Protein AF-0000000086532349 (afdb_homodimer)

Radius of gyration: 25.88 Å; Cα contacts (8 Å, |Δi|>4): 1307; chains: 2; bounding box: 50×69×60 Å

Nearest PDB structures (foldseek):
  8k76-assembly1_B  TM=7.123E-01  e=3.961E-13  Fusobacterium nucleatum subsp. nucleatum ATCC 25586
  5dpm-assembly1_A  TM=7.173E-01  e=4.789E-12  Escherichia coli HS
  4kdc-assembly1_A  TM=6.744E-01  e=2.413E-12  Escherichia coli K-12
  4kdr-assembly1_A  TM=7.208E-01  e=2.918E-11  Escherichia coli K-12
  1ws6-assembly1_A  TM=8.644E-01  e=4.555E-08  Thermus thermophilus HB8

Sequence (570 aa):
MKKALHELNRLSWNTATVAHNSHKGDQAAFFRAGGSTLFPEERELLGDVSGLRLLHLQCNAGQDTLSLVRAGADATGVDISDEAIAFARQLSADAGLPARFERADVLDWMPEAAARGERFARVFTSYGAICWLSDLNAWARGIAALLAPGGRFAMVEFHPFALYFDEHWKPHYDYFKGDATEEPAGVGDYVAASGTGLGAQHDHPGVVDFANPHPSYEFMWGIGEVVNALVSAGLVIDRLTEYPYANGWKGFDGMRELDGRRMVPPDGMPRLPLMFAIAAHREAAMKKALHELNRLSWNTATVAHNSHKGDQAAFFRAGGSTLFPEERELLGDVSGLRLLHLQCNAGQDTLSLVRAGADATGVDISDEAIAFARQLSADAGLPARFERADVLDWMPEAAARGERFARVFTSYGAICWLSDLNAWARGIAALLAPGGRFAMVEFHPFALYFDEHWKPHYDYFKGDATEEPAGVGDYVAASGTGLGAQHDHPGVVDFANPHPSYEFMWGIGEVVNALVSAGLVIDRLTEYPYANGWKGFDGMRELDGRRMVPPDGMPRLPLMFAIAAHREAA

InterPro domains:
  IPR029063 S-adenosyl-L-methionine-dependent methyltransferase superfamily [G3DSA:3.40.50.150] (37-249)
  IPR029063 S-adenosyl-L-methionine-dependent methyltransferase superfamily [SSF53335] (31-247)
  IPR041698 Methyltransferase domain 25 [PF13649] (55-151)

Secondary structure (DSSP, 8-state):
--HHHHHHHHHHHHHHHHHHHHT---HHHHHHTT-----HHHHHHH---TT-EEEEET-TTSHHHHHHHHTT-EEEEEES-HHHHHHHHHHHHHHT---EEEES-HHHHHHHHHHTT--EEEEEEESS-GGG-S-HHHHHHHHHHHEEEEEEEEEEEE-HHHHTB-TTS-B-S-TT--SPEEETT-S--HHHHHGGGG-GGG----SSS---SS-EEE----HHHHHHHHHHTT-EEEEEEEESSEES---STT-EEETTTEEEPPTTSPP---EEEEEEEPPP-/--HHHHHHHHHHHHHHHHHHHHT---HHHHHHTT-----HHHHHHH---TT-EEEEET-TTSHHHHHHHHTT-EEEEEES-HHHHHHHHHHHHHHT---EEEES-HHHHHHHHHHTT--EEEEEEESS-GGG-S-HHHHHHHHHHHEEEEEEEEEEEE-HHHHTB-TTS-B-S-TT--SPEEETT-S--HHHHHGGGG-TT-----SSS---SS-EEE----HHHHHHHHHHTT-EEEEEEEESSEES---STT-EEETTTEEEPPTTSPP---EEEEEEEPPP-

Organism: NCBI:txid488447

pLDDT: mean 95.19, std 7.51, range [56.53, 98.94]

Foldseek 3Di:
DCVVQLVLQLQLLLQQLQQQCQLFADLLVCVLVPHAQDFPVQCVQFDQQAPWEEEEEQCFLCRNVLNSLSSHHAYEYEHQHPNSQVNNCVSCVSNVRDHHYYHDDLLVVLVVCLVVVAATLEYEYEEPHCQSPLDLLSVLLSNLSRYDAFHKYKYKYWALVQVCAAQARHRDDDLPDNFWDKDQQGDDNQLCVLACLSHPRSRHPGDDPRTRRGMHTTHHDHPVRNVCSNVVSPKAWDDKAFDQWDRSGNRHPQWDADPNSTTHHHPPDDTDGGMMMTMITHHHD/DCVVQLVLQLQLLLQQLQQQCQLFADLLVCVLVPHAQDFPVQCVQFDQQAPWEEEEEQCFLCRNVLNSLSSHHAYEYEHQHPNSQVNNCVSCVSNVRDHHYYHDDLLVVLVVCLVVVAATLEYEYEEPHCQSPLDLLSVLLSNLSRYDAFHKYKYKYFALVQVCAAQARHRDDDLPDNFWDKDQQGDDNQLCVLACLSHPRSRHPGDDPRTRRGMHTTHHDHPVRNVCSNVVSPKAWDDKAFDLWDRSGNRHPQWDADPNSTTHHHPPDDTDGGMMMTMITHHHD

Solvent-accessible surface area (backbone atoms only — not comparable to full-atom values): 28661 Å² total; per-residue (Å²): 121,52,62,71,56,44,53,41,32,26,54,10,43,31,55,26,42,56,43,43,54,40,16,39,54,68,60,35,58,41,44,62,73,65,50,66,72,66,51,70,68,58,48,63,68,62,51,86,40,59,74,31,39,28,38,29,48,59,32,52,53,28,60,55,46,49,29,42,28,74,58,36,21,51,32,36,28,31,19,56,22,64,51,20,36,53,47,22,53,51,45,25,63,68,31,72,44,82,62,47,72,44,71,35,53,64,76,60,43,35,57,52,41,33,73,73,64,47,63,18,48,31,38,35,38,56,53,81,49,70,35,62,46,72,41,60,52,59,46,27,37,29,50,49,59,26,37,30,71,55,10,36,41,35,37,40,33,62,23,52,73,46,59,22,30,42,49,80,73,40,84,59,39,45,47,76,39,85,60,67,47,75,36,74,58,22,48,64,61,58,50,73,72,31,36,61,33,75,32,83,51,28,70,42,77,46,64,72,87,80,76,40,92,32,39,25,54,37,34,57,65,41,70,29,56,54,53,33,22,35,34,74,40,62,33,45,71,69,41,39,47,66,30,62,35,22,79,29,48,72,76,42,67,65,50,39,76,46,86,88,38,26,22,29,68,32,86,88,55,55,48,49,47,34,17,32,35,40,32,29,30,36,66,61,122,119,53,62,70,54,44,53,42,30,26,54,11,42,32,54,27,42,57,43,42,53,41,16,40,55,67,58,32,59,42,44,62,72,66,51,66,72,67,53,71,67,58,48,62,67,62,50,87,41,60,75,30,40,30,37,29,49,60,33,52,53,28,58,55,47,49,29,42,30,72,58,37,22,51,30,35,28,31,18,54,21,64,51,19,37,54,48,21,54,51,43,26,63,68,32,71,43,82,64,48,70,44,70,34,52,63,77,60,43,36,56,52,42,31,73,73,64,47,61,18,49,30,39,36,38,54,53,81,49,71,35,61,44,72,41,62,51,59,46,27,37,29,51,50,57,26,39,30,72,54,9,35,40,32,36,40,33,62,23,50,73,46,60,23,31,44,50,80,74,40,85,59,40,45,47,76,39,86,61,65,46,77,35,72,59,22,48,64,60,59,48,72,71,33,36,60,34,74,32,84,48,29,71,42,78,47,63,73,88,82,78,40,94,30,39,25,54,36,35,57,65,41,70,28,55,54,53,34,22,36,34,74,40,61,33,45,72,67,40,40,47,67,30,65,33,22,78,30,49,70,76,44,66,66,48,40,76,46,86,86,37,27,23,29,69,33,88,89,56,55,48,50,47,34,17,32,34,42,33,31,29,36,66,61,121

Structure (mmCIF, N/CA/C/O backbone):
data_AF-0000000086532349-model_v1
#
loop_
_entity.id
_entity.type
_entity.pdbx_description
1 polymer 'Class I SAM-dependent methyltransferase'
#
loop_
_atom_site.group_PDB
_atom_site.id
_atom_site.type_symbol
_atom_site.label_atom_id
_atom_site.label_alt_id
_atom_site.label_comp_id
_atom_site.label_asym_id
_atom_site.label_entity_id
_atom_site.label_seq_id
_atom_site.pdbx_PDB_ins_code
_atom_site.Cartn_x
_atom_site.Cartn_y
_atom_site.Cartn_z
_atom_site.occupancy
_atom_site.B_iso_or_equiv
_atom_site.auth_seq_id
_atom_site.auth_comp_id
_atom_site.auth_asym_id
_atom_site.auth_atom_id
_atom_site.pdbx_PDB_model_num
ATOM 1 N N . MET A 1 1 ? 7.898 -19.828 11.609 1 74.88 1 MET A N 1
ATOM 2 C CA . MET A 1 1 ? 7.395 -20.641 10.508 1 74.88 1 MET A CA 1
ATOM 3 C C . MET A 1 1 ? 6.516 -21.781 11.016 1 74.88 1 MET A C 1
ATOM 5 O O . MET A 1 1 ? 6.844 -22.422 12.016 1 74.88 1 MET A O 1
ATOM 9 N N . LYS A 1 2 ? 5.328 -21.891 10.297 1 87.94 2 LYS A N 1
ATOM 10 C CA . LYS A 1 2 ? 4.359 -22.906 10.68 1 87.94 2 LYS A CA 1
ATOM 11 C C . LYS A 1 2 ? 4.285 -24.016 9.617 1 87.94 2 LYS A C 1
ATOM 13 O O . LYS A 1 2 ? 3.277 -24.141 8.922 1 87.94 2 LYS A O 1
ATOM 18 N N . LYS A 1 3 ? 5.293 -24.953 9.625 1 91.31 3 LYS A N 1
ATOM 19 C CA . LYS A 1 3 ? 5.438 -25.969 8.586 1 91.31 3 LYS A CA 1
ATOM 20 C C . LYS A 1 3 ? 4.305 -26.984 8.648 1 91.31 3 LYS A C 1
ATOM 22 O O . LYS A 1 3 ? 3.877 -27.5 7.621 1 91.31 3 LYS A O 1
ATOM 27 N N . ALA A 1 4 ? 3.879 -27.219 9.852 1 94.69 4 ALA A N 1
ATOM 28 C CA . ALA A 1 4 ? 2.775 -28.172 10.008 1 94.69 4 ALA A CA 1
ATOM 29 C C . ALA A 1 4 ? 1.534 -27.688 9.258 1 94.69 4 ALA A C 1
ATOM 31 O O . ALA A 1 4 ? 0.833 -28.484 8.641 1 94.69 4 ALA A O 1
ATOM 32 N N . LEU A 1 5 ? 1.273 -26.406 9.305 1 96.44 5 LEU A N 1
ATOM 33 C CA . LEU A 1 5 ? 0.138 -25.844 8.586 1 96.44 5 LEU A CA 1
ATOM 34 C C . LEU A 1 5 ? 0.355 -25.938 7.078 1 96.44 5 LEU A C 1
ATOM 36 O O . LEU A 1 5 ? -0.594 -26.156 6.32 1 96.44 5 LEU A O 1
ATOM 40 N N . HIS A 1 6 ? 1.616 -25.75 6.641 1 97.88 6 HIS A N 1
ATOM 41 C CA . HIS A 1 6 ? 1.913 -25.875 5.219 1 97.88 6 HIS A CA 1
ATOM 42 C C . HIS A 1 6 ? 1.61 -27.281 4.711 1 97.88 6 HIS A C 1
ATOM 44 O O . HIS A 1 6 ? 1.085 -27.438 3.609 1 97.88 6 HIS A O 1
ATOM 50 N N . GLU A 1 7 ? 1.938 -28.234 5.52 1 97.62 7 GLU A N 1
ATOM 51 C CA . GLU A 1 7 ? 1.688 -29.625 5.129 1 97.62 7 GLU A CA 1
ATOM 52 C C . GLU A 1 7 ? 0.191 -29.906 5.051 1 97.62 7 GLU A C 1
ATOM 54 O O . GLU A 1 7 ? -0.258 -30.656 4.176 1 97.62 7 GLU A O 1
ATOM 59 N N . LEU A 1 8 ? -0.57 -29.359 5.984 1 97.69 8 LEU A N 1
ATOM 60 C CA . LEU A 1 8 ? -2.021 -29.484 5.898 1 97.69 8 LEU A CA 1
ATOM 61 C C . LEU A 1 8 ? -2.549 -28.844 4.625 1 97.69 8 LEU A C 1
ATOM 63 O O . LEU A 1 8 ? -3.414 -29.391 3.947 1 97.69 8 LEU A O 1
ATOM 67 N N . ASN A 1 9 ? -2.059 -27.688 4.305 1 98.56 9 ASN A N 1
ATOM 68 C CA . ASN A 1 9 ? -2.439 -27.016 3.07 1 98.56 9 ASN A CA 1
ATOM 69 C C . ASN A 1 9 ? -2.049 -27.828 1.842 1 98.56 9 ASN A C 1
ATOM 71 O O . ASN A 1 9 ? -2.775 -27.844 0.847 1 98.56 9 ASN A O 1
ATOM 75 N N . ARG A 1 10 ? -0.84 -28.453 1.913 1 98.62 10 ARG A N 1
ATOM 76 C CA . ARG A 1 10 ? -0.422 -29.328 0.822 1 98.62 10 ARG A CA 1
ATOM 77 C C . ARG A 1 10 ? -1.48 -30.391 0.534 1 98.62 10 ARG A C 1
ATOM 79 O O . ARG A 1 10 ? -1.834 -30.625 -0.624 1 98.62 10 ARG A O 1
ATOM 86 N N . LEU A 1 11 ? -1.949 -30.984 1.545 1 98.5 11 LEU A N 1
ATOM 87 C CA . LEU A 1 11 ? -2.963 -32.031 1.395 1 98.5 11 LEU A CA 1
ATOM 88 C C . LEU A 1 11 ? -4.234 -31.469 0.776 1 98.5 11 LEU A C 1
ATOM 90 O O . LEU A 1 11 ? -4.828 -32.094 -0.11 1 98.5 11 LEU A O 1
ATOM 94 N N . SER A 1 12 ? -4.629 -30.359 1.252 1 98.62 12 SER A N 1
ATOM 95 C CA . SER A 1 12 ? -5.812 -29.688 0.71 1 98.62 12 SER A CA 1
ATOM 96 C C . SER A 1 12 ? -5.633 -29.375 -0.77 1 98.62 12 SER A C 1
ATOM 98 O O . SER A 1 12 ? -6.543 -29.594 -1.573 1 98.62 12 SER A O 1
ATOM 100 N N . TRP A 1 13 ? -4.512 -28.875 -1.135 1 98.56 13 TRP A N 1
ATOM 101 C CA . TRP A 1 13 ? -4.234 -28.516 -2.521 1 98.56 13 TRP A CA 1
ATOM 102 C C . TRP A 1 13 ? -4.109 -29.766 -3.395 1 98.56 13 TRP A C 1
ATOM 104 O O . TRP A 1 13 ? -4.5 -29.75 -4.562 1 98.56 13 TRP A O 1
ATOM 114 N N . ASN A 1 14 ? -3.512 -30.812 -2.857 1 98.5 14 ASN A N 1
ATOM 115 C CA . ASN A 1 14 ? -3.49 -32.062 -3.604 1 98.5 14 ASN A CA 1
ATOM 116 C C . ASN A 1 14 ? -4.891 -32.469 -4.051 1 98.5 14 ASN A C 1
ATOM 118 O O . ASN A 1 14 ? -5.094 -32.844 -5.207 1 98.5 14 ASN A O 1
ATOM 122 N N . THR A 1 15 ? -5.801 -32.344 -3.139 1 97.62 15 THR A N 1
ATOM 123 C CA . THR A 1 15 ? -7.184 -32.719 -3.422 1 97.62 15 THR A CA 1
ATOM 124 C C . THR A 1 15 ? -7.809 -31.734 -4.422 1 97.62 15 THR A C 1
ATOM 126 O O . THR A 1 15 ? -8.398 -32.156 -5.418 1 97.62 15 THR A O 1
ATOM 129 N N . ALA A 1 16 ? -7.684 -30.469 -4.238 1 96.94 16 ALA A N 1
ATOM 130 C CA . ALA A 1 16 ? -8.312 -29.438 -5.055 1 96.94 16 ALA A CA 1
ATOM 131 C C . ALA A 1 16 ? -7.754 -29.453 -6.477 1 96.94 16 ALA A C 1
ATOM 133 O O . ALA A 1 16 ? -8.492 -29.203 -7.438 1 96.94 16 ALA A O 1
ATOM 134 N N . THR A 1 17 ? -6.469 -29.672 -6.609 1 96.06 17 THR A N 1
ATOM 135 C CA . THR A 1 17 ? -5.805 -29.625 -7.906 1 96.06 17 THR A CA 1
ATOM 136 C C . THR A 1 17 ? -6.418 -30.641 -8.867 1 96.06 17 THR A C 1
ATOM 138 O O . THR A 1 17 ? -6.59 -30.344 -10.055 1 96.06 17 THR A O 1
ATOM 141 N N . VAL A 1 18 ? -6.73 -31.766 -8.359 1 94.31 18 VAL A N 1
ATOM 142 C CA . VAL A 1 18 ? -7.355 -32.812 -9.18 1 94.31 18 VAL A CA 1
ATOM 143 C C . VAL A 1 18 ? -8.688 -32.281 -9.727 1 94.31 18 VAL A C 1
ATOM 145 O O . VAL A 1 18 ? -8.953 -32.406 -10.93 1 94.31 18 VAL A O 1
ATOM 148 N N . ALA A 1 19 ? -9.453 -31.719 -8.875 1 92.62 19 ALA A N 1
ATOM 149 C CA . ALA A 1 19 ? -10.734 -31.156 -9.289 1 92.62 19 ALA A CA 1
ATOM 150 C C . ALA A 1 19 ? -10.531 -30 -10.281 1 92.62 19 ALA A C 1
ATOM 152 O O . ALA A 1 19 ? -11.195 -29.953 -11.32 1 92.62 19 ALA A O 1
ATOM 153 N N . HIS A 1 20 ? -9.648 -29.062 -9.984 1 92.25 20 HIS A N 1
ATOM 154 C CA . HIS A 1 20 ? -9.391 -27.891 -10.828 1 92.25 20 HIS A CA 1
ATOM 155 C C . HIS A 1 20 ? -9.023 -28.312 -12.25 1 92.25 20 HIS A C 1
ATOM 157 O O . HIS A 1 20 ? -9.57 -27.797 -13.219 1 92.25 20 HIS A O 1
ATOM 163 N N . ASN A 1 21 ? -8.133 -29.281 -12.367 1 90.25 21 ASN A N 1
ATOM 164 C CA . ASN A 1 21 ? -7.641 -29.688 -13.68 1 90.25 21 ASN A CA 1
ATOM 165 C C . ASN A 1 21 ? -8.688 -30.5 -14.445 1 90.25 21 ASN A C 1
ATOM 167 O O . ASN A 1 21 ? -8.656 -30.547 -15.68 1 90.25 21 ASN A O 1
ATOM 171 N N . SER A 1 22 ? -9.641 -31.047 -13.734 1 89.75 22 SER A N 1
ATOM 172 C CA . SER A 1 22 ? -10.688 -31.844 -14.375 1 89.75 22 SER A CA 1
ATOM 173 C C . SER A 1 22 ? -11.609 -30.969 -15.203 1 89.75 22 SER A C 1
ATOM 175 O O . SER A 1 22 ? -12.328 -31.453 -16.078 1 89.75 22 SER A O 1
ATOM 177 N N . HIS A 1 23 ? -11.578 -29.672 -14.883 1 87.81 23 HIS A N 1
ATOM 178 C CA . HIS A 1 23 ? -12.477 -28.75 -15.562 1 87.81 23 HIS A CA 1
ATOM 179 C C . HIS A 1 23 ? -11.82 -28.172 -16.812 1 87.81 23 HIS A C 1
ATOM 181 O O . HIS A 1 23 ? -12.461 -27.438 -17.562 1 87.81 23 HIS A O 1
ATOM 187 N N . LYS A 1 24 ? -10.539 -28.562 -16.906 1 85.25 24 LYS A N 1
ATOM 188 C CA . LYS A 1 24 ? -9.773 -27.953 -17.984 1 85.25 24 LYS A CA 1
ATOM 189 C C . LYS A 1 24 ? -9.656 -28.875 -19.188 1 85.25 24 LYS A C 1
ATOM 191 O O . LYS A 1 24 ? -9.422 -30.078 -19.016 1 85.25 24 LYS A O 1
ATOM 196 N N . GLY A 1 25 ? -9.922 -28.391 -20.391 1 84.62 25 GLY A N 1
ATOM 197 C CA . GLY A 1 25 ? -9.828 -29.188 -21.609 1 84.62 25 GLY A CA 1
ATOM 198 C C . GLY A 1 25 ? -8.414 -29.625 -21.922 1 84.62 25 GLY A C 1
ATOM 199 O O . GLY A 1 25 ? -7.621 -29.875 -21.016 1 84.62 25 GLY A O 1
ATOM 200 N N . ASP A 1 26 ? -8.18 -29.922 -23.156 1 90.44 26 ASP A N 1
ATOM 201 C CA . ASP A 1 26 ? -6.852 -30.344 -23.594 1 90.44 26 ASP A CA 1
ATOM 202 C C . ASP A 1 26 ? -5.848 -29.203 -23.5 1 90.44 26 ASP A C 1
ATOM 204 O O . ASP A 1 26 ? -5.609 -28.5 -24.484 1 90.44 26 ASP A O 1
ATOM 208 N N . GLN A 1 27 ? -5.238 -29.141 -22.344 1 92.19 27 GLN A N 1
ATOM 209 C CA . GLN A 1 27 ? -4.324 -28.047 -22.062 1 92.19 27 GLN A CA 1
ATOM 210 C C . GLN A 1 27 ? -3.057 -28.156 -22.906 1 92.19 27 GLN A C 1
ATOM 212 O O . GLN A 1 27 ? -2.473 -27.141 -23.297 1 92.19 27 GLN A O 1
ATOM 217 N N . ALA A 1 28 ? -2.674 -29.359 -23.156 1 95.38 28 ALA A N 1
ATOM 218 C CA . ALA A 1 28 ? -1.505 -29.547 -24.016 1 95.38 28 ALA A CA 1
ATOM 219 C C . ALA A 1 28 ? -1.752 -28.984 -25.406 1 95.38 28 ALA A C 1
ATOM 221 O O . ALA A 1 28 ? -0.898 -28.297 -25.969 1 95.38 28 ALA A O 1
ATOM 222 N N . ALA A 1 29 ? -2.885 -29.312 -25.938 1 95.25 29 ALA A N 1
ATOM 223 C CA . ALA A 1 29 ? -3.254 -28.797 -27.25 1 95.25 29 ALA A CA 1
ATOM 224 C C . ALA A 1 29 ? -3.318 -27.266 -27.25 1 95.25 29 ALA A C 1
ATOM 226 O O . ALA A 1 29 ? -2.91 -26.609 -28.203 1 95.25 29 ALA A O 1
ATOM 227 N N . PHE A 1 30 ? -3.881 -26.719 -26.172 1 93.69 30 PHE A N 1
ATOM 228 C CA . PHE A 1 30 ? -3.941 -25.266 -26 1 93.69 30 PHE A CA 1
ATOM 229 C C . PHE A 1 30 ? -2.555 -24.641 -26.141 1 93.69 30 PHE A C 1
ATOM 231 O O . PHE A 1 30 ? -2.369 -23.672 -26.875 1 93.69 30 PHE A O 1
ATOM 238 N N . PHE A 1 31 ? -1.574 -25.219 -25.484 1 96.25 31 PHE A N 1
ATOM 239 C CA . PHE A 1 31 ? -0.22 -24.672 -25.5 1 96.25 31 PHE A CA 1
ATOM 240 C C . PHE A 1 31 ? 0.451 -24.922 -26.844 1 96.25 31 PHE A C 1
ATOM 242 O O . PHE A 1 31 ? 1.158 -24.062 -27.359 1 96.25 31 PHE A O 1
ATOM 249 N N . ARG A 1 32 ? 0.237 -26.078 -27.438 1 96.5 32 ARG A N 1
ATOM 250 C CA . ARG A 1 32 ? 0.809 -26.391 -28.75 1 96.5 32 ARG A CA 1
ATOM 251 C C . ARG A 1 32 ? 0.29 -25.422 -29.797 1 96.5 32 ARG A C 1
ATOM 253 O O . ARG A 1 32 ? 0.998 -25.109 -30.766 1 96.5 32 ARG A O 1
ATOM 260 N N . ALA A 1 33 ? -0.903 -24.922 -29.547 1 96 33 ALA A N 1
ATOM 261 C CA . ALA A 1 33 ? -1.53 -24 -30.5 1 96 33 ALA A CA 1
ATOM 262 C C . ALA A 1 33 ? -1.079 -22.562 -30.234 1 96 33 ALA A C 1
ATOM 264 O O . ALA A 1 33 ? -1.552 -21.625 -30.891 1 96 33 ALA A O 1
ATOM 265 N N . GLY A 1 34 ? -0.29 -22.359 -29.297 1 95.81 34 GLY A N 1
ATOM 266 C CA . GLY A 1 34 ? 0.281 -21.047 -29.047 1 95.81 34 GLY A CA 1
ATOM 267 C C . GLY A 1 34 ? -0.407 -20.312 -27.906 1 95.81 34 GLY A C 1
ATOM 268 O O . GLY A 1 34 ? -0.175 -19.109 -27.719 1 95.81 34 GLY A O 1
ATOM 269 N N . GLY A 1 35 ? -1.225 -20.953 -27.156 1 95.25 35 GLY A N 1
ATOM 270 C CA . GLY A 1 35 ? -1.965 -20.328 -26.078 1 95.25 35 GLY A CA 1
ATOM 271 C C . GLY A 1 35 ? -1.081 -19.875 -24.922 1 95.25 35 GLY A C 1
ATOM 272 O O . GLY A 1 35 ? 0 -20.438 -24.719 1 95.25 35 GLY A O 1
ATOM 273 N N . SER A 1 36 ? -1.552 -18.844 -24.188 1 96.12 36 SER A N 1
ATOM 274 C CA . SER A 1 36 ? -0.916 -18.359 -22.969 1 96.12 36 SER A CA 1
ATOM 275 C C . SER A 1 36 ? -1.951 -18.016 -21.906 1 96.12 36 SER A C 1
ATOM 277 O O . SER A 1 36 ? -3.016 -17.484 -22.219 1 96.12 36 SER A O 1
ATOM 279 N N . THR A 1 37 ? -1.574 -18.328 -20.672 1 95.06 37 THR A N 1
ATOM 280 C CA . THR A 1 37 ? -2.504 -18.062 -19.578 1 95.06 37 THR A CA 1
ATOM 281 C C . THR A 1 37 ? -2.172 -16.734 -18.906 1 95.06 37 THR A C 1
ATOM 283 O O . THR A 1 37 ? -2.883 -16.312 -18 1 95.06 37 THR A O 1
ATOM 286 N N . LEU A 1 38 ? -1.134 -16.094 -19.297 1 97 38 LEU A N 1
ATOM 287 C CA . LEU A 1 38 ? -0.715 -14.844 -18.672 1 97 38 LEU A CA 1
ATOM 288 C C . LEU A 1 38 ? -1.619 -13.688 -19.078 1 97 38 LEU A C 1
ATOM 290 O O . LEU A 1 38 ? -1.991 -13.57 -20.25 1 97 38 LEU A O 1
ATOM 294 N N . PHE A 1 39 ? -2.014 -12.914 -18.156 1 96.88 39 PHE A N 1
ATOM 295 C CA . PHE A 1 39 ? -2.701 -11.664 -18.438 1 96.88 39 PHE A CA 1
ATOM 296 C C . PHE A 1 39 ? -1.704 -10.57 -18.812 1 96.88 39 PHE A C 1
ATOM 298 O O . PHE A 1 39 ? -0.498 -10.727 -18.609 1 96.88 39 PHE A O 1
ATOM 305 N N . PRO A 1 40 ? -2.178 -9.492 -19.391 1 97.31 40 PRO A N 1
ATOM 306 C CA . PRO A 1 40 ? -1.293 -8.398 -19.781 1 97.31 40 PRO A CA 1
ATOM 307 C C . PRO A 1 40 ? -0.508 -7.824 -18.609 1 97.31 40 PRO A C 1
ATOM 309 O O . PRO A 1 40 ? 0.64 -7.402 -18.766 1 97.31 40 PRO A O 1
ATOM 312 N N . GLU A 1 41 ? -1.037 -7.816 -17.438 1 97.75 41 GLU A N 1
ATOM 313 C CA . GLU A 1 41 ? -0.394 -7.223 -16.266 1 97.75 41 GLU A CA 1
ATOM 314 C C . GLU A 1 41 ? 0.895 -7.957 -15.914 1 97.75 41 GLU A C 1
ATOM 316 O O . GLU A 1 41 ? 1.924 -7.332 -15.656 1 97.75 41 GLU A O 1
ATOM 321 N N . GLU A 1 42 ? 0.838 -9.305 -15.953 1 97.81 42 GLU A N 1
ATOM 322 C CA . GLU A 1 42 ? 2.043 -10.086 -15.664 1 97.81 42 GLU A CA 1
ATOM 323 C C . GLU A 1 42 ? 3.104 -9.867 -16.734 1 97.81 42 GLU A C 1
ATOM 325 O O . GLU A 1 42 ? 4.289 -9.719 -16.422 1 97.81 42 GLU A O 1
ATOM 330 N N . ARG A 1 43 ? 2.631 -9.883 -17.953 1 97.25 43 ARG A N 1
ATOM 331 C CA . ARG A 1 43 ? 3.566 -9.711 -19.062 1 97.25 43 ARG A CA 1
ATOM 332 C C . ARG A 1 43 ? 4.281 -8.367 -18.969 1 97.25 43 ARG A C 1
ATOM 334 O O . ARG A 1 43 ? 5.492 -8.289 -19.188 1 97.25 43 ARG A O 1
ATOM 341 N N . GLU A 1 44 ? 3.469 -7.402 -18.703 1 96.62 44 GLU A N 1
ATOM 342 C CA . GLU A 1 44 ? 4.035 -6.062 -18.578 1 96.62 44 GLU A CA 1
ATOM 343 C C . GLU A 1 44 ? 5.031 -5.988 -17.422 1 96.62 44 GLU A C 1
ATOM 345 O O . GLU A 1 44 ? 6.105 -5.398 -17.562 1 96.62 44 GLU A O 1
ATOM 350 N N . LEU A 1 45 ? 4.703 -6.551 -16.328 1 96.56 45 LEU A N 1
ATOM 351 C CA . LEU A 1 45 ? 5.527 -6.508 -15.125 1 96.56 45 LEU A CA 1
ATOM 352 C C . LEU A 1 45 ? 6.852 -7.234 -15.344 1 96.56 45 LEU A C 1
ATOM 354 O O . LEU A 1 45 ? 7.898 -6.781 -14.875 1 96.56 45 LEU A O 1
ATOM 358 N N . LEU A 1 46 ? 6.832 -8.312 -16.047 1 97.75 46 LEU A N 1
ATOM 359 C CA . LEU A 1 46 ? 7.996 -9.172 -16.25 1 97.75 46 LEU A CA 1
ATOM 360 C C . LEU A 1 46 ? 8.875 -8.633 -17.375 1 97.75 46 LEU A C 1
ATOM 362 O O . LEU A 1 46 ? 10.094 -8.82 -17.359 1 97.75 46 LEU A O 1
ATOM 366 N N . GLY A 1 47 ? 8.273 -7.953 -18.328 1 97.19 47 GLY A N 1
ATOM 367 C CA . GLY A 1 47 ? 9 -7.543 -19.516 1 97.19 47 GLY A CA 1
ATOM 368 C C . GLY A 1 47 ? 9.438 -8.711 -20.391 1 97.19 47 GLY A C 1
ATOM 369 O O . GLY A 1 47 ? 8.805 -9.766 -20.375 1 97.19 47 GLY A O 1
ATOM 370 N N . ASP A 1 48 ? 10.406 -8.484 -21.188 1 98.06 48 ASP A N 1
ATOM 371 C CA . ASP A 1 48 ? 10.945 -9.539 -22.047 1 98.06 48 ASP A CA 1
ATOM 372 C C . ASP A 1 48 ? 11.703 -10.578 -21.234 1 98.06 48 ASP A C 1
ATOM 374 O O . ASP A 1 48 ? 12.695 -10.25 -20.578 1 98.06 48 ASP A O 1
ATOM 378 N N . VAL A 1 49 ? 11.289 -11.797 -21.328 1 98.44 49 VAL A N 1
ATOM 379 C CA . VAL A 1 49 ? 11.883 -12.844 -20.5 1 98.44 49 VAL A CA 1
ATOM 380 C C . VAL A 1 49 ? 12.672 -13.812 -21.375 1 98.44 49 VAL A C 1
ATOM 382 O O . VAL A 1 49 ? 13.133 -14.859 -20.891 1 98.44 49 VAL A O 1
ATOM 385 N N . SER A 1 50 ? 12.766 -13.469 -22.656 1 98.38 50 SER A N 1
ATOM 386 C CA . SER A 1 50 ? 13.445 -14.359 -23.594 1 98.38 50 SER A CA 1
ATOM 387 C C . SER A 1 50 ? 14.875 -14.641 -23.156 1 98.38 50 SER A C 1
ATOM 389 O O . SER A 1 50 ? 15.664 -13.703 -22.969 1 98.38 50 SER A O 1
ATOM 391 N N . GLY A 1 51 ? 15.141 -15.906 -22.984 1 98.5 51 GLY A N 1
ATOM 392 C CA . GLY A 1 51 ? 16.5 -16.328 -22.656 1 98.5 51 GLY A CA 1
ATOM 393 C C . GLY A 1 51 ? 16.844 -16.172 -21.203 1 98.5 51 GLY A C 1
ATOM 394 O O . GLY A 1 51 ? 17.953 -16.5 -20.781 1 98.5 51 GLY A O 1
ATOM 395 N N . LEU A 1 52 ? 15.961 -15.734 -20.422 1 98.69 52 LEU A N 1
ATOM 396 C CA . LEU A 1 52 ? 16.266 -15.469 -19.016 1 98.69 52 LEU A CA 1
ATOM 397 C C . LEU A 1 52 ? 15.93 -16.672 -18.156 1 98.69 52 LEU A C 1
ATOM 399 O O . LEU A 1 52 ? 14.93 -17.359 -18.391 1 98.69 52 LEU A O 1
ATOM 403 N N . ARG A 1 53 ? 16.781 -16.969 -17.188 1 98.88 53 ARG A N 1
ATOM 404 C CA . ARG A 1 53 ? 16.422 -17.906 -16.125 1 98.88 53 ARG A CA 1
ATOM 405 C C . ARG A 1 53 ? 15.367 -17.312 -15.195 1 98.88 53 ARG A C 1
ATOM 407 O O . ARG A 1 53 ? 15.586 -16.25 -14.609 1 98.88 53 ARG A O 1
ATOM 414 N N . LEU A 1 54 ? 14.258 -17.969 -15.102 1 98.88 54 LEU A N 1
ATOM 415 C CA . LEU A 1 54 ? 13.117 -17.422 -14.375 1 98.88 54 LEU A CA 1
ATOM 416 C C . LEU A 1 54 ? 12.578 -18.438 -13.367 1 98.88 54 LEU A C 1
ATOM 418 O O . LEU A 1 54 ? 12.43 -19.609 -13.688 1 98.88 54 LEU A O 1
ATOM 422 N N . LEU A 1 55 ? 12.383 -18 -12.117 1 98.94 55 LEU A N 1
ATOM 423 C CA . LEU A 1 55 ? 11.805 -18.812 -11.047 1 98.94 55 LEU A CA 1
ATOM 424 C C . LEU A 1 55 ? 10.352 -18.406 -10.797 1 98.94 55 LEU A C 1
ATOM 426 O O . LEU A 1 55 ? 10.062 -17.25 -10.523 1 98.94 55 LEU A O 1
ATOM 430 N N . HIS A 1 56 ? 9.461 -19.344 -10.984 1 98.94 56 HIS A N 1
ATOM 431 C CA . HIS A 1 56 ? 8.055 -19.156 -10.672 1 98.94 56 HIS A CA 1
ATOM 432 C C . HIS A 1 56 ? 7.688 -19.828 -9.344 1 98.94 56 HIS A C 1
ATOM 434 O O . HIS A 1 56 ? 7.488 -21.047 -9.297 1 98.94 56 HIS A O 1
ATOM 440 N N . LEU A 1 57 ? 7.566 -19.031 -8.281 1 98.94 57 LEU A N 1
ATOM 441 C CA . LEU A 1 57 ? 7.25 -19.531 -6.945 1 98.94 57 LEU A CA 1
ATOM 442 C C . LEU A 1 57 ? 5.75 -19.766 -6.797 1 98.94 57 LEU A C 1
ATOM 444 O O . LEU A 1 57 ? 4.941 -18.953 -7.242 1 98.94 57 LEU A O 1
ATOM 448 N N . GLN A 1 58 ? 5.434 -20.938 -6.051 1 98.75 58 GLN A N 1
ATOM 449 C CA . GLN A 1 58 ? 4.039 -21.328 -5.895 1 98.75 58 GLN A CA 1
ATOM 450 C C . GLN A 1 58 ? 3.33 -21.406 -7.246 1 98.75 58 GLN A C 1
ATOM 452 O O . GLN A 1 58 ? 2.289 -20.766 -7.438 1 98.75 58 GLN A O 1
ATOM 457 N N . CYS A 1 59 ? 3.848 -22.297 -8.109 1 98.62 59 CYS A N 1
ATOM 458 C CA . CYS A 1 59 ? 3.52 -22.297 -9.531 1 98.62 59 CYS A CA 1
ATOM 459 C C . CYS A 1 59 ? 2.24 -23.078 -9.797 1 98.62 59 CYS A C 1
ATOM 461 O O . CYS A 1 59 ? 1.751 -23.125 -10.93 1 98.62 59 CYS A O 1
ATOM 463 N N . ASN A 1 60 ? 1.666 -23.688 -8.758 1 97.69 60 ASN A N 1
ATOM 464 C CA . ASN A 1 60 ? 0.505 -24.562 -8.922 1 97.69 60 ASN A CA 1
ATOM 465 C C . ASN A 1 60 ? 0.741 -25.609 -10 1 97.69 60 ASN A C 1
ATOM 467 O O . ASN A 1 60 ? 1.756 -26.312 -9.984 1 97.69 60 ASN A O 1
ATOM 471 N N . ALA A 1 61 ? -0.237 -25.812 -10.938 1 96.75 61 ALA A N 1
ATOM 472 C CA . ALA A 1 61 ? -0.136 -26.891 -11.914 1 96.75 61 ALA A CA 1
ATOM 473 C C . ALA A 1 61 ? 0.65 -26.438 -13.148 1 96.75 61 ALA A C 1
ATOM 475 O O . ALA A 1 61 ? 0.608 -27.109 -14.188 1 96.75 61 ALA A O 1
ATOM 476 N N . GLY A 1 62 ? 1.321 -25.297 -13.094 1 97.75 62 GLY A N 1
ATOM 477 C CA . GLY A 1 62 ? 2.42 -24.984 -13.992 1 97.75 62 GLY A CA 1
ATOM 478 C C . GLY A 1 62 ? 1.973 -24.25 -15.25 1 97.75 62 GLY A C 1
ATOM 479 O O . GLY A 1 62 ? 2.791 -23.953 -16.109 1 97.75 62 GLY A O 1
ATOM 480 N N . GLN A 1 63 ? 0.682 -23.938 -15.438 1 96.56 63 GLN A N 1
ATOM 481 C CA . GLN A 1 63 ? 0.201 -23.312 -16.672 1 96.56 63 GLN A CA 1
ATOM 482 C C . GLN A 1 63 ? 0.888 -21.984 -16.938 1 96.56 63 GLN A C 1
ATOM 484 O O . GLN A 1 63 ? 1.342 -21.719 -18.047 1 96.56 63 GLN A O 1
ATOM 489 N N . ASP A 1 64 ? 0.959 -21.172 -15.906 1 97.81 64 ASP A N 1
ATOM 490 C CA . ASP A 1 64 ? 1.65 -19.891 -16.078 1 97.81 64 ASP A CA 1
ATOM 491 C C . ASP A 1 64 ? 3.143 -20.109 -16.328 1 97.81 64 ASP A C 1
ATOM 493 O O . ASP A 1 64 ? 3.762 -19.375 -17.094 1 97.81 64 ASP A O 1
ATOM 497 N N . THR A 1 65 ? 3.73 -21.078 -15.648 1 98.75 65 THR A N 1
ATOM 498 C CA . THR A 1 65 ? 5.133 -21.391 -15.898 1 98.75 65 THR A CA 1
ATOM 499 C C . THR A 1 65 ? 5.355 -21.734 -17.359 1 98.75 65 THR A C 1
ATOM 501 O O . THR A 1 65 ? 6.285 -21.234 -18 1 98.75 65 THR A O 1
ATOM 504 N N . LEU A 1 66 ? 4.508 -22.578 -17.922 1 98.69 66 LEU A N 1
ATOM 505 C CA . LEU A 1 66 ? 4.648 -23 -19.312 1 98.69 66 LEU A CA 1
ATOM 506 C C . LEU A 1 66 ? 4.418 -21.828 -20.266 1 98.69 66 LEU A C 1
ATOM 508 O O . LEU A 1 66 ? 5.039 -21.75 -21.328 1 98.69 66 LEU A O 1
ATOM 512 N N . SER A 1 67 ? 3.518 -20.906 -19.859 1 98.56 67 SER A N 1
ATOM 513 C CA . SER A 1 67 ? 3.332 -19.672 -20.625 1 98.56 67 SER A CA 1
ATOM 514 C C . SER A 1 67 ? 4.609 -18.844 -20.656 1 98.56 67 SER A C 1
ATOM 516 O O . SER A 1 67 ? 4.926 -18.219 -21.672 1 98.56 67 SER A O 1
ATOM 518 N N . LEU A 1 68 ? 5.332 -18.844 -19.562 1 98.69 68 LEU A N 1
ATOM 519 C CA . LEU A 1 68 ? 6.609 -18.141 -19.484 1 98.69 68 LEU A CA 1
ATOM 520 C C . LEU A 1 68 ? 7.648 -18.812 -20.375 1 98.69 68 LEU A C 1
ATOM 522 O O . LEU A 1 68 ? 8.43 -18.125 -21.047 1 98.69 68 LEU A O 1
ATOM 526 N N . VAL A 1 69 ? 7.688 -20.141 -20.406 1 98.69 69 VAL A N 1
ATOM 527 C CA . VAL A 1 69 ? 8.578 -20.875 -21.281 1 98.69 69 VAL A CA 1
ATOM 528 C C . VAL A 1 69 ? 8.25 -20.562 -22.734 1 98.69 69 VAL A C 1
ATOM 530 O O . VAL A 1 69 ? 9.148 -20.328 -23.547 1 98.69 69 VAL A O 1
ATOM 533 N N . ARG A 1 70 ? 7.008 -20.5 -23.031 1 97.38 70 ARG A N 1
ATOM 534 C CA . ARG A 1 70 ? 6.578 -20.156 -24.391 1 97.38 70 ARG A CA 1
ATOM 535 C C . ARG A 1 70 ? 7.086 -18.781 -24.781 1 97.38 70 ARG A C 1
ATOM 537 O O . ARG A 1 70 ? 7.422 -18.547 -25.953 1 97.38 70 ARG A O 1
ATOM 544 N N . ALA A 1 71 ? 7.129 -17.938 -23.844 1 97.44 71 ALA A N 1
ATOM 545 C CA . ALA A 1 71 ? 7.617 -16.578 -24.078 1 97.44 71 ALA A CA 1
ATOM 546 C C . ALA A 1 71 ? 9.141 -16.547 -24.172 1 97.44 71 ALA A C 1
ATOM 548 O O . ALA A 1 71 ? 9.734 -15.492 -24.406 1 97.44 71 ALA A O 1
ATOM 549 N N . GLY A 1 72 ? 9.789 -17.625 -23.906 1 98.12 72 GLY A N 1
ATOM 550 C CA . GLY A 1 72 ? 11.219 -17.734 -24.156 1 98.12 72 GLY A CA 1
ATOM 551 C C . GLY A 1 72 ? 12.039 -17.891 -22.891 1 98.12 72 GLY A C 1
ATOM 552 O O . GLY A 1 72 ? 13.266 -17.969 -22.953 1 98.12 72 GLY A O 1
ATOM 553 N N . ALA A 1 73 ? 11.438 -18.047 -21.766 1 98.75 73 ALA A N 1
ATOM 554 C CA . ALA A 1 73 ? 12.156 -18.156 -20.5 1 98.75 73 ALA A CA 1
ATOM 555 C C . ALA A 1 73 ? 12.656 -19.578 -20.281 1 98.75 73 ALA A C 1
ATOM 557 O O . ALA A 1 73 ? 12.055 -20.531 -20.75 1 98.75 73 ALA A O 1
ATOM 558 N N . ASP A 1 74 ? 13.766 -19.688 -19.641 1 98.88 74 ASP A N 1
ATOM 559 C CA . ASP A 1 74 ? 14.18 -20.922 -18.969 1 98.88 74 ASP A CA 1
ATOM 560 C C . ASP A 1 74 ? 13.625 -21 -17.547 1 98.88 74 ASP A C 1
ATOM 562 O O . ASP A 1 74 ? 14.258 -20.516 -16.609 1 98.88 74 ASP A O 1
ATOM 566 N N . ALA A 1 75 ? 12.422 -21.641 -17.422 1 98.81 75 ALA A N 1
ATOM 567 C CA . ALA A 1 75 ? 11.633 -21.438 -16.219 1 98.81 75 ALA A CA 1
ATOM 568 C C . ALA A 1 75 ? 11.695 -22.656 -15.297 1 98.81 75 ALA A C 1
ATOM 570 O O . ALA A 1 75 ? 11.695 -23.797 -15.766 1 98.81 75 ALA A O 1
ATOM 571 N N . THR A 1 76 ? 11.789 -22.391 -14.008 1 98.94 76 THR A N 1
ATOM 572 C CA . THR A 1 76 ? 11.602 -23.344 -12.922 1 98.94 76 THR A CA 1
ATOM 573 C C . THR A 1 76 ? 10.383 -22.984 -12.086 1 98.94 76 THR A C 1
ATOM 575 O O . THR A 1 76 ? 10.266 -21.859 -11.609 1 98.94 76 THR A O 1
ATOM 578 N N . GLY A 1 77 ? 9.477 -23.922 -11.969 1 98.94 77 GLY A N 1
ATOM 579 C CA . GLY A 1 77 ? 8.344 -23.766 -11.07 1 98.94 77 GLY A CA 1
ATOM 580 C C . GLY A 1 77 ? 8.477 -24.562 -9.789 1 98.94 77 GLY A C 1
ATOM 581 O O . GLY A 1 77 ? 8.961 -25.688 -9.805 1 98.94 77 GLY A O 1
ATOM 582 N N . VAL A 1 78 ? 8.117 -23.969 -8.68 1 98.94 78 VAL A N 1
ATOM 583 C CA . VAL A 1 78 ? 8.148 -24.672 -7.395 1 98.94 78 VAL A CA 1
ATOM 584 C C . VAL A 1 78 ? 6.773 -24.578 -6.727 1 98.94 78 VAL A C 1
ATOM 586 O O . VAL A 1 78 ? 6.168 -23.516 -6.668 1 98.94 78 VAL A O 1
ATOM 589 N N . ASP A 1 79 ? 6.27 -25.672 -6.289 1 98.88 79 ASP A N 1
ATOM 590 C CA . ASP A 1 79 ? 5.012 -25.719 -5.551 1 98.88 79 ASP A CA 1
ATOM 591 C C . ASP A 1 79 ? 5.02 -26.859 -4.531 1 98.88 79 ASP A C 1
ATOM 593 O O . ASP A 1 79 ? 5.707 -27.859 -4.719 1 98.88 79 ASP A O 1
ATOM 597 N N . ILE A 1 80 ? 4.211 -26.734 -3.574 1 98.75 80 ILE A N 1
ATOM 598 C CA . ILE A 1 80 ? 4.234 -27.688 -2.461 1 98.75 80 ILE A CA 1
ATOM 599 C C . ILE A 1 80 ? 3.402 -28.922 -2.809 1 98.75 80 ILE A C 1
ATOM 601 O O . ILE A 1 80 ? 3.592 -29.984 -2.225 1 98.75 80 ILE A O 1
ATOM 605 N N . SER A 1 81 ? 2.475 -28.812 -3.672 1 98.81 81 SER A N 1
ATOM 606 C CA . SER A 1 81 ? 1.491 -29.859 -3.973 1 98.81 81 SER A CA 1
ATOM 607 C C . SER A 1 81 ? 2.096 -30.953 -4.84 1 98.81 81 SER A C 1
ATOM 609 O O . SER A 1 81 ? 2.627 -30.688 -5.918 1 98.81 81 SER A O 1
ATOM 611 N N . ASP A 1 82 ? 1.951 -32.25 -4.441 1 98.75 82 ASP A N 1
ATOM 612 C CA . ASP A 1 82 ? 2.387 -33.406 -5.219 1 98.75 82 ASP A CA 1
ATOM 613 C C . ASP A 1 82 ? 1.62 -33.5 -6.535 1 98.75 82 ASP A C 1
ATOM 615 O O . ASP A 1 82 ? 2.219 -33.688 -7.594 1 98.75 82 ASP A O 1
ATOM 619 N N . GLU A 1 83 ? 0.371 -33.312 -6.426 1 98.5 83 GLU A N 1
ATOM 620 C CA . GLU A 1 83 ? -0.513 -33.469 -7.578 1 98.5 83 GLU A CA 1
ATOM 621 C C . GLU A 1 83 ? -0.279 -32.375 -8.602 1 98.5 83 GLU A C 1
ATOM 623 O O . GLU A 1 83 ? -0.292 -32.594 -9.805 1 98.5 83 GLU A O 1
ATOM 628 N N . ALA A 1 84 ? -0.085 -31.156 -8.102 1 98.56 84 ALA A N 1
ATOM 629 C CA . ALA A 1 84 ? 0.152 -30.016 -8.992 1 98.56 84 ALA A CA 1
ATOM 630 C C . ALA A 1 84 ? 1.444 -30.203 -9.781 1 98.56 84 ALA A C 1
ATOM 632 O O . ALA A 1 84 ? 1.461 -30.047 -11.008 1 98.56 84 ALA A O 1
ATOM 633 N N . ILE A 1 85 ? 2.465 -30.625 -9.117 1 98.81 85 ILE A N 1
ATOM 634 C CA . ILE A 1 85 ? 3.77 -30.734 -9.75 1 98.81 85 ILE A CA 1
ATOM 635 C C . ILE A 1 85 ? 3.775 -31.938 -10.695 1 98.81 85 ILE A C 1
ATOM 637 O O . ILE A 1 85 ? 4.344 -31.875 -11.789 1 98.81 85 ILE A O 1
ATOM 641 N N . ALA A 1 86 ? 3.174 -33.031 -10.273 1 98.69 86 ALA A N 1
ATOM 642 C CA . ALA A 1 86 ? 3.047 -34.188 -11.18 1 98.69 86 ALA A CA 1
ATOM 643 C C . ALA A 1 86 ? 2.33 -33.781 -12.469 1 98.69 86 ALA A C 1
ATOM 645 O O . ALA A 1 86 ? 2.781 -34.094 -13.57 1 98.69 86 ALA A O 1
ATOM 646 N N . PHE A 1 87 ? 1.242 -33.062 -12.312 1 98 87 PHE A N 1
ATOM 647 C CA . PHE A 1 87 ? 0.486 -32.594 -13.461 1 98 87 PHE A CA 1
ATOM 648 C C . PHE A 1 87 ? 1.332 -31.641 -14.312 1 98 87 PHE A C 1
ATOM 650 O O . PHE A 1 87 ? 1.344 -31.75 -15.539 1 98 87 PHE A O 1
ATOM 657 N N . ALA A 1 88 ? 1.99 -30.734 -13.703 1 98.69 88 ALA A N 1
ATOM 658 C CA . ALA A 1 88 ? 2.812 -29.75 -14.406 1 98.69 88 ALA A CA 1
ATOM 659 C C . ALA A 1 88 ? 3.873 -30.438 -15.266 1 98.69 88 ALA A C 1
ATOM 661 O O . ALA A 1 88 ? 4.09 -30.047 -16.422 1 98.69 88 ALA A O 1
ATOM 662 N N . ARG A 1 89 ? 4.547 -31.422 -14.703 1 98.75 89 ARG A N 1
ATOM 663 C CA . ARG A 1 89 ? 5.578 -32.156 -15.43 1 98.75 89 ARG A CA 1
ATOM 664 C C . ARG A 1 89 ? 4.988 -32.875 -16.641 1 98.75 89 ARG A C 1
ATOM 666 O O . ARG A 1 89 ? 5.562 -32.812 -17.734 1 98.75 89 ARG A O 1
ATOM 673 N N . GLN A 1 90 ? 3.857 -33.5 -16.438 1 98.25 90 GLN A N 1
ATOM 674 C CA . GLN A 1 90 ? 3.191 -34.188 -17.547 1 98.25 90 GLN A CA 1
ATOM 675 C C . GLN A 1 90 ? 2.773 -33.188 -18.625 1 98.25 90 GLN A C 1
ATOM 677 O O . GLN A 1 90 ? 2.965 -33.438 -19.812 1 98.25 90 GLN A O 1
ATOM 682 N N . LEU A 1 91 ? 2.182 -32.094 -18.203 1 97.94 91 LEU A N 1
ATOM 683 C CA . LEU A 1 91 ? 1.739 -31.062 -19.141 1 97.94 91 LEU A CA 1
ATOM 684 C C . LEU A 1 91 ? 2.918 -30.5 -19.938 1 97.94 91 LEU A C 1
ATOM 686 O O . LEU A 1 91 ? 2.809 -30.266 -21.141 1 97.94 91 LEU A O 1
ATOM 690 N N . SER A 1 92 ? 3.963 -30.234 -19.234 1 98.62 92 SER A N 1
ATOM 691 C CA . SER A 1 92 ? 5.188 -29.766 -19.875 1 98.62 92 SER A CA 1
ATOM 692 C C . SER A 1 92 ? 5.617 -30.719 -20.984 1 98.62 92 SER A C 1
ATOM 694 O O . SER A 1 92 ? 5.891 -30.297 -22.109 1 98.62 92 SER A O 1
ATOM 696 N N . ALA A 1 93 ? 5.691 -32 -20.719 1 98.44 93 ALA A N 1
ATOM 697 C CA . ALA A 1 93 ? 6.074 -33.031 -21.672 1 98.44 93 ALA A CA 1
ATOM 698 C C . ALA A 1 93 ? 5.094 -33.062 -22.844 1 98.44 93 ALA A C 1
ATOM 700 O O . ALA A 1 93 ? 5.504 -33.031 -24.016 1 98.44 93 ALA A O 1
ATOM 701 N N . ASP A 1 94 ? 3.828 -33.062 -22.531 1 98.12 94 ASP A N 1
ATOM 702 C CA . ASP A 1 94 ? 2.779 -33.188 -23.547 1 98.12 94 ASP A CA 1
ATOM 703 C C . ASP A 1 94 ? 2.717 -31.984 -24.453 1 98.12 94 ASP A C 1
ATOM 705 O O . ASP A 1 94 ? 2.377 -32.094 -25.625 1 98.12 94 ASP A O 1
ATOM 709 N N . ALA A 1 95 ? 3.012 -30.844 -23.938 1 97.75 95 ALA A N 1
ATOM 710 C CA . ALA A 1 95 ? 2.924 -29.594 -24.688 1 97.75 95 ALA A CA 1
ATOM 711 C C . ALA A 1 95 ? 4.203 -29.328 -25.469 1 97.75 95 ALA A C 1
ATOM 713 O O . ALA A 1 95 ? 4.23 -28.469 -26.359 1 97.75 95 ALA A O 1
ATOM 714 N N . GLY A 1 96 ? 5.285 -30.047 -25.156 1 98.06 96 GLY A N 1
ATOM 715 C CA . GLY A 1 96 ? 6.578 -29.812 -25.781 1 98.06 96 GLY A CA 1
ATOM 716 C C . GLY A 1 96 ? 7.238 -28.531 -25.312 1 98.06 96 GLY A C 1
ATOM 717 O O . GLY A 1 96 ? 7.887 -27.828 -26.109 1 98.06 96 GLY A O 1
ATOM 718 N N . LEU A 1 97 ? 6.953 -28.109 -24.156 1 98.44 97 LEU A N 1
ATOM 719 C CA . LEU A 1 97 ? 7.547 -26.938 -23.531 1 98.44 97 LEU A CA 1
ATOM 720 C C . LEU A 1 97 ? 8.391 -27.328 -22.328 1 98.44 97 LEU A C 1
ATOM 722 O O . LEU A 1 97 ? 7.855 -27.547 -21.234 1 98.44 97 LEU A O 1
ATOM 726 N N . PRO A 1 98 ? 9.641 -27.438 -22.5 1 97.81 98 PRO A N 1
ATOM 727 C CA . PRO A 1 98 ? 10.484 -27.938 -21.422 1 97.81 98 PRO A CA 1
ATOM 728 C C . PRO A 1 98 ? 10.594 -26.953 -20.25 1 97.81 98 PRO A C 1
ATOM 730 O O . PRO A 1 98 ? 11.031 -25.828 -20.438 1 97.81 98 PRO A O 1
ATOM 733 N N . ALA A 1 99 ? 10.219 -27.328 -19.125 1 98.56 99 ALA A N 1
ATOM 734 C CA . ALA A 1 99 ? 10.336 -26.578 -17.875 1 98.56 99 ALA A CA 1
ATOM 735 C C . ALA A 1 99 ? 10.75 -27.5 -16.719 1 98.56 99 ALA A C 1
ATOM 737 O O . ALA A 1 99 ? 10.547 -28.719 -16.797 1 98.56 99 ALA A O 1
ATOM 738 N N . ARG A 1 100 ? 11.414 -26.922 -15.766 1 98.75 100 ARG A N 1
ATOM 739 C CA . ARG A 1 100 ? 11.727 -27.641 -14.531 1 98.75 100 ARG A CA 1
ATOM 740 C C . ARG A 1 100 ? 10.664 -27.406 -13.469 1 98.75 100 ARG A C 1
ATOM 742 O O . ARG A 1 100 ? 10.211 -26.266 -13.281 1 98.75 100 ARG A O 1
ATOM 749 N N . PHE A 1 101 ? 10.211 -28.453 -12.859 1 98.88 101 PHE A N 1
ATOM 750 C CA . PHE A 1 101 ? 9.242 -28.328 -11.773 1 98.88 101 PHE A CA 1
ATOM 751 C C . PHE A 1 101 ? 9.734 -29.047 -10.523 1 98.88 101 PHE A C 1
ATOM 753 O O . PHE A 1 101 ? 10.125 -30.203 -10.578 1 98.88 101 PHE A O 1
ATOM 760 N N . GLU A 1 102 ? 9.734 -28.328 -9.422 1 98.81 102 GLU A N 1
ATOM 761 C CA . GLU A 1 102 ? 10.188 -28.844 -8.141 1 98.81 102 GLU A CA 1
ATOM 762 C C . GLU A 1 102 ? 9.047 -28.891 -7.121 1 98.81 102 GLU A C 1
ATOM 764 O O . GLU A 1 102 ? 8.391 -27.875 -6.879 1 98.81 102 GLU A O 1
ATOM 769 N N . ARG A 1 103 ? 8.797 -30.094 -6.531 1 98.88 103 ARG A N 1
ATOM 770 C CA . ARG A 1 103 ? 7.84 -30.234 -5.438 1 98.88 103 ARG A CA 1
ATOM 771 C C . ARG A 1 103 ? 8.492 -29.938 -4.094 1 98.88 103 ARG A C 1
ATOM 773 O O . ARG A 1 103 ? 9.305 -30.719 -3.605 1 98.88 103 ARG A O 1
ATOM 780 N N . ALA A 1 104 ? 8.18 -28.812 -3.48 1 98.75 104 ALA A N 1
ATOM 781 C CA . ALA A 1 104 ? 8.773 -28.422 -2.201 1 98.75 104 ALA A CA 1
ATOM 782 C C . ALA A 1 104 ? 7.996 -27.281 -1.562 1 98.75 104 ALA A C 1
ATOM 784 O O . ALA A 1 104 ? 7.254 -26.562 -2.242 1 98.75 104 ALA A O 1
ATOM 785 N N . ASP A 1 105 ? 8.117 -27.172 -0.244 1 98.62 105 ASP A N 1
ATOM 786 C CA . ASP A 1 105 ? 7.809 -25.906 0.399 1 98.62 105 ASP A CA 1
ATOM 787 C C . ASP A 1 105 ? 8.812 -24.828 -0.006 1 98.62 105 ASP A C 1
ATOM 789 O O . ASP A 1 105 ? 10.016 -24.984 0.196 1 98.62 105 ASP A O 1
ATOM 793 N N . VAL A 1 106 ? 8.32 -23.75 -0.565 1 98.5 106 VAL A N 1
ATOM 794 C CA . VAL A 1 106 ? 9.219 -22.75 -1.126 1 98.5 106 VAL A CA 1
ATOM 795 C C . VAL A 1 106 ? 10.117 -22.188 -0.027 1 98.5 106 VAL A C 1
ATOM 797 O O . VAL A 1 106 ? 11.25 -21.781 -0.29 1 98.5 106 VAL A O 1
ATOM 800 N N . LEU A 1 107 ? 9.664 -22.141 1.235 1 98.38 107 LEU A N 1
ATOM 801 C CA . LEU A 1 107 ? 10.461 -21.594 2.33 1 98.38 107 LEU A CA 1
ATOM 802 C C . LEU A 1 107 ? 11.641 -22.5 2.654 1 98.38 107 LEU A C 1
ATOM 804 O O . LEU A 1 107 ? 12.648 -22.047 3.199 1 98.38 107 LEU A O 1
ATOM 808 N N . ASP A 1 108 ? 11.516 -23.797 2.305 1 98.12 108 ASP A N 1
ATOM 809 C CA . ASP A 1 108 ? 12.633 -24.719 2.457 1 98.12 108 ASP A CA 1
ATOM 810 C C . ASP A 1 108 ? 13.492 -24.766 1.196 1 98.12 108 ASP A C 1
ATOM 812 O O . ASP A 1 108 ? 14.727 -24.797 1.278 1 98.12 108 ASP A O 1
ATOM 816 N N . TRP A 1 109 ? 12.836 -24.688 0.12 1 98.75 109 TRP A N 1
ATOM 817 C CA . TRP A 1 109 ? 13.516 -24.891 -1.159 1 98.75 109 TRP A CA 1
ATOM 818 C C . TRP A 1 109 ? 14.453 -23.719 -1.46 1 98.75 109 TRP A C 1
ATOM 820 O O . TRP A 1 109 ? 15.57 -23.922 -1.947 1 98.75 109 TRP A O 1
ATOM 830 N N . MET A 1 110 ? 14.031 -22.547 -1.206 1 98.81 110 MET A N 1
ATOM 831 C CA . MET A 1 110 ? 14.75 -21.359 -1.656 1 98.81 110 MET A CA 1
ATOM 832 C C . MET A 1 110 ? 16.109 -21.266 -0.988 1 98.81 110 MET A C 1
ATOM 834 O O . MET A 1 110 ? 17.125 -21.094 -1.665 1 98.81 110 MET A O 1
ATOM 838 N N . PRO A 1 111 ? 16.203 -21.422 0.36 1 98.31 111 PRO A N 1
ATOM 839 C CA . PRO A 1 111 ? 17.547 -21.375 0.948 1 98.31 111 PRO A CA 1
ATOM 840 C C . PRO A 1 111 ? 18.453 -22.5 0.446 1 98.31 111 PRO A C 1
ATOM 842 O O . PRO A 1 111 ? 19.656 -22.297 0.274 1 98.31 111 PRO A O 1
ATOM 845 N N . GLU A 1 112 ? 17.891 -23.656 0.197 1 98.62 112 GLU A N 1
ATOM 846 C CA . GLU A 1 112 ? 18.672 -24.781 -0.318 1 98.62 112 GLU A CA 1
ATOM 847 C C . GLU A 1 112 ? 19.188 -24.5 -1.729 1 98.62 112 GLU A C 1
ATOM 849 O O . GLU A 1 112 ? 20.344 -24.766 -2.047 1 98.62 112 GLU A O 1
ATOM 854 N N . ALA A 1 113 ? 18.281 -24.016 -2.549 1 98.81 113 ALA A N 1
ATOM 855 C CA . ALA A 1 113 ? 18.656 -23.672 -3.916 1 98.81 113 ALA A CA 1
ATOM 856 C C . ALA A 1 113 ? 19.75 -22.594 -3.928 1 98.81 113 ALA A C 1
ATOM 858 O O . ALA A 1 113 ? 20.688 -22.656 -4.719 1 98.81 113 ALA A O 1
ATOM 859 N N . ALA A 1 114 ? 19.594 -21.594 -3.117 1 98.62 114 ALA A N 1
ATOM 860 C CA . ALA A 1 114 ? 20.609 -20.531 -3.01 1 98.62 114 ALA A CA 1
ATOM 861 C C . ALA A 1 114 ? 21.953 -21.109 -2.586 1 98.62 114 ALA A C 1
ATOM 863 O O . ALA A 1 114 ? 23 -20.719 -3.111 1 98.62 114 ALA A O 1
ATOM 864 N N . ALA A 1 115 ? 21.906 -22.031 -1.624 1 98.25 115 ALA A N 1
ATOM 865 C CA . ALA A 1 115 ? 23.125 -22.672 -1.129 1 98.25 115 ALA A CA 1
ATOM 866 C C . ALA A 1 115 ? 23.812 -23.469 -2.234 1 98.25 115 ALA A C 1
ATOM 868 O O . ALA A 1 115 ? 25.031 -23.578 -2.248 1 98.25 115 ALA A O 1
ATOM 869 N N . ARG A 1 116 ? 23.016 -23.938 -3.166 1 98.19 116 ARG A N 1
ATOM 870 C CA . ARG A 1 116 ? 23.562 -24.672 -4.293 1 98.19 116 ARG A CA 1
ATOM 871 C C . ARG A 1 116 ? 24.109 -23.734 -5.359 1 98.19 116 ARG A C 1
ATOM 873 O O . ARG A 1 116 ? 24.625 -24.188 -6.383 1 98.19 116 ARG A O 1
ATOM 880 N N . GLY A 1 117 ? 23.875 -22.438 -5.203 1 98.12 117 GLY A N 1
ATOM 881 C CA . GLY A 1 117 ? 24.422 -21.453 -6.109 1 98.12 117 GLY A CA 1
ATOM 882 C C . GLY A 1 117 ? 23.469 -21.047 -7.211 1 98.12 117 GLY A C 1
ATOM 883 O O . GLY A 1 117 ? 23.844 -20.359 -8.164 1 98.12 117 GLY A O 1
ATOM 884 N N . GLU A 1 118 ? 22.25 -21.422 -7.129 1 98.56 118 GLU A N 1
ATOM 885 C CA . GLU A 1 118 ? 21.266 -21.062 -8.156 1 98.56 118 GLU A CA 1
ATOM 886 C C . GLU A 1 118 ? 20.938 -19.578 -8.094 1 98.56 118 GLU A C 1
ATOM 888 O O . GLU A 1 118 ? 20.875 -18.984 -7.012 1 98.56 118 GLU A O 1
ATOM 893 N N . ARG A 1 119 ? 20.812 -18.984 -9.297 1 98.62 119 ARG A N 1
ATOM 894 C CA . ARG A 1 119 ? 20.422 -17.594 -9.461 1 98.62 119 ARG A CA 1
ATOM 895 C C . ARG A 1 119 ? 19.469 -17.422 -10.633 1 98.62 119 ARG A C 1
ATOM 897 O O . ARG A 1 119 ? 19.547 -18.172 -11.617 1 98.62 119 ARG A O 1
ATOM 904 N N . PHE A 1 120 ? 18.656 -16.484 -10.453 1 98.88 120 PHE A N 1
ATOM 905 C CA . PHE A 1 120 ? 17.641 -16.234 -11.469 1 98.88 120 PHE A CA 1
ATOM 906 C C . PHE A 1 120 ? 17.594 -14.758 -11.836 1 98.88 120 PHE A C 1
ATOM 908 O O . PHE A 1 120 ? 17.75 -13.891 -10.969 1 98.88 120 PHE A O 1
ATOM 915 N N . ALA A 1 121 ? 17.328 -14.469 -13.102 1 98.88 121 ALA A N 1
ATOM 916 C CA . ALA A 1 121 ? 17.156 -13.102 -13.57 1 98.88 121 ALA A CA 1
ATOM 917 C C . ALA A 1 121 ? 15.789 -12.555 -13.172 1 98.88 121 ALA A C 1
ATOM 919 O O . ALA A 1 121 ? 15.633 -11.344 -12.977 1 98.88 121 ALA A O 1
ATOM 920 N N . ARG A 1 122 ? 14.852 -13.422 -13.07 1 98.88 122 ARG A N 1
ATOM 921 C CA . ARG A 1 122 ? 13.492 -13.07 -12.672 1 98.88 122 ARG A CA 1
ATOM 922 C C . ARG A 1 122 ? 12.953 -14.047 -11.633 1 98.88 122 ARG A C 1
ATOM 924 O O . ARG A 1 122 ? 13.18 -15.258 -11.734 1 98.88 122 ARG A O 1
ATOM 931 N N . VAL A 1 123 ? 12.328 -13.555 -10.656 1 98.94 123 VAL A N 1
ATOM 932 C CA . VAL A 1 123 ? 11.484 -14.328 -9.75 1 98.94 123 VAL A CA 1
ATOM 933 C C . VAL A 1 123 ? 10.047 -13.812 -9.812 1 98.94 123 VAL A C 1
ATOM 935 O O . VAL A 1 123 ? 9.82 -12.602 -9.773 1 98.94 123 VAL A O 1
ATOM 938 N N . PHE A 1 124 ? 9.117 -14.719 -9.938 1 98.88 124 PHE A N 1
ATOM 939 C CA . PHE A 1 124 ? 7.734 -14.359 -10.227 1 98.88 124 PHE A CA 1
ATOM 940 C C . PHE A 1 124 ? 6.773 -15.156 -9.352 1 98.88 124 PHE A C 1
ATOM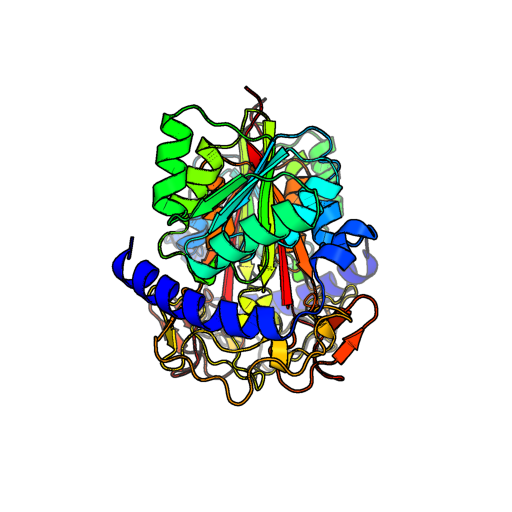 942 O O . PHE A 1 124 ? 7.027 -16.328 -9.039 1 98.88 124 PHE A O 1
ATOM 949 N N . THR A 1 125 ? 5.727 -14.539 -8.867 1 98.31 125 THR A N 1
ATOM 950 C CA . THR A 1 125 ? 4.578 -15.172 -8.234 1 98.31 125 THR A CA 1
ATOM 951 C C . THR A 1 125 ? 3.283 -14.477 -8.641 1 98.31 125 THR A C 1
ATOM 953 O O . THR A 1 125 ? 3.279 -13.281 -8.938 1 98.31 125 THR A O 1
ATOM 956 N N . SER A 1 126 ? 2.156 -15.312 -8.727 1 96.06 126 SER A N 1
ATOM 957 C CA . SER A 1 126 ? 0.934 -14.625 -9.125 1 96.06 126 SER A CA 1
ATOM 958 C C . SER A 1 126 ? -0.29 -15.219 -8.445 1 96.06 126 SER A C 1
ATOM 960 O O . SER A 1 126 ? -0.355 -16.438 -8.227 1 96.06 126 SER A O 1
ATOM 962 N N . TYR A 1 127 ? -1.185 -14.516 -8.023 1 95.31 127 TYR A N 1
ATOM 963 C CA . TYR A 1 127 ? -2.572 -14.648 -7.594 1 95.31 127 TYR A CA 1
ATOM 964 C C . TYR A 1 127 ? -2.699 -15.68 -6.477 1 95.31 127 TYR A C 1
ATOM 966 O O . TYR A 1 127 ? -2.404 -16.859 -6.676 1 95.31 127 TYR A O 1
ATOM 974 N N . GLY A 1 128 ? -3.217 -15.281 -5.453 1 96.31 128 GLY A N 1
ATOM 975 C CA . GLY A 1 128 ? -3.518 -16.188 -4.355 1 96.31 128 GLY A CA 1
ATOM 976 C C . GLY A 1 128 ? -2.316 -17 -3.902 1 96.31 128 GLY A C 1
ATOM 977 O O . GLY A 1 128 ? -2.426 -18.203 -3.666 1 96.31 128 GLY A O 1
ATOM 978 N N . ALA A 1 129 ? -1.196 -16.422 -3.82 1 97.5 129 ALA A N 1
ATOM 979 C CA . ALA A 1 129 ? 0.031 -17.172 -3.551 1 97.5 129 ALA A CA 1
ATOM 980 C C . ALA A 1 129 ? 0.531 -16.906 -2.133 1 97.5 129 ALA A C 1
ATOM 982 O O . ALA A 1 129 ? 0.795 -17.844 -1.379 1 97.5 129 ALA A O 1
ATOM 983 N N . ILE A 1 130 ? 0.497 -15.641 -1.66 1 98 130 ILE A N 1
ATOM 984 C CA . ILE A 1 130 ? 1.227 -15.328 -0.436 1 98 130 ILE A CA 1
ATOM 985 C C . ILE A 1 130 ? 0.359 -15.648 0.778 1 98 130 ILE A C 1
ATOM 987 O O . ILE A 1 130 ? 0.856 -15.719 1.904 1 98 130 ILE A O 1
ATOM 991 N N . CYS A 1 131 ? -0.953 -15.898 0.579 1 97.31 131 CYS A N 1
ATOM 992 C CA . CYS A 1 131 ? -1.836 -16.25 1.685 1 97.31 131 CYS A CA 1
ATOM 993 C C . CYS A 1 131 ? -1.47 -17.609 2.262 1 97.31 131 CYS A C 1
ATOM 995 O O . CYS A 1 131 ? -1.911 -17.969 3.355 1 97.31 131 CYS A O 1
ATOM 997 N N . TRP A 1 132 ? -0.601 -18.375 1.618 1 97.75 132 TRP A N 1
ATOM 998 C CA . TRP A 1 132 ? -0.235 -19.719 2.057 1 97.75 132 TRP A CA 1
ATOM 999 C C . TRP A 1 132 ? 1.079 -19.688 2.83 1 97.75 132 TRP A C 1
ATOM 1001 O O . TRP A 1 132 ? 1.54 -20.734 3.311 1 97.75 132 TRP A O 1
ATOM 1011 N N . LEU A 1 133 ? 1.67 -18.562 2.932 1 97.69 133 LEU A N 1
ATOM 1012 C CA . LEU A 1 133 ? 2.975 -18.422 3.57 1 97.69 133 LEU A CA 1
ATOM 1013 C C . LEU A 1 133 ? 2.822 -18.016 5.035 1 97.69 133 LEU A C 1
ATOM 1015 O O . LEU A 1 133 ? 2.193 -17.016 5.34 1 97.69 133 LEU A O 1
ATOM 1019 N N . SER A 1 134 ? 3.484 -18.75 5.906 1 97.5 134 SER A N 1
ATOM 1020 C CA . SER A 1 134 ? 3.426 -18.453 7.332 1 97.5 134 SER A CA 1
ATOM 1021 C C . SER A 1 134 ? 4.512 -17.453 7.73 1 97.5 134 SER A C 1
ATOM 1023 O O . SER A 1 134 ? 4.539 -16.984 8.867 1 97.5 134 SER A O 1
ATOM 1025 N N . ASP A 1 135 ? 5.402 -17.188 6.805 1 97.81 135 ASP A N 1
ATOM 1026 C CA . ASP A 1 135 ? 6.512 -16.281 7.074 1 97.81 135 ASP A CA 1
ATOM 1027 C C . ASP A 1 135 ? 6.91 -15.508 5.816 1 97.81 135 ASP A C 1
ATOM 1029 O O . ASP A 1 135 ? 7.711 -15.984 5.012 1 97.81 135 ASP A O 1
ATOM 1033 N N . LEU A 1 136 ? 6.418 -14.32 5.75 1 97.69 136 LEU A N 1
ATOM 1034 C CA . LEU A 1 136 ? 6.633 -13.492 4.57 1 97.69 136 LEU A CA 1
ATOM 1035 C C . LEU A 1 136 ? 8.07 -12.977 4.52 1 97.69 136 LEU A C 1
ATOM 1037 O O . LEU A 1 136 ? 8.633 -12.82 3.436 1 97.69 136 LEU A O 1
ATOM 1041 N N . ASN A 1 137 ? 8.648 -12.688 5.656 1 98.44 137 ASN A N 1
ATOM 1042 C CA . ASN A 1 137 ? 10.031 -12.211 5.699 1 98.44 137 ASN A CA 1
ATOM 1043 C C . ASN A 1 137 ? 11 -13.266 5.188 1 98.44 137 ASN A C 1
ATOM 1045 O O . ASN A 1 137 ? 11.922 -12.953 4.43 1 98.44 137 ASN A O 1
ATOM 1049 N N . ALA A 1 138 ? 10.805 -14.516 5.586 1 98.56 138 ALA A N 1
ATOM 1050 C CA . ALA A 1 138 ? 11.641 -15.609 5.078 1 98.56 138 ALA A CA 1
ATOM 1051 C C . ALA A 1 138 ? 11.477 -15.766 3.568 1 98.56 138 ALA A C 1
ATOM 1053 O O . ALA A 1 138 ? 12.453 -16.016 2.859 1 98.56 138 ALA A O 1
ATOM 1054 N N . TRP A 1 139 ? 10.258 -15.664 3.133 1 98.69 139 TRP A N 1
ATOM 1055 C CA . TRP A 1 139 ? 9.953 -15.727 1.707 1 98.69 139 TRP A CA 1
ATOM 1056 C C . TRP A 1 139 ? 10.719 -14.648 0.942 1 98.69 139 TRP A C 1
ATOM 1058 O O . TRP A 1 139 ? 11.383 -14.938 -0.055 1 98.69 139 TRP A O 1
ATOM 1068 N N . ALA A 1 140 ? 10.703 -13.406 1.41 1 98.88 140 ALA A N 1
ATOM 1069 C CA . ALA A 1 140 ? 11.383 -12.281 0.769 1 98.88 140 ALA A CA 1
ATOM 1070 C C . ALA A 1 140 ? 12.891 -12.469 0.789 1 98.88 140 ALA A C 1
ATOM 1072 O O . ALA A 1 140 ? 13.578 -12.18 -0.198 1 98.88 140 ALA A O 1
ATOM 1073 N N . ARG A 1 141 ? 13.43 -12.961 1.895 1 98.75 141 ARG A N 1
ATOM 1074 C CA . ARG A 1 141 ? 14.867 -13.234 1.978 1 98.75 141 ARG A CA 1
ATOM 1075 C C . ARG A 1 141 ? 15.281 -14.289 0.959 1 98.75 141 ARG A C 1
ATOM 1077 O O . ARG A 1 141 ? 16.344 -14.188 0.349 1 98.75 141 ARG A O 1
ATOM 1084 N N . GLY A 1 142 ? 14.43 -15.32 0.855 1 98.88 142 GLY A N 1
ATOM 1085 C CA . GLY A 1 142 ? 14.688 -16.328 -0.156 1 98.88 142 GLY A CA 1
ATOM 1086 C C . GLY A 1 142 ? 14.734 -15.773 -1.564 1 98.88 142 GLY A C 1
ATOM 1087 O O . GLY A 1 142 ? 15.625 -16.109 -2.348 1 98.88 142 GLY A O 1
ATOM 1088 N N . ILE A 1 143 ? 13.781 -14.914 -1.906 1 98.94 143 ILE A N 1
ATOM 1089 C CA . ILE A 1 143 ? 13.742 -14.266 -3.213 1 98.94 143 ILE A CA 1
ATOM 1090 C C . ILE A 1 143 ? 15.031 -13.484 -3.438 1 98.94 143 ILE A C 1
ATOM 1092 O O . ILE A 1 143 ? 15.672 -13.617 -4.48 1 98.94 143 ILE A O 1
ATOM 1096 N N . ALA A 1 144 ? 15.375 -12.688 -2.475 1 98.88 144 ALA A N 1
ATOM 1097 C CA . ALA A 1 144 ? 16.578 -11.867 -2.592 1 98.88 144 ALA A CA 1
ATOM 1098 C C . ALA A 1 144 ? 17.812 -12.727 -2.805 1 98.88 144 ALA A C 1
ATOM 1100 O O . ALA A 1 144 ? 18.688 -12.391 -3.615 1 98.88 144 ALA A O 1
ATOM 1101 N N . ALA A 1 145 ? 17.891 -13.844 -2.1 1 98.75 145 ALA A N 1
ATOM 1102 C CA . ALA A 1 145 ? 19.047 -14.727 -2.162 1 98.75 145 ALA A CA 1
ATOM 1103 C C . ALA A 1 145 ? 19.141 -15.414 -3.523 1 98.75 145 ALA A C 1
ATOM 1105 O O . ALA A 1 145 ? 20.234 -15.789 -3.959 1 98.75 145 ALA A O 1
ATOM 1106 N N . LEU A 1 146 ? 18.047 -15.547 -4.191 1 98.88 146 LEU A N 1
ATOM 1107 C CA . LEU A 1 146 ? 18.016 -16.312 -5.434 1 98.88 146 LEU A CA 1
ATOM 1108 C C . LEU A 1 146 ? 18.109 -15.391 -6.645 1 98.88 146 LEU A C 1
ATOM 1110 O O . LEU A 1 146 ? 18.344 -15.852 -7.766 1 98.88 146 LEU A O 1
ATOM 1114 N N . LEU A 1 147 ? 17.859 -14.109 -6.418 1 98.88 147 LEU A N 1
ATOM 1115 C CA . LEU A 1 147 ? 17.969 -13.172 -7.527 1 98.88 147 LEU A CA 1
ATOM 1116 C C . LEU A 1 147 ? 19.422 -12.914 -7.887 1 98.88 147 LEU A C 1
ATOM 1118 O O . LEU A 1 147 ? 20.266 -12.695 -7.004 1 98.88 147 LEU A O 1
ATOM 1122 N N . ALA A 1 148 ? 19.766 -12.961 -9.195 1 98.56 148 ALA A N 1
ATOM 1123 C CA . ALA A 1 148 ? 21.062 -12.484 -9.672 1 98.56 148 ALA A CA 1
ATOM 1124 C C . ALA A 1 148 ? 21.203 -10.977 -9.453 1 98.56 148 ALA A C 1
ATOM 1126 O O . ALA A 1 148 ? 20.203 -10.266 -9.32 1 98.56 148 ALA A O 1
ATOM 1127 N N . PRO A 1 149 ? 22.516 -10.531 -9.367 1 97.75 149 PRO A N 1
ATOM 1128 C CA . PRO A 1 149 ? 22.672 -9.07 -9.336 1 97.75 149 PRO A CA 1
ATOM 1129 C C . PRO A 1 149 ? 21.922 -8.383 -10.484 1 97.75 149 PRO A C 1
ATOM 1131 O O . PRO A 1 149 ? 22.078 -8.773 -11.648 1 97.75 149 PRO A O 1
ATOM 1134 N N . GLY A 1 150 ? 21.094 -7.426 -10.164 1 97.94 150 GLY A N 1
ATOM 1135 C CA . GLY A 1 150 ? 20.297 -6.746 -11.172 1 97.94 150 GLY A CA 1
ATOM 1136 C C . GLY A 1 150 ? 19 -7.469 -11.492 1 97.94 150 GLY A C 1
ATOM 1137 O O . GLY A 1 150 ? 18.203 -6.984 -12.289 1 97.94 150 GLY A O 1
ATOM 1138 N N . GLY A 1 151 ? 18.844 -8.664 -10.836 1 98.62 151 GLY A N 1
ATOM 1139 C CA . GLY A 1 151 ? 17.625 -9.43 -11.062 1 98.62 151 GLY A CA 1
ATOM 1140 C C . GLY A 1 151 ? 16.375 -8.75 -10.539 1 98.62 151 GLY A C 1
ATOM 1141 O O . GLY A 1 151 ? 16.469 -7.816 -9.742 1 98.62 151 GLY A O 1
ATOM 1142 N N . ARG A 1 152 ? 15.203 -9.172 -11.008 1 98.69 152 ARG A N 1
ATOM 1143 C CA . ARG A 1 152 ? 13.945 -8.5 -10.695 1 98.69 152 ARG A CA 1
ATOM 1144 C C . ARG A 1 152 ? 12.914 -9.492 -10.164 1 98.69 152 ARG A C 1
ATOM 1146 O O . ARG A 1 152 ? 12.844 -10.633 -10.625 1 98.69 152 ARG A O 1
ATOM 1153 N N . PHE A 1 153 ? 12.242 -9.008 -9.18 1 98.88 153 PHE A N 1
ATOM 1154 C CA . PHE A 1 153 ? 11.078 -9.711 -8.648 1 98.88 153 PHE A CA 1
ATOM 1155 C C . PHE A 1 153 ? 9.789 -9.07 -9.148 1 98.88 153 PHE A C 1
ATOM 1157 O O . PHE A 1 153 ? 9.703 -7.844 -9.273 1 98.88 153 PHE A O 1
ATOM 1164 N N . ALA A 1 154 ? 8.727 -9.914 -9.484 1 98.81 154 ALA A N 1
ATOM 1165 C CA . ALA A 1 154 ? 7.402 -9.445 -9.883 1 98.81 154 ALA A CA 1
ATOM 1166 C C . ALA A 1 154 ? 6.309 -10.297 -9.25 1 98.81 154 ALA A C 1
ATOM 1168 O O . ALA A 1 154 ? 6.422 -11.523 -9.188 1 98.81 154 ALA A O 1
ATOM 1169 N N . MET A 1 155 ? 5.293 -9.617 -8.805 1 98.81 155 MET A N 1
ATOM 1170 C CA . MET A 1 155 ? 4.148 -10.32 -8.219 1 98.81 155 MET A CA 1
ATOM 1171 C C . MET A 1 155 ? 2.844 -9.617 -8.586 1 98.81 155 MET A C 1
ATOM 1173 O O . MET A 1 155 ? 2.764 -8.391 -8.555 1 98.81 155 MET A O 1
ATOM 1177 N N . VAL A 1 156 ? 1.859 -10.32 -8.969 1 98.62 156 VAL A N 1
ATOM 1178 C CA . VAL A 1 156 ? 0.462 -9.898 -9.016 1 98.62 156 VAL A CA 1
ATOM 1179 C C . VAL A 1 156 ? -0.359 -10.719 -8.031 1 98.62 156 VAL A C 1
ATOM 1181 O O . VAL A 1 156 ? -0.249 -11.953 -7.988 1 98.62 156 VAL A O 1
ATOM 1184 N N . GLU A 1 157 ? -1.111 -10.109 -7.238 1 98.38 157 GLU A N 1
ATOM 1185 C CA . GLU A 1 157 ? -1.812 -10.75 -6.129 1 98.38 157 GLU A CA 1
ATOM 1186 C C . GLU A 1 157 ? -3.16 -10.086 -5.871 1 98.38 157 GLU A C 1
ATOM 1188 O O . GLU A 1 157 ? -3.381 -8.938 -6.273 1 98.38 157 GLU A O 1
ATOM 1193 N N . PHE A 1 158 ? -4.062 -10.867 -5.328 1 97.94 158 PHE A N 1
ATOM 1194 C CA . PHE A 1 158 ? -5.324 -10.266 -4.902 1 97.94 158 PHE A CA 1
ATOM 1195 C C . PHE A 1 158 ? -5.102 -9.297 -3.748 1 97.94 158 PHE A C 1
ATOM 1197 O O . PHE A 1 158 ? -4.277 -9.547 -2.865 1 97.94 158 PHE A O 1
ATOM 1204 N N . HIS A 1 159 ? -5.785 -8.242 -3.771 1 98.44 159 HIS A N 1
ATOM 1205 C CA . HIS A 1 159 ? -5.527 -7.148 -2.848 1 98.44 159 HIS A CA 1
ATOM 1206 C C . HIS A 1 159 ? -6.078 -7.453 -1.459 1 98.44 159 HIS A C 1
ATOM 1208 O O . HIS A 1 159 ? -7.242 -7.836 -1.318 1 98.44 159 HIS A O 1
ATOM 1214 N N . PRO A 1 160 ? -5.309 -7.23 -0.373 1 97.69 160 PRO A N 1
ATOM 1215 C CA . PRO A 1 160 ? -5.801 -7.523 0.975 1 97.69 160 PRO A CA 1
ATOM 1216 C C . PRO A 1 160 ? -7.012 -6.676 1.36 1 97.69 160 PRO A C 1
ATOM 1218 O O . PRO A 1 160 ? -7.816 -7.09 2.199 1 97.69 160 PRO A O 1
ATOM 1221 N N . PHE A 1 161 ? -7.164 -5.52 0.788 1 97.12 161 PHE A N 1
ATOM 1222 C CA . PHE A 1 161 ? -8.359 -4.723 1.034 1 97.12 161 PHE A CA 1
ATOM 1223 C C . PHE A 1 161 ? -9.609 -5.48 0.623 1 97.12 161 PHE A C 1
ATOM 1225 O O . PHE A 1 161 ? -10.602 -5.504 1.359 1 97.12 161 PHE A O 1
ATOM 1232 N N . ALA A 1 162 ? -9.578 -6.047 -0.555 1 96.94 162 ALA A N 1
ATOM 1233 C CA . ALA A 1 162 ? -10.719 -6.84 -1.006 1 96.94 162 ALA A CA 1
ATOM 1234 C C . ALA A 1 162 ? -10.938 -8.047 -0.102 1 96.94 162 ALA A C 1
ATOM 1236 O O . ALA A 1 162 ? -12.078 -8.406 0.202 1 96.94 162 ALA A O 1
ATOM 1237 N N . LEU A 1 163 ? -9.906 -8.602 0.352 1 96.69 163 LEU A N 1
ATOM 1238 C CA . LEU A 1 163 ? -9.969 -9.836 1.117 1 96.69 163 LEU A CA 1
ATOM 1239 C C . LEU A 1 163 ? -10.406 -9.57 2.555 1 96.69 163 LEU A C 1
ATOM 1241 O O . LEU A 1 163 ? -10.586 -10.508 3.336 1 96.69 163 LEU A O 1
ATOM 1245 N N . TYR A 1 164 ? -10.531 -8.328 2.924 1 97.38 164 TYR A N 1
ATOM 1246 C CA . TYR A 1 164 ? -11.117 -7.883 4.184 1 97.38 164 TYR A CA 1
ATOM 1247 C C . TYR A 1 164 ? -12.602 -8.25 4.254 1 97.38 164 TYR A C 1
ATOM 1249 O O . TYR A 1 164 ? -13.133 -8.484 5.34 1 97.38 164 TYR A O 1
ATOM 1257 N N . PHE A 1 165 ? -13.25 -8.406 3.119 1 97.31 165 PHE A N 1
ATOM 1258 C CA . PHE A 1 165 ? -14.68 -8.664 3.016 1 97.31 165 PHE A CA 1
ATOM 1259 C C . PHE A 1 165 ? -14.953 -10.156 2.859 1 97.31 165 PHE A C 1
ATOM 1261 O O . PHE A 1 165 ? -14.094 -10.906 2.391 1 97.31 165 PHE A O 1
ATOM 1268 N N . ASP A 1 166 ? -16.15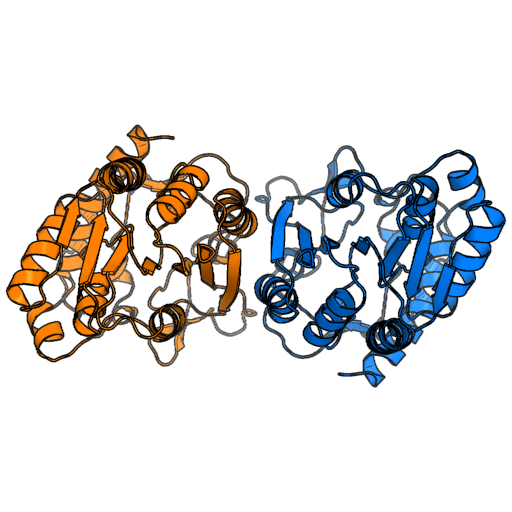6 -10.539 3.27 1 96.38 166 ASP A N 1
ATOM 1269 C CA . ASP A 1 166 ? -16.641 -11.875 2.902 1 96.38 166 ASP A CA 1
ATOM 1270 C C . ASP A 1 166 ? -17.25 -11.867 1.501 1 96.38 166 ASP A C 1
ATOM 1272 O O . ASP A 1 166 ? -17.188 -10.859 0.798 1 96.38 166 ASP A O 1
ATOM 1276 N N . GLU A 1 167 ? -17.766 -13.016 1.05 1 94.5 167 GLU A N 1
ATOM 1277 C CA . GLU A 1 167 ? -18.25 -13.148 -0.319 1 94.5 167 GLU A CA 1
ATOM 1278 C C . GLU A 1 167 ? -19.453 -12.234 -0.576 1 94.5 167 GLU A C 1
ATOM 1280 O O . GLU A 1 167 ? -19.844 -12.023 -1.726 1 94.5 167 GLU A O 1
ATOM 1285 N N . HIS A 1 168 ? -20.078 -11.664 0.459 1 96.75 168 HIS A N 1
ATOM 1286 C CA . HIS A 1 168 ? -21.234 -10.789 0.351 1 96.75 168 HIS A CA 1
ATOM 1287 C C . HIS A 1 168 ? -20.828 -9.32 0.493 1 96.75 168 HIS A C 1
ATOM 1289 O O . HIS A 1 168 ? -21.672 -8.461 0.737 1 96.75 168 HIS A O 1
ATOM 1295 N N . TRP A 1 169 ? -19.578 -9.031 0.419 1 96.75 169 TRP A N 1
ATOM 1296 C CA . TRP A 1 169 ? -19.031 -7.684 0.465 1 96.75 169 TRP A CA 1
ATOM 1297 C C . TRP A 1 169 ? -19.219 -7.055 1.841 1 96.75 169 TRP A C 1
ATOM 1299 O O . TRP A 1 169 ? -19.406 -5.844 1.957 1 96.75 169 TRP A O 1
ATOM 1309 N N . LYS A 1 170 ? -19.203 -7.844 2.924 1 96 170 LYS A N 1
ATOM 1310 C CA . LYS A 1 170 ? -19.297 -7.352 4.297 1 96 170 LYS A CA 1
ATOM 1311 C C . LYS A 1 170 ? -17.953 -7.496 5.012 1 96 170 LYS A C 1
ATOM 1313 O O . LYS A 1 170 ? -17.266 -8.516 4.871 1 96 170 LYS A O 1
ATOM 1318 N N . PRO A 1 171 ? -17.562 -6.445 5.75 1 95.94 171 PRO A N 1
ATOM 1319 C CA . PRO A 1 171 ? -16.359 -6.633 6.57 1 95.94 171 PRO A CA 1
ATOM 1320 C C . PRO A 1 171 ? -16.422 -7.898 7.422 1 95.94 171 PRO A C 1
ATOM 1322 O O . PRO A 1 171 ? -17.422 -8.141 8.102 1 95.94 171 PRO A O 1
ATOM 1325 N N . HIS A 1 172 ? -15.359 -8.656 7.312 1 96 172 HIS A N 1
ATOM 1326 C CA . HIS A 1 172 ? -15.438 -9.953 7.988 1 96 172 HIS A CA 1
ATOM 1327 C C . HIS A 1 172 ? -14.07 -10.375 8.516 1 96 172 HIS A C 1
ATOM 1329 O O . HIS A 1 172 ? -13.961 -10.852 9.648 1 96 172 HIS A O 1
ATOM 1335 N N . TYR A 1 173 ? -13.094 -10.281 7.754 1 96.38 173 TYR A N 1
ATOM 1336 C CA . TYR A 1 173 ? -11.773 -10.766 8.133 1 96.38 173 TYR A CA 1
ATOM 1337 C C . TYR A 1 173 ? -10.914 -9.633 8.688 1 96.38 173 TYR A C 1
ATOM 1339 O O . TYR A 1 173 ? -10.938 -8.516 8.164 1 96.38 173 TYR A O 1
ATOM 1347 N N . ASP A 1 174 ? -10.156 -9.922 9.75 1 97.12 174 ASP A N 1
ATOM 1348 C CA . ASP A 1 174 ? -9.273 -8.953 10.406 1 97.12 174 ASP A CA 1
ATOM 1349 C C . ASP A 1 174 ? -8 -8.727 9.602 1 97.12 174 ASP A C 1
ATOM 1351 O O . ASP A 1 174 ? -7.164 -9.625 9.492 1 97.12 174 ASP A O 1
ATOM 1355 N N . TYR A 1 175 ? -7.809 -7.539 9.055 1 97.75 175 TYR A N 1
ATOM 1356 C CA . TYR A 1 175 ? -6.703 -7.168 8.18 1 97.75 175 TYR A CA 1
ATOM 1357 C C . TYR A 1 175 ? -5.367 -7.332 8.898 1 97.75 175 TYR A C 1
ATOM 1359 O O . TYR A 1 175 ? -4.332 -7.531 8.25 1 97.75 175 TYR A O 1
ATOM 1367 N N . PHE A 1 176 ? -5.363 -7.289 10.18 1 97.31 176 PHE A N 1
ATOM 1368 C CA . PHE A 1 176 ? -4.137 -7.312 10.969 1 97.31 176 PHE A CA 1
ATOM 1369 C C . PHE A 1 176 ? -4.016 -8.617 11.742 1 97.31 176 PHE A C 1
ATOM 1371 O O . PHE A 1 176 ? -3.309 -8.688 12.75 1 97.31 176 PHE A O 1
ATOM 1378 N N . LYS A 1 177 ? -4.742 -9.609 11.258 1 93 177 LYS A N 1
ATOM 1379 C CA . LYS A 1 177 ? -4.664 -10.906 11.922 1 93 177 LYS A CA 1
ATOM 1380 C C . LYS A 1 177 ? -3.275 -11.516 11.773 1 93 177 LYS A C 1
ATOM 1382 O O . LYS A 1 177 ? -2.756 -11.625 10.656 1 93 177 LYS A O 1
ATOM 1387 N N . GLY A 1 178 ? -2.652 -11.844 12.789 1 85.44 178 GLY A N 1
ATOM 1388 C CA . GLY A 1 178 ? -1.328 -12.445 12.766 1 85.44 178 GLY A CA 1
ATOM 1389 C C . GLY A 1 178 ? -1.36 -13.945 12.57 1 85.44 178 GLY A C 1
ATOM 1390 O O . GLY A 1 178 ? -0.498 -14.508 11.891 1 85.44 178 GLY A O 1
ATOM 1391 N N . ASP A 1 179 ? -2.391 -14.578 13.008 1 92.19 179 ASP A N 1
ATOM 1392 C CA . ASP A 1 179 ? -2.486 -16.031 12.922 1 92.19 179 ASP A CA 1
ATOM 1393 C C . ASP A 1 179 ? -3.285 -16.453 11.688 1 92.19 179 ASP A C 1
ATOM 1395 O O . ASP A 1 179 ? -4.016 -15.656 11.109 1 92.19 179 ASP A O 1
ATOM 1399 N N . ALA A 1 180 ? -3.129 -17.766 11.312 1 96.25 180 ALA A N 1
ATOM 1400 C CA . ALA A 1 180 ? -3.812 -18.312 10.148 1 96.25 180 ALA A CA 1
ATOM 1401 C C . ALA A 1 180 ? -5.32 -18.406 10.383 1 96.25 180 ALA A C 1
ATOM 1403 O O . ALA A 1 180 ? -5.766 -18.594 11.516 1 96.25 180 ALA A O 1
ATOM 1404 N N . THR A 1 181 ? -6.07 -18.219 9.375 1 96.19 181 THR A N 1
ATOM 1405 C CA . THR A 1 181 ? -7.5 -18.5 9.367 1 96.19 181 THR A CA 1
ATOM 1406 C C . THR A 1 181 ? -7.777 -19.906 8.828 1 96.19 181 THR A C 1
ATOM 1408 O O . THR A 1 181 ? -7.305 -20.266 7.742 1 96.19 181 THR A O 1
ATOM 1411 N N . GLU A 1 182 ? -8.484 -20.625 9.555 1 96.56 182 GLU A N 1
ATOM 1412 C CA . GLU A 1 182 ? -8.828 -21.984 9.133 1 96.56 182 GLU A CA 1
ATOM 1413 C C . GLU A 1 182 ? -10.078 -21.984 8.25 1 96.56 182 GLU A C 1
ATOM 1415 O O . GLU A 1 182 ? -11.055 -21.281 8.547 1 96.56 182 GLU A O 1
ATOM 1420 N N . GLU A 1 183 ? -10.031 -22.625 7.195 1 96.19 183 GLU A N 1
ATOM 1421 C CA . GLU A 1 183 ? -11.18 -23 6.383 1 96.19 183 GLU A CA 1
ATOM 1422 C C . GLU A 1 183 ? -11.43 -24.516 6.457 1 96.19 183 GLU A C 1
ATOM 1424 O O . GLU A 1 183 ? -10.773 -25.281 5.758 1 96.19 183 GLU A O 1
ATOM 1429 N N . PRO A 1 184 ? -12.414 -24.891 7.215 1 96.94 184 PRO A N 1
ATOM 1430 C CA . PRO A 1 184 ? -12.633 -26.328 7.453 1 96.94 184 PRO A CA 1
ATOM 1431 C C . PRO A 1 184 ? -12.945 -27.094 6.176 1 96.94 184 PRO A C 1
ATOM 1433 O O . PRO A 1 184 ? -12.594 -28.281 6.059 1 96.94 184 PRO A O 1
ATOM 1436 N N . ALA A 1 185 ? -13.547 -26.438 5.203 1 96 185 ALA A N 1
ATOM 1437 C CA . ALA A 1 185 ? -13.922 -27.094 3.953 1 96 185 ALA A CA 1
ATOM 1438 C C . ALA A 1 185 ? -12.727 -27.203 3.006 1 96 185 ALA A C 1
ATOM 1440 O O . ALA A 1 185 ? -12.828 -27.797 1.932 1 96 185 ALA A O 1
ATOM 1441 N N . GLY A 1 186 ? -11.594 -26.578 3.395 1 97.38 186 GLY A N 1
ATOM 1442 C CA . GLY A 1 186 ? -10.383 -26.641 2.6 1 97.38 186 GLY A CA 1
ATOM 1443 C C . GLY A 1 186 ? -10.445 -25.797 1.343 1 97.38 186 GLY A C 1
ATOM 1444 O O . GLY A 1 186 ? -11.336 -24.953 1.2 1 97.38 186 GLY A O 1
ATOM 1445 N N . VAL A 1 187 ? -9.375 -25.938 0.519 1 96.5 187 VAL A N 1
ATOM 1446 C CA . VAL A 1 187 ? -9.375 -25.281 -0.788 1 96.5 187 VAL A CA 1
ATOM 1447 C C . VAL A 1 187 ? -10.555 -25.781 -1.617 1 96.5 187 VAL A C 1
ATOM 1449 O O . VAL A 1 187 ? -10.719 -27 -1.809 1 96.5 187 VAL A O 1
ATOM 1452 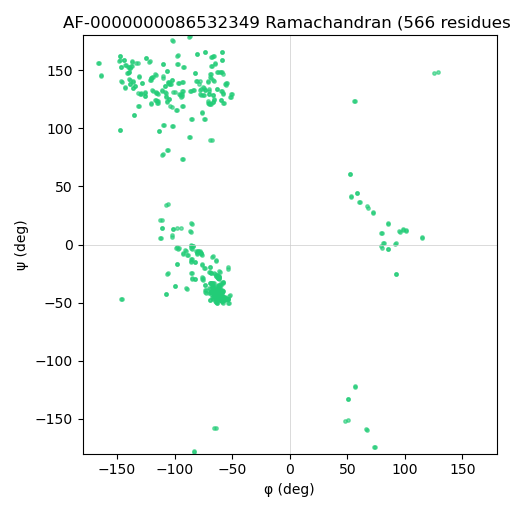N N . GLY A 1 188 ? -11.359 -24.875 -2.057 1 92.62 188 GLY A N 1
ATOM 1453 C CA . GLY A 1 188 ? -12.547 -25.234 -2.818 1 92.62 188 GLY A CA 1
ATOM 1454 C C . GLY A 1 188 ? -12.281 -25.375 -4.305 1 92.62 188 GLY A C 1
ATOM 1455 O O . GLY A 1 188 ? -11.156 -25.172 -4.762 1 92.62 188 GLY A O 1
ATOM 1456 N N . ASP A 1 189 ? -13.328 -25.719 -5.031 1 89.62 189 ASP A N 1
ATOM 1457 C CA . ASP A 1 189 ? -13.266 -25.828 -6.488 1 89.62 189 ASP A CA 1
ATOM 1458 C C . ASP A 1 189 ? -13.711 -24.516 -7.145 1 89.62 189 ASP A C 1
ATOM 1460 O O . ASP A 1 189 ? -14.734 -24.469 -7.82 1 89.62 189 ASP A O 1
ATOM 1464 N N . TYR A 1 190 ? -12.844 -23.547 -7.059 1 82.69 190 TYR A N 1
ATOM 1465 C CA . TYR A 1 190 ? -13.188 -22.219 -7.57 1 82.69 190 TYR A CA 1
ATOM 1466 C C . TYR A 1 190 ? -13.117 -22.203 -9.094 1 82.69 190 TYR A C 1
ATOM 1468 O O . TYR A 1 190 ? -13.625 -21.266 -9.727 1 82.69 190 TYR A O 1
ATOM 1476 N N . VAL A 1 191 ? -12.477 -23.141 -9.703 1 81.31 191 VAL A N 1
ATOM 1477 C CA . VAL A 1 191 ? -12.422 -23.219 -11.156 1 81.31 191 VAL A CA 1
ATOM 1478 C C . VAL A 1 191 ? -13.812 -23.531 -11.711 1 81.31 191 VAL A C 1
ATOM 1480 O O . VAL A 1 191 ? -14.258 -22.891 -12.664 1 81.31 191 VAL A O 1
ATOM 1483 N N . ALA A 1 192 ? -14.445 -24.453 -11.07 1 78.12 192 ALA A N 1
ATOM 1484 C CA . ALA A 1 192 ? -15.82 -24.75 -11.461 1 78.12 192 ALA A CA 1
ATOM 1485 C C . ALA A 1 192 ? -16.719 -23.531 -11.266 1 78.12 192 ALA A C 1
ATOM 1487 O O . ALA A 1 192 ? -17.578 -23.25 -12.109 1 78.12 192 ALA A O 1
ATOM 1488 N N . ALA A 1 193 ? -16.438 -22.828 -10.219 1 75.62 193 ALA A N 1
ATOM 1489 C CA . ALA A 1 193 ? -17.281 -21.703 -9.836 1 75.62 193 ALA A CA 1
ATOM 1490 C C . ALA A 1 193 ? -17.047 -20.5 -10.75 1 75.62 193 ALA A C 1
ATOM 1492 O O . ALA A 1 193 ? -17.938 -19.688 -10.953 1 75.62 193 ALA A O 1
ATOM 1493 N N . SER A 1 194 ? -15.859 -20.391 -11.289 1 73.44 194 SER A N 1
ATOM 1494 C CA . SER A 1 194 ? -15.477 -19.219 -12.078 1 73.44 194 SER A CA 1
ATOM 1495 C C . SER A 1 194 ? -15.977 -19.344 -13.516 1 73.44 194 SER A C 1
ATOM 1497 O O . SER A 1 194 ? -16.047 -18.344 -14.234 1 73.44 194 SER A O 1
ATOM 1499 N N . GLY A 1 195 ? -16.375 -20.5 -13.953 1 64.44 195 GLY A N 1
ATOM 1500 C CA . GLY A 1 195 ? -16.812 -20.703 -15.32 1 64.44 195 GLY A CA 1
ATOM 1501 C C . GLY A 1 195 ? -15.773 -20.312 -16.344 1 64.44 195 GLY A C 1
ATOM 1502 O O . GLY A 1 195 ? -14.625 -20.75 -16.266 1 64.44 195 GLY A O 1
ATOM 1503 N N . THR A 1 196 ? -16.094 -19.406 -17.234 1 57.62 196 THR A N 1
ATOM 1504 C CA . THR A 1 196 ? -15.219 -19.031 -18.344 1 57.62 196 THR A CA 1
ATOM 1505 C C . THR A 1 196 ? -14.203 -17.984 -17.906 1 57.62 196 THR A C 1
ATOM 1507 O O . THR A 1 196 ? -13.336 -17.578 -18.688 1 57.62 196 THR A O 1
ATOM 1510 N N . GLY A 1 197 ? -14.258 -17.562 -16.703 1 57.59 197 GLY A N 1
ATOM 1511 C CA . GLY A 1 197 ? -13.375 -16.516 -16.203 1 57.59 197 GLY A CA 1
ATOM 1512 C C . GLY A 1 197 ? -11.906 -16.891 -16.266 1 57.59 197 GLY A C 1
ATOM 1513 O O . GLY A 1 197 ? -11.047 -16.031 -16.422 1 57.59 197 GLY A O 1
ATOM 1514 N N . LEU A 1 198 ? -11.711 -18.156 -16.203 1 67.25 198 LEU A N 1
ATOM 1515 C CA . LEU A 1 198 ? -10.32 -18.609 -16.219 1 67.25 198 LEU A CA 1
ATOM 1516 C C . LEU A 1 198 ? -9.938 -19.141 -17.594 1 67.25 198 LEU A C 1
ATOM 1518 O O . LEU A 1 198 ? -8.828 -19.641 -17.781 1 67.25 198 LEU A O 1
ATOM 1522 N N . GLY A 1 199 ? -10.82 -18.953 -18.516 1 60.91 199 GLY A N 1
ATOM 1523 C CA . GLY A 1 199 ? -10.5 -19.312 -19.891 1 60.91 199 GLY A CA 1
ATOM 1524 C C . GLY A 1 199 ? -11.516 -20.25 -20.5 1 60.91 199 GLY A C 1
ATOM 1525 O O . GLY A 1 199 ? -12.258 -20.938 -19.797 1 60.91 199 GLY A O 1
ATOM 1526 N N . ALA A 1 200 ? -11.719 -20.109 -21.797 1 57 200 ALA A N 1
ATOM 1527 C CA . ALA A 1 200 ? -12.695 -20.844 -22.578 1 57 200 ALA A CA 1
ATOM 1528 C C . ALA A 1 200 ? -12.523 -22.344 -22.391 1 57 200 ALA A C 1
ATOM 1530 O O . ALA A 1 200 ? -13.484 -23.109 -22.531 1 57 200 ALA A O 1
ATOM 1531 N N . GLN A 1 201 ? -11.383 -22.734 -21.969 1 59.56 201 GLN A N 1
ATOM 1532 C CA . GLN A 1 201 ? -11.141 -24.172 -21.906 1 59.56 201 GLN A CA 1
ATOM 1533 C C . GLN A 1 201 ? -11.438 -24.719 -20.516 1 59.56 201 GLN A C 1
ATOM 1535 O O . GLN A 1 201 ? -11.164 -25.875 -20.219 1 59.56 201 GLN A O 1
ATOM 1540 N N . HIS A 1 202 ? -12.109 -23.922 -19.719 1 66.12 202 HIS A N 1
ATOM 1541 C CA . HIS A 1 202 ? -12.398 -24.391 -18.375 1 66.12 202 HIS A CA 1
ATOM 1542 C C . HIS A 1 202 ? -13.875 -24.734 -18.219 1 66.12 202 HIS A C 1
ATOM 1544 O O . HIS A 1 202 ? -14.445 -24.547 -17.125 1 66.12 202 HIS A O 1
ATOM 1550 N N . ASP A 1 203 ? -14.461 -25.234 -19.297 1 67.44 203 ASP A N 1
ATOM 1551 C CA . ASP A 1 203 ? -15.906 -25.422 -19.297 1 67.44 203 ASP A CA 1
ATOM 1552 C C . ASP A 1 203 ? -16.266 -26.906 -19.297 1 67.44 203 ASP A C 1
ATOM 1554 O O . ASP A 1 203 ? -17.438 -27.266 -19.453 1 67.44 203 ASP A O 1
ATOM 1558 N N . HIS A 1 204 ? -15.336 -27.719 -19.016 1 78.44 204 HIS A N 1
ATOM 1559 C CA . HIS A 1 204 ? -15.664 -29.141 -18.859 1 78.44 204 HIS A CA 1
ATOM 1560 C C . HIS A 1 204 ? -16.297 -29.406 -17.5 1 78.44 204 HIS A C 1
ATOM 1562 O O . HIS A 1 204 ? -15.883 -28.812 -16.5 1 78.44 204 HIS A O 1
ATOM 1568 N N . PRO A 1 205 ? -17.281 -30.266 -17.516 1 77.94 205 PRO A N 1
ATOM 1569 C CA . PRO A 1 205 ? -17.969 -30.469 -16.234 1 77.94 205 PRO A CA 1
ATOM 1570 C C . PRO A 1 205 ? -17.031 -30.969 -15.133 1 77.94 205 PRO A C 1
ATOM 1572 O O . PRO A 1 205 ? -17.156 -30.562 -13.977 1 77.94 205 PRO A O 1
ATOM 1575 N N . GLY A 1 206 ? -16.047 -31.75 -15.453 1 86.12 206 GLY A N 1
ATOM 157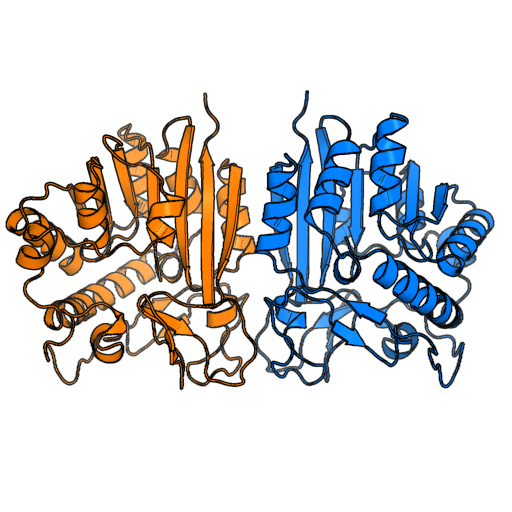6 C CA . GLY A 1 206 ? -15.078 -32.281 -14.516 1 86.12 206 GLY A CA 1
ATOM 1577 C C . GLY A 1 206 ? -15.711 -32.875 -13.281 1 86.12 206 GLY A C 1
ATOM 1578 O O . GLY A 1 206 ? -16.75 -33.531 -13.367 1 86.12 206 GLY A O 1
ATOM 1579 N N . VAL A 1 207 ? -15.055 -32.875 -12.164 1 88.75 207 VAL A N 1
ATOM 1580 C CA . VAL A 1 207 ? -15.547 -33.375 -10.883 1 88.75 207 VAL A CA 1
ATOM 1581 C C . VAL A 1 207 ? -16.812 -32.625 -10.484 1 88.75 207 VAL A C 1
ATOM 1583 O O . VAL A 1 207 ? -16.875 -31.391 -10.562 1 88.75 207 VAL A O 1
ATOM 1586 N N . VAL A 1 208 ? -17.766 -33.344 -10.102 1 89.12 208 VAL A N 1
ATOM 1587 C CA . VAL A 1 208 ? -19.031 -32.812 -9.641 1 89.12 208 VAL A CA 1
ATOM 1588 C C . VAL A 1 208 ? -19.172 -33.031 -8.141 1 89.12 208 VAL A C 1
ATOM 1590 O O . VAL A 1 208 ? -18.766 -34.062 -7.613 1 89.12 208 VAL A O 1
ATOM 1593 N N . ASP A 1 209 ? -19.781 -32.062 -7.379 1 89.69 209 ASP A N 1
ATOM 1594 C CA . ASP A 1 209 ? -20 -32.125 -5.938 1 89.69 209 ASP A CA 1
ATOM 1595 C C . ASP A 1 209 ? -18.688 -32.281 -5.18 1 89.69 209 ASP A C 1
ATOM 1597 O O . ASP A 1 209 ? -18.547 -33.188 -4.344 1 89.69 209 ASP A O 1
ATOM 1601 N N . PHE A 1 210 ? -17.75 -31.516 -5.594 1 93.44 210 PHE A N 1
ATOM 1602 C CA . PHE A 1 210 ? -16.406 -31.562 -5.012 1 93.44 210 PHE A CA 1
ATOM 1603 C C . PHE A 1 210 ? -16.453 -31.297 -3.512 1 93.44 210 PHE A C 1
ATOM 1605 O O . PHE A 1 210 ? -17.141 -30.375 -3.064 1 93.44 210 PHE A O 1
ATOM 1612 N N . ALA A 1 211 ? -15.797 -32.188 -2.758 1 94.81 211 ALA A N 1
ATOM 1613 C CA . ALA A 1 211 ? -15.586 -32.031 -1.322 1 94.81 211 ALA A CA 1
ATOM 1614 C C . ALA A 1 211 ? -14.125 -32.25 -0.953 1 94.81 211 ALA A C 1
ATOM 1616 O O . ALA A 1 211 ? -13.516 -33.219 -1.403 1 94.81 211 ALA A O 1
ATOM 1617 N N . ASN A 1 212 ? -13.555 -31.344 -0.215 1 97.31 212 ASN A N 1
ATOM 1618 C CA . ASN A 1 212 ? -12.18 -31.469 0.256 1 97.31 212 ASN A CA 1
ATOM 1619 C C . ASN A 1 212 ? -12.125 -31.984 1.691 1 97.31 212 ASN A C 1
ATOM 1621 O O . ASN A 1 212 ? -12.625 -31.344 2.609 1 97.31 212 ASN A O 1
ATOM 1625 N N . PRO A 1 213 ? -11.586 -33.125 1.888 1 97.25 213 PRO A N 1
ATOM 1626 C CA . PRO A 1 213 ? -11.555 -33.656 3.246 1 97.25 213 PRO A CA 1
ATOM 1627 C C . PRO A 1 213 ? -10.5 -33 4.125 1 97.25 213 PRO A C 1
ATOM 1629 O O . PRO A 1 213 ? -10.422 -33.281 5.324 1 97.25 213 PRO A O 1
ATOM 1632 N N . HIS A 1 214 ? -9.617 -32.188 3.623 1 97.94 214 HIS A N 1
ATOM 1633 C CA . HIS A 1 214 ? -8.547 -31.531 4.363 1 97.94 214 HIS A CA 1
ATOM 1634 C C . HIS A 1 214 ? -8.828 -30.047 4.527 1 97.94 214 HIS A C 1
ATOM 1636 O O . HIS A 1 214 ? -9.117 -29.359 3.549 1 97.94 214 HIS A O 1
ATOM 1642 N N . PRO A 1 215 ? -8.711 -29.531 5.785 1 97.81 215 PRO A N 1
ATOM 1643 C CA . PRO A 1 215 ? -8.836 -28.094 5.973 1 97.81 215 PRO A CA 1
ATOM 1644 C C . PRO A 1 215 ? -7.684 -27.312 5.352 1 97.81 215 PRO A C 1
ATOM 1646 O O . PRO A 1 215 ? -6.684 -27.906 4.938 1 97.81 215 PRO A O 1
ATOM 1649 N N . SER A 1 216 ? -7.898 -26.094 5.152 1 98 216 SER A N 1
ATOM 1650 C CA . SER A 1 216 ? -6.824 -25.203 4.723 1 98 216 SER A CA 1
ATOM 1651 C C . SER A 1 216 ? -6.629 -24.062 5.711 1 98 216 SER A C 1
ATOM 1653 O O . SER A 1 216 ? -7.508 -23.781 6.527 1 98 216 SER A O 1
ATOM 1655 N N . TYR A 1 217 ? -5.48 -23.484 5.703 1 97.81 217 TYR A N 1
ATOM 1656 C CA . TYR A 1 217 ? -5.066 -22.391 6.582 1 97.81 217 TYR A CA 1
ATOM 1657 C C . TYR A 1 217 ? -4.426 -21.266 5.785 1 97.81 217 TYR A C 1
ATOM 1659 O O . TYR A 1 217 ? -3.426 -21.469 5.094 1 97.81 217 TYR A O 1
ATOM 1667 N N . GLU A 1 218 ? -5.051 -20.094 5.871 1 97.19 218 GLU A N 1
ATOM 1668 C CA . GLU A 1 218 ? -4.566 -18.953 5.105 1 97.19 218 GLU A CA 1
ATOM 1669 C C . GLU A 1 218 ? -4.113 -17.828 6.031 1 97.19 218 GLU A C 1
ATOM 1671 O O . GLU A 1 218 ? -4.652 -17.656 7.125 1 97.19 218 GLU A O 1
ATOM 1676 N N . PHE A 1 219 ? -3.133 -17.125 5.621 1 96.75 219 PHE A N 1
ATOM 1677 C CA . PHE A 1 219 ? -2.627 -15.945 6.305 1 96.75 219 PHE A CA 1
ATOM 1678 C C . PHE A 1 219 ? -3.018 -14.672 5.555 1 96.75 219 PHE A C 1
ATOM 1680 O O . PHE A 1 219 ? -3.197 -14.703 4.336 1 96.75 219 PHE A O 1
ATOM 1687 N N . MET A 1 220 ? -3.189 -13.648 6.32 1 95.69 220 MET A N 1
ATOM 1688 C CA . MET A 1 220 ? -3.484 -12.336 5.762 1 95.69 220 MET A CA 1
ATOM 1689 C C . MET A 1 220 ? -2.268 -11.422 5.855 1 95.69 220 MET A C 1
ATOM 1691 O O . MET A 1 220 ? -1.712 -11.227 6.941 1 95.69 220 MET A O 1
ATOM 1695 N N . TRP A 1 221 ? -1.847 -10.922 4.734 1 97.69 221 TRP A N 1
ATOM 1696 C CA . TRP A 1 221 ? -0.714 -10.008 4.695 1 97.69 221 TRP A CA 1
ATOM 1697 C C . TRP A 1 221 ? -1.126 -8.664 4.105 1 97.69 221 TRP A C 1
ATOM 1699 O O . TRP A 1 221 ? -1.612 -8.594 2.975 1 97.69 221 TRP A O 1
ATOM 1709 N N . GLY A 1 222 ? -0.937 -7.578 4.891 1 97.94 222 GLY A N 1
ATOM 1710 C CA . GLY A 1 222 ? -1.207 -6.238 4.391 1 97.94 222 GLY A CA 1
ATOM 1711 C C . GLY A 1 222 ? -0.165 -5.75 3.4 1 97.94 222 GLY A C 1
ATOM 1712 O O . GLY A 1 222 ? 0.916 -6.332 3.291 1 97.94 222 GLY A O 1
ATOM 1713 N N . ILE A 1 223 ? -0.508 -4.684 2.701 1 98.44 223 ILE A N 1
ATOM 1714 C CA . ILE A 1 223 ? 0.393 -4.098 1.713 1 98.44 223 ILE A CA 1
ATOM 1715 C C . ILE A 1 223 ? 1.706 -3.701 2.383 1 98.44 223 ILE A C 1
ATOM 1717 O O . ILE A 1 223 ? 2.785 -3.93 1.832 1 98.44 223 ILE A O 1
ATOM 1721 N N . GLY A 1 224 ? 1.587 -3.059 3.535 1 98.69 224 GLY A N 1
ATOM 1722 C CA . GLY A 1 224 ? 2.781 -2.66 4.266 1 98.69 224 GLY A CA 1
ATOM 1723 C C . GLY A 1 224 ? 3.689 -3.826 4.602 1 98.69 224 GLY A C 1
ATOM 1724 O O . GLY A 1 224 ? 4.914 -3.707 4.531 1 98.69 224 GLY A O 1
ATOM 1725 N N . GLU A 1 225 ? 3.133 -4.961 4.984 1 98.5 225 GLU A N 1
ATOM 1726 C CA . GLU A 1 225 ? 3.92 -6.148 5.301 1 98.5 225 GLU A CA 1
ATOM 1727 C C . GLU A 1 225 ? 4.676 -6.652 4.074 1 98.5 225 GLU A C 1
ATOM 1729 O O . GLU A 1 225 ? 5.84 -7.043 4.172 1 98.5 225 GLU A O 1
ATOM 1734 N N . VAL A 1 226 ? 3.998 -6.652 2.961 1 98.75 226 VAL A N 1
ATOM 1735 C CA . VAL A 1 226 ? 4.625 -7.109 1.726 1 98.75 226 VAL A CA 1
ATOM 1736 C C . VAL A 1 226 ? 5.789 -6.188 1.365 1 98.75 226 VAL A C 1
ATOM 1738 O O . VAL A 1 226 ? 6.902 -6.652 1.119 1 98.75 226 VAL A O 1
ATOM 1741 N N . VAL A 1 227 ? 5.543 -4.902 1.352 1 98.88 227 VAL A N 1
ATOM 1742 C CA . VAL A 1 227 ? 6.566 -3.92 1.008 1 98.88 227 VAL A CA 1
ATOM 1743 C C . VAL A 1 227 ? 7.75 -4.043 1.967 1 98.88 227 VAL A C 1
ATOM 1745 O O . VAL A 1 227 ? 8.898 -4.125 1.536 1 98.88 227 VAL A O 1
ATOM 1748 N N . ASN A 1 228 ? 7.473 -4.078 3.244 1 98.88 228 ASN A N 1
ATOM 1749 C CA . ASN A 1 228 ? 8.531 -4.098 4.25 1 98.88 228 ASN A CA 1
ATOM 1750 C C . ASN A 1 228 ? 9.336 -5.395 4.195 1 98.88 228 ASN A C 1
ATOM 1752 O O . ASN A 1 228 ? 10.539 -5.398 4.457 1 98.88 228 ASN A O 1
ATOM 1756 N N . ALA A 1 229 ? 8.664 -6.504 3.9 1 98.88 229 ALA A N 1
ATOM 1757 C CA . ALA A 1 229 ? 9.391 -7.762 3.75 1 98.88 229 ALA A CA 1
ATOM 1758 C C . ALA A 1 229 ? 10.422 -7.668 2.629 1 98.88 229 ALA A C 1
ATOM 1760 O O . ALA A 1 229 ? 11.57 -8.086 2.795 1 98.88 229 ALA A O 1
ATOM 1761 N N . LEU A 1 230 ? 10.023 -7.148 1.482 1 98.94 230 LEU A N 1
ATOM 1762 C CA . LEU A 1 230 ? 10.914 -7.02 0.338 1 98.94 230 LEU A CA 1
ATOM 1763 C C . LEU A 1 230 ? 12.055 -6.055 0.644 1 98.94 230 LEU A C 1
ATOM 1765 O O . LEU A 1 230 ? 13.219 -6.355 0.375 1 98.94 230 LEU A O 1
ATOM 1769 N N . VAL A 1 231 ? 11.734 -4.906 1.232 1 98.88 231 VAL A N 1
ATOM 1770 C CA . VAL A 1 231 ? 12.727 -3.885 1.55 1 98.88 231 VAL A CA 1
ATOM 1771 C C . VAL A 1 231 ? 13.719 -4.43 2.572 1 98.88 231 VAL A C 1
ATOM 1773 O O . VAL A 1 231 ? 14.93 -4.262 2.42 1 98.88 231 VAL A O 1
ATOM 1776 N N . SER A 1 232 ? 13.195 -5.094 3.596 1 98.69 232 SER A N 1
ATOM 1777 C CA . SER A 1 232 ? 14.047 -5.633 4.648 1 98.69 232 SER A CA 1
ATOM 1778 C C . SER A 1 232 ? 14.984 -6.703 4.105 1 98.69 232 SER A C 1
ATOM 1780 O O . SER A 1 232 ? 16.062 -6.93 4.652 1 98.69 232 SER A O 1
ATOM 1782 N N . ALA A 1 233 ? 14.578 -7.344 3.055 1 98.81 233 ALA A N 1
ATOM 1783 C CA . ALA A 1 233 ? 15.398 -8.367 2.418 1 98.81 233 ALA A CA 1
ATOM 1784 C C . ALA A 1 233 ? 16.469 -7.738 1.522 1 98.81 233 ALA A C 1
ATOM 1786 O O . ALA A 1 233 ? 17.297 -8.445 0.938 1 98.81 233 ALA A O 1
ATOM 1787 N N . GLY A 1 234 ? 16.422 -6.445 1.363 1 98.44 234 GLY A N 1
ATOM 1788 C CA . GLY A 1 234 ? 17.438 -5.738 0.599 1 98.44 234 GLY A CA 1
ATOM 1789 C C . GLY A 1 234 ? 17.016 -5.438 -0.825 1 98.44 234 GLY A C 1
ATOM 1790 O O . GLY A 1 234 ? 17.844 -5.047 -1.657 1 98.44 234 GLY A O 1
ATOM 1791 N N . LEU A 1 235 ? 15.781 -5.582 -1.146 1 98.88 235 LEU A N 1
ATOM 1792 C CA . LEU A 1 235 ? 15.289 -5.285 -2.484 1 98.88 235 LEU A CA 1
ATOM 1793 C C . LEU A 1 235 ? 14.789 -3.846 -2.572 1 98.88 235 LEU A C 1
ATOM 1795 O O . LEU A 1 235 ? 14.344 -3.279 -1.572 1 98.88 235 LEU A O 1
ATOM 1799 N N . VAL A 1 236 ? 14.836 -3.264 -3.742 1 98.75 236 VAL A N 1
ATOM 1800 C CA . VAL A 1 236 ? 14.375 -1.903 -4 1 98.75 236 VAL A CA 1
ATOM 1801 C C . VAL A 1 236 ? 13.047 -1.94 -4.746 1 98.75 236 VAL A C 1
ATOM 1803 O O . VAL A 1 236 ? 12.945 -2.549 -5.816 1 98.75 236 VAL A O 1
ATOM 1806 N N . ILE A 1 237 ? 12.086 -1.301 -4.207 1 98.88 237 ILE A N 1
ATOM 1807 C CA . ILE A 1 237 ? 10.766 -1.287 -4.832 1 98.88 237 ILE A CA 1
ATOM 1808 C C . ILE A 1 237 ? 10.812 -0.449 -6.109 1 98.88 237 ILE A C 1
ATOM 1810 O O . ILE A 1 237 ? 11.273 0.695 -6.094 1 98.88 237 ILE A O 1
ATOM 1814 N N . ASP A 1 238 ? 10.305 -1.033 -7.191 1 98.69 238 ASP A N 1
ATOM 1815 C CA . ASP A 1 238 ? 10.258 -0.336 -8.477 1 98.69 238 ASP A CA 1
ATOM 1816 C C . ASP A 1 238 ? 8.867 0.235 -8.742 1 98.69 238 ASP A C 1
ATOM 1818 O O . ASP A 1 238 ? 8.734 1.285 -9.367 1 98.69 238 ASP A O 1
ATOM 1822 N N . ARG A 1 239 ? 7.887 -0.558 -8.273 1 98.38 239 ARG A N 1
ATOM 1823 C CA . ARG A 1 239 ? 6.516 -0.196 -8.602 1 98.38 239 ARG A CA 1
ATOM 1824 C C . ARG A 1 239 ? 5.523 -0.92 -7.699 1 98.38 239 ARG A C 1
ATOM 1826 O O . ARG A 1 239 ? 5.762 -2.061 -7.297 1 98.38 239 ARG A O 1
ATOM 1833 N N . LEU A 1 240 ? 4.445 -0.28 -7.367 1 98.81 240 LEU A N 1
ATOM 1834 C CA . LEU A 1 240 ? 3.264 -0.847 -6.727 1 98.81 240 LEU A CA 1
ATOM 1835 C C . LEU A 1 240 ? 1.988 -0.345 -7.395 1 98.81 240 LEU A C 1
ATOM 1837 O O . LEU A 1 240 ? 1.644 0.833 -7.277 1 98.81 240 LEU A O 1
ATOM 1841 N N . THR A 1 241 ? 1.297 -1.232 -8.07 1 98.69 241 THR A N 1
ATOM 1842 C CA . THR A 1 241 ? 0.107 -0.839 -8.82 1 98.69 241 THR A CA 1
ATOM 1843 C C . THR A 1 241 ? -1.137 -1.516 -8.25 1 98.69 241 THR A C 1
ATOM 1845 O O . THR A 1 241 ? -1.14 -2.727 -8.008 1 98.69 241 THR A O 1
ATOM 1848 N N . GLU A 1 242 ? -2.168 -0.784 -8 1 98.75 242 GLU A N 1
ATOM 1849 C CA . GLU A 1 242 ? -3.459 -1.3 -7.562 1 98.75 242 GLU A CA 1
ATOM 1850 C C . GLU A 1 242 ? -4.484 -1.266 -8.695 1 98.75 242 GLU A C 1
ATOM 1852 O O . GLU A 1 242 ? -4.516 -0.318 -9.484 1 98.75 242 GLU A O 1
ATOM 1857 N N . TYR A 1 243 ? -5.277 -2.32 -8.812 1 98.62 243 TYR A N 1
ATOM 1858 C CA . TYR A 1 243 ? -6.223 -2.443 -9.914 1 98.62 243 TYR A CA 1
ATOM 1859 C C . TYR A 1 243 ? -7.652 -2.559 -9.398 1 98.62 243 TYR A C 1
ATOM 1861 O O . TYR A 1 243 ? -7.906 -3.242 -8.406 1 98.62 243 TYR A O 1
ATOM 1869 N N . PRO A 1 244 ? -8.602 -1.928 -10.102 1 98.25 244 PRO A N 1
ATOM 1870 C CA . PRO A 1 244 ? -10.008 -2.004 -9.695 1 98.25 244 PRO A CA 1
ATOM 1871 C C . PRO A 1 244 ? -10.711 -3.248 -10.234 1 98.25 244 PRO A C 1
ATOM 1873 O O . PRO A 1 244 ? -11.938 -3.26 -10.359 1 98.25 244 PRO A O 1
ATOM 1876 N N . TYR A 1 245 ? -9.938 -4.223 -10.648 1 98.06 245 TYR A N 1
ATOM 1877 C CA . TYR A 1 245 ? -10.469 -5.477 -11.164 1 98.06 245 TYR A CA 1
ATOM 1878 C C . TYR A 1 245 ? -9.586 -6.652 -10.75 1 98.06 245 TYR A C 1
ATOM 1880 O O . TYR A 1 245 ? -8.445 -6.465 -10.344 1 98.06 245 TYR A O 1
ATOM 1888 N N . ALA A 1 246 ? -10.164 -7.801 -10.781 1 96.44 246 ALA A N 1
ATOM 1889 C CA . ALA A 1 246 ? -9.438 -9.055 -10.594 1 96.44 246 ALA A CA 1
ATOM 1890 C C . ALA A 1 246 ? -9.383 -9.859 -11.883 1 96.44 246 ALA A C 1
ATOM 1892 O O . ALA A 1 246 ? -10.398 -10.016 -12.57 1 96.44 246 ALA A O 1
ATOM 1893 N N . ASN A 1 247 ? -8.242 -10.312 -12.195 1 95.81 247 ASN A N 1
ATOM 1894 C CA . ASN A 1 247 ? -8.086 -11.148 -13.383 1 95.81 247 ASN A CA 1
ATOM 1895 C C . ASN A 1 247 ? -8.648 -12.547 -13.164 1 95.81 247 ASN A C 1
ATOM 1897 O O . ASN A 1 247 ? -8.109 -13.312 -12.359 1 95.81 247 ASN A O 1
ATOM 1901 N N . GLY A 1 248 ? -9.75 -12.883 -13.758 1 90.19 248 GLY A N 1
ATOM 1902 C CA . GLY A 1 248 ? -10.25 -14.242 -13.867 1 90.19 248 GLY A CA 1
ATOM 1903 C C . GLY A 1 248 ? -10.945 -14.727 -12.609 1 90.19 248 GLY A C 1
ATOM 1904 O O . GLY A 1 248 ? -11.445 -15.852 -12.57 1 90.19 248 GLY A O 1
ATOM 1905 N N . TRP A 1 249 ? -10.984 -13.961 -11.594 1 90 249 TRP A N 1
ATOM 1906 C CA . TRP A 1 249 ? -11.484 -14.445 -10.312 1 90 249 TRP A CA 1
ATOM 1907 C C . TRP A 1 249 ? -12.773 -13.727 -9.922 1 90 249 TRP A C 1
ATOM 1909 O O . TRP A 1 249 ? -12.789 -12.5 -9.781 1 90 249 TRP A O 1
ATOM 1919 N N . LYS A 1 250 ? -13.828 -14.523 -9.727 1 90.38 250 LYS A N 1
ATOM 1920 C CA . LYS A 1 250 ? -15.102 -14.039 -9.211 1 90.38 250 LYS A CA 1
ATOM 1921 C C . LYS A 1 250 ? -15.305 -14.469 -7.762 1 90.38 250 LYS A C 1
ATOM 1923 O O . LYS A 1 250 ? -16.109 -15.367 -7.48 1 90.38 250 LYS A O 1
ATOM 1928 N N . GLY A 1 251 ? -14.734 -13.758 -6.91 1 90.06 251 GLY A N 1
ATOM 1929 C CA . GLY A 1 251 ? -14.727 -14.18 -5.52 1 90.06 251 GLY A CA 1
ATOM 1930 C C . GLY A 1 251 ? -15.875 -13.609 -4.711 1 90.06 251 GLY A C 1
ATOM 1931 O O . GLY A 1 251 ? -16.109 -14.023 -3.57 1 90.06 251 GLY A O 1
ATOM 1932 N N . PHE A 1 252 ? -16.688 -12.664 -5.289 1 94.75 252 PHE A N 1
ATOM 1933 C CA . PHE A 1 252 ? -17.703 -11.961 -4.523 1 94.75 252 PHE A CA 1
ATOM 1934 C C . PHE A 1 252 ? -19.031 -11.938 -5.281 1 94.75 252 PHE A C 1
ATOM 1936 O O . PHE A 1 252 ? -19.047 -12.062 -6.508 1 94.75 252 PHE A O 1
ATOM 1943 N N . ASP A 1 253 ? -20.031 -11.781 -4.52 1 95.38 253 ASP A N 1
ATOM 1944 C CA . ASP A 1 253 ? -21.391 -11.789 -5.078 1 95.38 253 ASP A CA 1
ATOM 1945 C C . ASP A 1 253 ? -21.578 -10.625 -6.051 1 95.38 253 ASP A C 1
ATOM 1947 O O . ASP A 1 253 ? -21.234 -9.484 -5.738 1 95.38 253 ASP A O 1
ATOM 1951 N N . GLY A 1 254 ? -22.172 -11.023 -7.211 1 94.81 254 GLY A N 1
ATOM 1952 C CA . GLY A 1 254 ? -22.656 -10 -8.125 1 94.81 254 GLY A CA 1
ATOM 1953 C C . GLY A 1 254 ? -21.562 -9.383 -8.969 1 94.81 254 GLY A C 1
ATOM 1954 O O . GLY A 1 254 ? -21.781 -8.375 -9.648 1 94.81 254 GLY A O 1
ATOM 1955 N N . MET A 1 255 ? -20.406 -9.914 -8.961 1 95.5 255 MET A N 1
ATOM 1956 C CA . MET A 1 255 ? -19.328 -9.375 -9.781 1 95.5 255 MET A CA 1
ATOM 1957 C C . MET A 1 255 ? -19.688 -9.477 -11.266 1 95.5 255 MET A C 1
ATOM 1959 O O . MET A 1 255 ? -20.375 -10.406 -11.688 1 95.5 255 MET A O 1
ATOM 1963 N N . ARG A 1 256 ? -19.188 -8.531 -12 1 95.31 256 ARG A N 1
ATOM 1964 C CA . ARG A 1 256 ? -19.359 -8.477 -13.445 1 95.31 256 ARG A CA 1
ATOM 1965 C C . ARG A 1 256 ? -18.031 -8.75 -14.164 1 95.31 256 ARG A C 1
ATOM 1967 O O . ARG A 1 256 ? -16.969 -8.555 -13.594 1 95.31 256 ARG A O 1
ATOM 1974 N N . GLU A 1 257 ? -18.203 -9.203 -15.352 1 94.12 257 GLU A N 1
ATOM 1975 C CA . GLU A 1 257 ? -17.047 -9.469 -16.188 1 94.12 257 GLU A CA 1
ATOM 1976 C C . GLU A 1 257 ? -16.906 -8.43 -17.297 1 94.12 257 GLU A C 1
ATOM 1978 O O . GLU A 1 257 ? -17.875 -8.164 -18.016 1 94.12 257 GLU A O 1
ATOM 1983 N N . LEU A 1 258 ? -15.734 -7.84 -17.375 1 94.5 258 LEU A N 1
ATOM 1984 C CA . LEU A 1 258 ? -15.383 -6.953 -18.469 1 94.5 258 LEU A CA 1
ATOM 1985 C C . LEU A 1 258 ? -14.492 -7.664 -19.484 1 94.5 258 LEU A C 1
ATOM 1987 O O . LEU A 1 258 ? -14.148 -8.836 -19.297 1 94.5 258 LEU A O 1
ATOM 1991 N N . ASP A 1 259 ? -14.203 -6.945 -20.578 1 94 259 ASP A N 1
ATOM 1992 C CA . ASP A 1 259 ? -13.281 -7.48 -21.578 1 94 259 ASP A CA 1
ATOM 1993 C C . ASP A 1 259 ? -11.945 -7.867 -20.938 1 94 259 ASP A C 1
ATOM 1995 O O . ASP A 1 259 ? -11.438 -7.156 -20.078 1 94 259 ASP A O 1
ATOM 1999 N N . GLY A 1 260 ? -11.461 -9.031 -21.422 1 93.5 260 GLY A N 1
ATOM 2000 C CA . GLY A 1 260 ? -10.172 -9.5 -20.922 1 93.5 260 GLY A CA 1
ATOM 2001 C C . GLY A 1 260 ? -10.273 -10.297 -19.641 1 93.5 260 GLY A C 1
ATOM 2002 O O . GLY A 1 260 ? -9.312 -10.391 -18.891 1 93.5 260 GLY A O 1
ATOM 2003 N N . ARG A 1 261 ? -11.492 -10.766 -19.375 1 93 261 ARG A N 1
ATOM 2004 C CA . ARG A 1 261 ? -11.727 -11.594 -18.203 1 93 261 ARG A CA 1
ATOM 2005 C C . ARG A 1 261 ? -11.391 -10.836 -16.922 1 93 261 ARG A C 1
ATOM 2007 O O . ARG A 1 261 ? -10.781 -11.391 -16.016 1 93 261 ARG A O 1
ATOM 2014 N N . ARG A 1 262 ? -11.695 -9.57 -16.969 1 96 262 ARG A N 1
ATOM 2015 C CA . ARG A 1 262 ? -11.523 -8.727 -15.789 1 96 262 ARG A CA 1
ATOM 2016 C C . ARG A 1 262 ? -12.812 -8.648 -14.977 1 96 262 ARG A C 1
ATOM 2018 O O . ARG A 1 262 ? -13.844 -8.227 -15.484 1 96 262 ARG A O 1
ATOM 2025 N N . MET A 1 263 ? -12.703 -9.109 -13.742 1 96.12 263 MET A N 1
ATOM 2026 C CA . MET A 1 263 ? -13.875 -9.117 -12.875 1 96.12 263 MET A CA 1
ATOM 2027 C C . MET A 1 263 ? -13.93 -7.855 -12.023 1 96.12 263 MET A C 1
ATOM 2029 O O . MET A 1 263 ? -12.945 -7.496 -11.375 1 96.12 263 MET A O 1
ATOM 2033 N N . VAL A 1 264 ? -15.07 -7.199 -12.039 1 97.5 264 VAL A N 1
ATOM 2034 C CA . VAL A 1 264 ? -15.25 -5.938 -11.32 1 97.5 264 VAL A CA 1
ATOM 2035 C C . VAL A 1 264 ? -16.438 -6.043 -10.375 1 97.5 264 VAL A C 1
ATOM 2037 O O . VAL A 1 264 ? -17.266 -6.961 -10.5 1 97.5 264 VAL A O 1
ATOM 2040 N N . PRO A 1 265 ? -16.5 -5.148 -9.367 1 97.19 265 PRO A N 1
ATOM 2041 C CA . PRO A 1 265 ? -17.641 -5.172 -8.445 1 97.19 265 PRO A CA 1
ATOM 2042 C C . PRO A 1 265 ? -18.984 -4.977 -9.156 1 97.19 265 PRO A C 1
ATOM 2044 O O . PRO A 1 265 ? -19.016 -4.648 -10.344 1 97.19 265 PRO A O 1
ATOM 2047 N N . PRO A 1 266 ? -20.094 -5.293 -8.406 1 97 266 PRO A N 1
ATOM 2048 C CA . PRO A 1 266 ? -21.406 -5.059 -8.992 1 97 266 PRO A CA 1
ATOM 2049 C C . PRO A 1 266 ? -21.625 -3.598 -9.375 1 97 266 PRO A C 1
ATOM 2051 O O . PRO A 1 266 ? -20.953 -2.709 -8.867 1 97 266 PRO A O 1
ATOM 2054 N N . ASP A 1 267 ? -22.531 -3.432 -10.25 1 95.25 267 ASP A N 1
ATOM 2055 C CA . ASP A 1 267 ? -22.891 -2.076 -10.648 1 95.25 267 ASP A CA 1
ATOM 2056 C C . ASP A 1 267 ? -23.297 -1.234 -9.445 1 95.25 267 ASP A C 1
ATOM 2058 O O . ASP A 1 267 ? -24 -1.716 -8.547 1 95.25 267 ASP A O 1
ATOM 2062 N N . GLY A 1 268 ? -22.828 -0.031 -9.445 1 94.56 268 GLY A N 1
ATOM 2063 C CA . GLY A 1 268 ? -23.219 0.891 -8.391 1 94.56 268 GLY A CA 1
ATOM 2064 C C . GLY A 1 268 ? -22.266 0.883 -7.211 1 94.56 268 GLY A C 1
ATOM 2065 O O . GLY A 1 268 ? -22.266 1.814 -6.402 1 94.56 268 GLY A O 1
ATOM 2066 N N . MET A 1 269 ? -21.594 -0.182 -7.035 1 96.25 269 MET A N 1
ATOM 2067 C CA . MET A 1 269 ? -20.609 -0.212 -5.961 1 96.25 269 MET A CA 1
ATOM 2068 C C . MET A 1 269 ? -19.359 0.589 -6.344 1 96.25 269 MET A C 1
ATOM 2070 O O . MET A 1 269 ? -18.812 0.412 -7.434 1 96.25 269 MET A O 1
ATOM 2074 N N . PRO A 1 270 ? -18.938 1.532 -5.418 1 97.38 270 PRO A N 1
ATOM 2075 C CA . PRO A 1 270 ? -17.703 2.252 -5.75 1 97.38 270 PRO A CA 1
ATOM 2076 C C . PRO A 1 270 ? -16.5 1.324 -5.91 1 97.38 270 PRO A C 1
ATOM 2078 O O . PRO A 1 270 ? -16.438 0.272 -5.266 1 97.38 270 PRO A O 1
ATOM 2081 N N . ARG A 1 271 ? -15.633 1.775 -6.801 1 97.94 271 ARG A N 1
ATOM 2082 C CA . ARG A 1 271 ? -14.477 0.922 -7.078 1 97.94 271 ARG A CA 1
ATOM 2083 C C . ARG A 1 271 ? -13.547 0.853 -5.875 1 97.94 271 ARG A C 1
ATOM 2085 O O . ARG A 1 271 ? -13.336 1.854 -5.188 1 97.94 271 ARG A O 1
ATOM 2092 N N . LEU A 1 272 ? -12.945 -0.288 -5.621 1 98.31 272 LEU A N 1
ATOM 2093 C CA . LEU A 1 272 ? -11.883 -0.566 -4.664 1 98.31 272 LEU A CA 1
ATOM 2094 C C . LEU A 1 272 ? -10.812 -1.466 -5.281 1 98.31 272 LEU A C 1
ATOM 2096 O O . LEU A 1 272 ? -11.07 -2.135 -6.285 1 98.31 272 LEU A O 1
ATOM 2100 N N . PRO A 1 273 ? -9.602 -1.438 -4.742 1 98.62 273 PRO A N 1
ATOM 2101 C CA . PRO A 1 273 ? -8.602 -2.336 -5.324 1 98.62 273 PRO A CA 1
ATOM 2102 C C . PRO A 1 273 ? -8.93 -3.811 -5.098 1 98.62 273 PRO A C 1
ATOM 2104 O O . PRO A 1 273 ? -9.172 -4.227 -3.963 1 98.62 273 PRO A O 1
ATOM 2107 N N . LEU A 1 274 ? -8.906 -4.543 -6.184 1 98.5 274 LEU A N 1
ATOM 2108 C CA . LEU A 1 274 ? -9.18 -5.977 -6.125 1 98.5 274 LEU A CA 1
ATOM 2109 C C . LEU A 1 274 ? -7.895 -6.781 -6.305 1 98.5 274 LEU A C 1
ATOM 2111 O O . LEU A 1 274 ? -7.809 -7.926 -5.859 1 98.5 274 LEU A O 1
ATOM 2115 N N . MET A 1 275 ? -6.945 -6.227 -6.945 1 98.25 275 MET A N 1
ATOM 2116 C CA . MET A 1 275 ? -5.633 -6.82 -7.176 1 98.25 275 MET A CA 1
ATOM 2117 C C . MET A 1 275 ? -4.531 -5.766 -7.086 1 98.25 275 MET A C 1
ATOM 2119 O O . MET A 1 275 ? -4.809 -4.57 -7.164 1 98.25 275 MET A O 1
ATOM 2123 N N . PHE A 1 276 ? -3.383 -6.191 -6.777 1 98.75 276 PHE A N 1
ATOM 2124 C CA . PHE A 1 276 ? -2.232 -5.301 -6.848 1 98.75 276 PHE A CA 1
ATOM 2125 C C . PHE A 1 276 ? -1.014 -6.027 -7.406 1 98.75 276 PHE A C 1
ATOM 2127 O O . PHE A 1 276 ? -0.953 -7.258 -7.379 1 98.75 276 PHE A O 1
ATOM 2134 N N . ALA A 1 277 ? -0.131 -5.305 -8.016 1 98.81 277 ALA A N 1
ATOM 2135 C CA . ALA A 1 277 ? 1.158 -5.793 -8.5 1 98.81 277 ALA A CA 1
ATOM 2136 C C . ALA A 1 277 ? 2.312 -5.051 -7.828 1 98.81 277 ALA A C 1
ATOM 2138 O O . ALA A 1 277 ? 2.205 -3.857 -7.539 1 98.81 277 ALA A O 1
ATOM 2139 N N . ILE A 1 278 ? 3.342 -5.711 -7.574 1 98.75 278 ILE A N 1
ATOM 2140 C CA . ILE A 1 278 ? 4.547 -5.094 -7.031 1 98.75 278 ILE A CA 1
ATOM 2141 C C . ILE A 1 278 ? 5.777 -5.633 -7.762 1 98.75 278 ILE A C 1
ATOM 2143 O O . ILE A 1 278 ? 5.84 -6.82 -8.094 1 98.75 278 ILE A O 1
ATOM 2147 N N . ALA A 1 279 ? 6.684 -4.809 -8.156 1 98.75 279 ALA A N 1
ATOM 2148 C CA . ALA A 1 279 ? 7.98 -5.145 -8.734 1 98.75 279 ALA A CA 1
ATOM 2149 C C . ALA A 1 279 ? 9.125 -4.582 -7.891 1 98.75 279 ALA A C 1
ATOM 2151 O O . ALA A 1 279 ? 9.008 -3.488 -7.332 1 98.75 279 ALA A O 1
ATOM 2152 N N . ALA A 1 280 ? 10.133 -5.262 -7.785 1 98.81 280 ALA A N 1
ATOM 2153 C CA . ALA A 1 280 ? 11.336 -4.871 -7.059 1 98.81 280 ALA A CA 1
ATOM 2154 C C . ALA A 1 280 ? 12.586 -5.457 -7.715 1 98.81 280 ALA A C 1
ATOM 2156 O O . ALA A 1 280 ? 12.492 -6.375 -8.531 1 98.81 280 ALA A O 1
ATOM 2157 N N . HIS A 1 281 ? 13.719 -4.914 -7.398 1 98.75 281 HIS A N 1
ATOM 2158 C CA . HIS A 1 281 ? 14.945 -5.453 -7.977 1 98.75 281 HIS A CA 1
ATOM 2159 C C . HIS A 1 281 ? 16.047 -5.551 -6.93 1 98.75 281 HIS A C 1
ATOM 2161 O O . HIS A 1 281 ? 15.992 -4.891 -5.891 1 98.75 281 HIS A O 1
ATOM 2167 N N . ARG A 1 282 ? 16.922 -6.422 -7.125 1 98.38 282 ARG A N 1
ATOM 2168 C CA . ARG A 1 282 ? 18.203 -6.465 -6.43 1 98.38 282 ARG A CA 1
ATOM 2169 C C . ARG A 1 282 ? 19.219 -5.539 -7.094 1 98.38 282 ARG A C 1
ATOM 2171 O O . ARG A 1 282 ? 19.344 -5.527 -8.32 1 98.38 282 ARG A O 1
ATOM 2178 N N . GLU A 1 283 ? 19.906 -4.746 -6.254 1 94.56 283 GLU A N 1
ATOM 2179 C CA . GLU A 1 283 ? 20.875 -3.824 -6.82 1 94.56 283 GLU A CA 1
ATOM 2180 C C . GLU A 1 283 ? 21.938 -4.57 -7.621 1 94.56 283 GLU A C 1
ATOM 2182 O O . GLU A 1 283 ? 22.312 -5.691 -7.273 1 94.56 283 GLU A O 1
ATOM 2187 N N . ALA A 1 284 ? 22.375 -3.883 -8.609 1 89.19 284 ALA A N 1
ATOM 2188 C CA . ALA A 1 284 ? 23.438 -4.445 -9.445 1 89.19 284 ALA A CA 1
ATOM 2189 C C . ALA A 1 284 ? 24.766 -4.492 -8.695 1 89.19 284 ALA A C 1
ATOM 2191 O O . ALA A 1 284 ? 25.016 -3.65 -7.828 1 89.19 284 ALA A O 1
ATOM 2192 N N . ALA A 1 285 ? 25.5 -5.508 -8.656 1 70 285 ALA A N 1
ATOM 2193 C CA . ALA A 1 285 ? 26.812 -5.586 -8.023 1 70 285 ALA A CA 1
ATOM 2194 C C . ALA A 1 285 ? 27.688 -4.395 -8.414 1 70 285 ALA A C 1
ATOM 2196 O O . ALA A 1 285 ? 27.547 -3.844 -9.508 1 70 285 ALA A O 1
ATOM 2197 N N . MET B 1 1 ? -2.072 20.016 -13.047 1 78 1 MET B N 1
ATOM 2198 C CA . MET B 1 1 ? -2.26 20.719 -11.781 1 78 1 MET B CA 1
ATOM 2199 C C . MET B 1 1 ? -3.494 21.609 -11.836 1 78 1 MET B C 1
ATOM 2201 O O . MET B 1 1 ? -3.748 22.266 -12.844 1 78 1 MET B O 1
ATOM 2205 N N . LYS B 1 2 ? -4.285 21.5 -10.688 1 89 2 LYS B N 1
ATOM 2206 C CA . LYS B 1 2 ? -5.523 22.266 -10.602 1 89 2 LYS B CA 1
ATOM 2207 C C . LYS B 1 2 ? -5.41 23.375 -9.555 1 89 2 LYS B C 1
ATOM 2209 O O . LYS B 1 2 ? -6.074 23.328 -8.516 1 89 2 LYS B O 1
ATOM 2214 N N . LYS B 1 3 ? -4.715 24.5 -9.898 1 92 3 LYS B N 1
ATOM 2215 C CA . LYS B 1 3 ? -4.391 25.562 -8.961 1 92 3 LYS B CA 1
ATOM 2216 C C . LYS B 1 3 ? -5.652 26.297 -8.516 1 92 3 LYS B C 1
ATOM 2218 O O . LYS B 1 3 ? -5.73 26.766 -7.379 1 92 3 LYS B O 1
ATOM 2223 N N . ALA B 1 4 ? -6.562 26.391 -9.422 1 95.06 4 ALA B N 1
ATOM 2224 C CA . ALA B 1 4 ? -7.816 27.062 -9.078 1 95.06 4 ALA B CA 1
ATOM 2225 C C . ALA B 1 4 ? -8.508 26.359 -7.914 1 95.06 4 ALA B C 1
ATOM 2227 O O . ALA B 1 4 ? -9.055 27.016 -7.023 1 95.06 4 ALA B O 1
ATOM 2228 N N . LEU B 1 5 ? -8.484 25.047 -7.91 1 96.62 5 LEU B N 1
ATOM 2229 C CA . LEU B 1 5 ? -9.078 24.297 -6.812 1 96.62 5 LEU B CA 1
ATOM 2230 C C . LEU B 1 5 ? -8.289 24.5 -5.523 1 96.62 5 LEU B C 1
ATOM 2232 O O . LEU B 1 5 ? -8.867 24.531 -4.438 1 96.62 5 LEU B O 1
ATOM 2236 N N . HIS B 1 6 ? -6.953 24.609 -5.652 1 97.94 6 HIS B N 1
ATOM 2237 C CA . HIS B 1 6 ? -6.137 24.859 -4.473 1 97.94 6 HIS B CA 1
ATOM 2238 C C . HIS B 1 6 ? -6.512 26.188 -3.82 1 97.94 6 HIS B C 1
ATOM 2240 O O . HIS B 1 6 ? -6.566 26.297 -2.592 1 97.94 6 HIS B O 1
ATOM 2246 N N . GLU B 1 7 ? -6.766 27.172 -4.641 1 97.69 7 GLU B N 1
ATOM 2247 C CA . GLU B 1 7 ? -7.129 28.484 -4.117 1 97.69 7 GLU B CA 1
ATOM 2248 C C . GLU B 1 7 ? -8.492 28.438 -3.428 1 97.69 7 GLU B C 1
ATOM 2250 O O . GLU B 1 7 ? -8.695 29.109 -2.412 1 97.69 7 GLU B O 1
ATOM 2255 N N . LEU B 1 8 ? -9.422 27.688 -3.996 1 97.81 8 LEU B N 1
ATOM 2256 C CA . LEU B 1 8 ? -10.703 27.5 -3.318 1 97.81 8 LEU B CA 1
ATOM 2257 C C . LEU B 1 8 ? -10.508 26.812 -1.972 1 97.81 8 LEU B C 1
ATOM 2259 O O . LEU B 1 8 ? -11.117 27.203 -0.975 1 97.81 8 LEU B O 1
ATOM 2263 N N . ASN B 1 9 ? -9.68 25.812 -1.937 1 98.56 9 ASN B N 1
ATOM 2264 C CA . ASN B 1 9 ? -9.367 25.141 -0.685 1 98.56 9 ASN B CA 1
ATOM 2265 C C . ASN B 1 9 ? -8.695 26.078 0.313 1 98.56 9 ASN B C 1
ATOM 2267 O O . ASN B 1 9 ? -8.938 25.984 1.519 1 98.56 9 ASN B O 1
ATOM 2271 N N . ARG B 1 10 ? -7.797 26.953 -0.213 1 98.69 10 ARG B N 1
ATOM 2272 C CA . ARG B 1 10 ? -7.172 27.953 0.652 1 98.69 10 ARG B CA 1
ATOM 2273 C C . ARG B 1 10 ? -8.227 28.766 1.399 1 98.69 10 ARG B C 1
ATOM 2275 O O . ARG B 1 10 ? -8.117 28.969 2.609 1 98.69 10 ARG B O 1
ATOM 2282 N N . LEU B 1 11 ? -9.188 29.203 0.699 1 98.5 11 LEU B N 1
ATOM 2283 C CA . LEU B 1 11 ? -10.25 30 1.301 1 98.5 11 LEU B CA 1
ATOM 2284 C C . LEU B 1 11 ? -11 29.203 2.359 1 98.5 11 LEU B C 1
ATOM 2286 O O . LEU B 1 11 ? -11.305 29.719 3.439 1 98.5 11 LEU B O 1
ATOM 2290 N N . SER B 1 12 ? -11.305 28 2.035 1 98.62 12 SER B N 1
ATOM 2291 C CA . SER B 1 12 ? -11.984 27.125 2.984 1 98.62 12 SER B CA 1
ATOM 2292 C C . SER B 1 12 ? -11.148 26.922 4.242 1 98.62 12 SER B C 1
ATOM 2294 O O . SER B 1 12 ? -11.672 26.984 5.359 1 98.62 12 SER B O 1
ATOM 2296 N N . TRP B 1 13 ? -9.891 26.703 4.086 1 98.56 13 TRP B N 1
ATOM 2297 C CA . TRP B 1 13 ? -9 26.484 5.215 1 98.56 13 TRP B CA 1
ATOM 2298 C C . TRP B 1 13 ? -8.805 27.766 6.02 1 98.56 13 TRP B C 1
ATOM 2300 O O . TRP B 1 13 ? -8.664 27.719 7.246 1 98.56 13 TRP B O 1
ATOM 2310 N N . ASN B 1 14 ? -8.727 28.906 5.344 1 98.56 14 ASN B N 1
ATOM 2311 C CA . ASN B 1 14 ? -8.68 30.172 6.074 1 98.56 14 ASN B CA 1
ATOM 2312 C C . ASN B 1 14 ? -9.828 30.281 7.078 1 98.56 14 ASN B C 1
ATOM 2314 O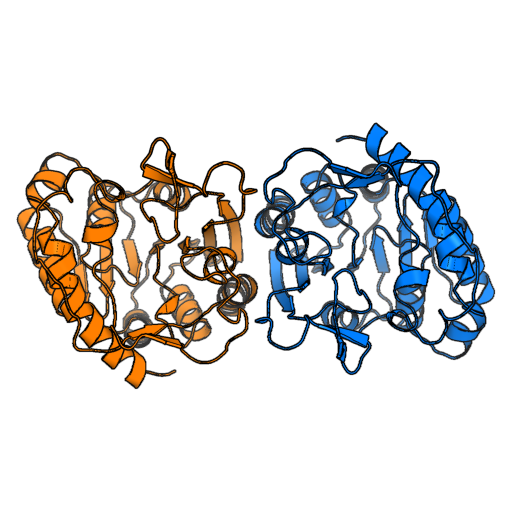 O . ASN B 1 14 ? -9.609 30.641 8.234 1 98.56 14 ASN B O 1
ATOM 2318 N N . THR B 1 15 ? -10.977 29.891 6.609 1 97.62 15 THR B N 1
ATOM 2319 C CA . THR B 1 15 ? -12.164 29.953 7.453 1 97.62 15 THR B CA 1
ATOM 2320 C C . THR B 1 15 ? -12.094 28.922 8.57 1 97.62 15 THR B C 1
ATOM 2322 O O . THR B 1 15 ? -12.312 29.25 9.742 1 97.62 15 THR B O 1
ATOM 2325 N N . ALA B 1 16 ? -11.781 27.719 8.289 1 97 16 ALA B N 1
ATOM 2326 C CA . ALA B 1 16 ? -11.766 26.609 9.242 1 97 16 ALA B CA 1
ATOM 2327 C C . ALA B 1 16 ? -10.703 26.812 10.312 1 97 16 ALA B C 1
ATOM 2329 O O . ALA B 1 16 ? -10.906 26.453 11.477 1 97 16 ALA B O 1
ATOM 2330 N N . THR B 1 17 ? -9.562 27.312 9.922 1 96.12 17 THR B N 1
ATOM 2331 C CA . THR B 1 17 ? -8.43 27.469 10.828 1 96.12 17 THR B CA 1
ATOM 2332 C C . THR B 1 17 ? -8.805 28.375 12 1 96.12 17 THR B C 1
ATOM 2334 O O . THR B 1 17 ? -8.406 28.109 13.141 1 96.12 17 THR B O 1
ATOM 2337 N N . VAL B 1 18 ? -9.523 29.391 11.727 1 94.44 18 VAL B N 1
ATOM 2338 C CA . VAL B 1 18 ? -9.969 30.297 12.773 1 94.44 18 VAL B CA 1
ATOM 2339 C C . VAL B 1 18 ? -10.812 29.547 13.797 1 94.44 18 VAL B C 1
ATOM 2341 O O . VAL B 1 18 ? -10.586 29.656 15 1 94.44 18 VAL B O 1
ATOM 2344 N N . ALA B 1 19 ? -11.711 28.766 13.305 1 92.75 19 ALA B N 1
ATOM 2345 C CA . ALA B 1 19 ? -12.555 27.953 14.18 1 92.75 19 ALA B CA 1
ATOM 2346 C C . ALA B 1 19 ? -11.719 26.938 14.953 1 92.75 19 ALA B C 1
ATOM 2348 O O . ALA B 1 19 ? -11.867 26.797 16.172 1 92.75 19 ALA B O 1
ATOM 2349 N N . HIS B 1 20 ? -10.852 26.188 14.273 1 92.38 20 HIS B N 1
ATOM 2350 C CA . HIS B 1 20 ? -10.023 25.156 14.883 1 92.38 20 HIS B CA 1
ATOM 2351 C C . HIS B 1 20 ? -9.211 25.719 16.047 1 92.38 20 HIS B C 1
ATOM 2353 O O . HIS B 1 20 ? -9.18 25.141 17.125 1 92.38 20 HIS B O 1
ATOM 2359 N N . ASN B 1 21 ? -8.578 26.859 15.828 1 90.56 21 ASN B N 1
ATOM 2360 C CA . ASN B 1 21 ? -7.691 27.438 16.844 1 90.56 21 ASN B CA 1
ATOM 2361 C C . ASN B 1 21 ? -8.477 28.031 18 1 90.56 21 ASN B C 1
ATOM 2363 O O . ASN B 1 21 ? -7.957 28.141 19.109 1 90.56 21 ASN B O 1
ATOM 2367 N N . SER B 1 22 ? -9.734 28.328 17.781 1 89.94 22 SER B N 1
ATOM 2368 C CA . SER B 1 22 ? -10.57 28.891 18.828 1 89.94 22 SER B CA 1
ATOM 2369 C C . SER B 1 22 ? -10.859 27.875 19.922 1 89.94 22 SER B C 1
ATOM 2371 O O . SER B 1 22 ? -11.242 28.234 21.031 1 89.94 22 SER B O 1
ATOM 2373 N N . HIS B 1 23 ? -10.672 26.609 19.547 1 87.88 23 HIS B N 1
ATOM 2374 C CA . HIS B 1 23 ? -10.984 25.547 20.5 1 87.88 23 HIS B CA 1
ATOM 2375 C C . HIS B 1 23 ? -9.758 25.188 21.344 1 87.88 23 HIS B C 1
ATOM 2377 O O . HIS B 1 23 ? -9.859 24.375 22.266 1 87.88 23 HIS B O 1
ATOM 2383 N N . LYS B 1 24 ? -8.695 25.875 20.922 1 85.25 24 LYS B N 1
ATOM 2384 C CA . LYS B 1 24 ? -7.438 25.484 21.547 1 85.25 24 LYS B CA 1
ATOM 2385 C C . LYS B 1 24 ? -7.047 26.469 22.641 1 85.25 24 LYS B C 1
ATOM 2387 O O . LYS B 1 24 ? -7.184 27.688 22.469 1 85.25 24 LYS B O 1
ATOM 2392 N N . GLY B 1 25 ? -6.695 26 23.828 1 84.44 25 GLY B N 1
ATOM 2393 C CA . GLY B 1 25 ? -6.281 26.844 24.953 1 84.44 25 GLY B CA 1
ATOM 2394 C C . GLY B 1 25 ? -5.008 27.609 24.672 1 84.44 25 GLY B C 1
ATOM 2395 O O . GLY B 1 25 ? -4.738 28 23.531 1 84.44 25 GLY B O 1
ATOM 2396 N N . ASP B 1 26 ? -4.344 28 25.703 1 89.94 26 ASP B N 1
ATOM 2397 C CA . ASP B 1 26 ? -3.088 28.734 25.578 1 89.94 26 ASP B CA 1
ATOM 2398 C C . ASP B 1 26 ? -1.978 27.828 25.031 1 89.94 26 ASP B C 1
ATOM 2400 O O . ASP B 1 26 ? -1.208 27.25 25.797 1 89.94 26 ASP B O 1
ATOM 2404 N N . GLN B 1 27 ? -1.9 27.844 23.719 1 92.06 27 GLN B N 1
ATOM 2405 C CA . GLN B 1 27 ? -0.957 26.969 23.047 1 92.06 27 GLN B CA 1
ATOM 2406 C C . GLN B 1 27 ? 0.484 27.391 23.297 1 92.06 27 GLN B C 1
ATOM 2408 O O . GLN B 1 27 ? 1.385 26.562 23.375 1 92.06 27 GLN B O 1
ATOM 2413 N N . ALA B 1 28 ? 0.653 28.656 23.422 1 95.19 28 ALA B N 1
ATOM 2414 C CA . ALA B 1 28 ? 1.994 29.141 23.734 1 95.19 28 ALA B CA 1
ATOM 2415 C C . ALA B 1 28 ? 2.469 28.625 25.094 1 95.19 28 ALA B C 1
ATOM 2417 O O . ALA B 1 28 ? 3.605 28.172 25.219 1 95.19 28 ALA B O 1
ATOM 2418 N N . ALA B 1 29 ? 1.617 28.703 26.047 1 95 29 ALA B N 1
ATOM 2419 C CA . ALA B 1 29 ? 1.938 28.172 27.375 1 95 29 ALA B CA 1
ATOM 2420 C C . ALA B 1 29 ? 2.215 26.688 27.328 1 95 29 ALA B C 1
ATOM 2422 O O . ALA B 1 29 ? 3.113 26.188 28 1 95 29 ALA B O 1
ATOM 2423 N N . PHE B 1 30 ? 1.409 25.969 26.547 1 93.5 30 PHE B N 1
ATOM 2424 C CA . PHE B 1 30 ? 1.606 24.531 26.359 1 93.5 30 PHE B CA 1
ATOM 2425 C C . PHE B 1 30 ? 3.023 24.25 25.875 1 93.5 30 PHE B C 1
ATOM 2427 O O . PHE B 1 30 ? 3.705 23.375 26.422 1 93.5 30 PHE B O 1
ATOM 2434 N N . PHE B 1 31 ? 3.498 24.969 24.906 1 96.12 31 PHE B N 1
ATOM 2435 C CA . PHE B 1 31 ? 4.82 24.75 24.344 1 96.12 31 PHE B CA 1
ATOM 2436 C C . PHE B 1 31 ? 5.91 25.203 25.297 1 96.12 31 PHE B C 1
ATOM 2438 O O . PHE B 1 31 ? 6.941 24.547 25.438 1 96.12 31 PHE B O 1
ATOM 2445 N N . ARG B 1 32 ? 5.707 26.312 25.984 1 96.31 32 ARG B N 1
ATOM 2446 C CA . ARG B 1 32 ? 6.676 26.797 26.969 1 96.31 32 ARG B CA 1
ATOM 2447 C C . ARG B 1 32 ? 6.863 25.797 28.094 1 96.31 32 ARG B C 1
ATOM 2449 O O . ARG B 1 32 ? 7.949 25.703 28.672 1 96.31 32 ARG B O 1
ATOM 2456 N N . ALA B 1 33 ? 5.816 25.031 28.328 1 95.81 33 ALA B N 1
ATOM 2457 C CA . ALA B 1 33 ? 5.852 24.031 29.406 1 95.81 33 ALA B CA 1
ATOM 2458 C C . ALA B 1 33 ? 6.465 22.734 28.906 1 95.81 33 ALA B C 1
ATOM 2460 O O . ALA B 1 33 ? 6.516 21.75 29.656 1 95.81 33 ALA B O 1
ATOM 2461 N N . GLY B 1 34 ? 6.816 22.672 27.719 1 95.75 34 GLY B N 1
ATOM 2462 C CA . GLY B 1 34 ? 7.512 21.516 27.188 1 95.75 34 GLY B CA 1
ATOM 2463 C C . GLY B 1 34 ? 6.605 20.578 26.406 1 95.75 34 GLY B C 1
ATOM 2464 O O . GLY B 1 34 ? 6.996 19.453 26.078 1 95.75 34 GLY B O 1
ATOM 2465 N N . GLY B 1 35 ? 5.438 20.984 26.078 1 95.06 35 GLY B N 1
ATOM 2466 C CA . GLY B 1 35 ? 4.48 20.156 25.359 1 95.06 35 GLY B CA 1
ATOM 2467 C C . GLY B 1 35 ? 4.891 19.859 23.938 1 95.06 35 GLY B C 1
ATOM 2468 O O . GLY B 1 35 ? 5.641 20.625 23.328 1 95.06 35 GLY B O 1
ATOM 2469 N N . SER B 1 36 ? 4.406 18.719 23.422 1 96.12 36 SER B N 1
ATOM 2470 C CA . SER B 1 36 ? 4.578 18.312 22.016 1 96.12 36 SER B CA 1
ATOM 2471 C C . SER B 1 36 ? 3.301 17.703 21.453 1 96.12 36 SER B C 1
ATOM 2473 O O . SER B 1 36 ? 2.607 16.953 22.156 1 96.12 36 SER B O 1
ATOM 2475 N N . THR B 1 37 ? 3.055 18.047 20.188 1 95 37 THR B N 1
ATOM 2476 C CA . THR B 1 37 ? 1.842 17.531 19.562 1 95 37 THR B CA 1
ATOM 2477 C C . THR B 1 37 ? 2.148 16.281 18.75 1 95 37 THR B C 1
ATOM 2479 O O . THR B 1 37 ? 1.239 15.648 18.203 1 95 37 THR B O 1
ATOM 2482 N N . LEU B 1 38 ? 3.377 15.883 18.656 1 97 38 LEU B N 1
ATOM 2483 C CA . LEU B 1 38 ? 3.758 14.734 17.844 1 97 38 LEU B CA 1
ATOM 2484 C C . LEU B 1 38 ? 3.379 13.43 18.531 1 97 38 LEU B C 1
ATOM 2486 O O . LEU B 1 38 ? 3.557 13.289 19.734 1 97 38 LEU B O 1
ATOM 2490 N N . PHE B 1 39 ? 2.832 12.539 17.812 1 96.88 39 PHE B N 1
ATOM 2491 C CA . PHE B 1 39 ? 2.617 11.18 18.281 1 96.88 39 PHE B CA 1
ATOM 2492 C C . PHE B 1 39 ? 3.895 10.359 18.156 1 96.88 39 PHE B C 1
ATOM 2494 O O . PHE B 1 39 ? 4.844 10.766 17.484 1 96.88 39 PHE B O 1
ATOM 2501 N N . PRO B 1 40 ? 3.957 9.234 18.828 1 97.31 40 PRO B N 1
ATOM 2502 C CA . PRO B 1 40 ? 5.145 8.383 18.766 1 97.31 40 PRO B CA 1
ATOM 2503 C C . PRO B 1 40 ? 5.477 7.938 17.344 1 97.31 40 PRO B C 1
ATOM 2505 O O . PRO B 1 40 ? 6.652 7.785 17 1 97.31 40 PRO B O 1
ATOM 2508 N N . GLU B 1 41 ? 4.523 7.754 16.5 1 97.75 41 GLU B N 1
ATOM 2509 C CA . GLU B 1 41 ? 4.742 7.266 15.141 1 97.75 41 GLU B CA 1
ATOM 2510 C C . GLU B 1 41 ? 5.57 8.25 14.32 1 97.75 41 GLU B C 1
ATOM 2512 O O . GLU B 1 41 ? 6.508 7.855 13.633 1 97.75 41 GLU B O 1
ATOM 2517 N N . GLU B 1 42 ? 5.238 9.562 14.445 1 97.88 42 GLU B N 1
ATOM 2518 C CA . GLU B 1 42 ? 6.016 10.57 13.734 1 97.88 42 GLU B CA 1
ATOM 2519 C C . GLU B 1 42 ? 7.445 10.641 14.266 1 97.88 42 GLU B C 1
ATOM 2521 O O . GLU B 1 42 ? 8.398 10.742 13.484 1 97.88 42 GLU B O 1
ATOM 2526 N N . ARG B 1 43 ? 7.531 10.602 15.562 1 97.25 43 ARG B N 1
ATOM 2527 C CA . ARG B 1 43 ? 8.852 10.695 16.172 1 97.25 43 ARG B CA 1
ATOM 2528 C C . ARG B 1 43 ? 9.742 9.539 15.742 1 97.25 43 ARG B C 1
ATOM 2530 O O . ARG B 1 43 ? 10.922 9.734 15.43 1 97.25 43 ARG B O 1
ATOM 2537 N N . GLU B 1 44 ? 9.125 8.406 15.773 1 96.69 44 GLU B N 1
ATOM 2538 C CA . GLU B 1 44 ? 9.867 7.219 15.367 1 96.69 44 GLU B CA 1
ATOM 2539 C C . GLU B 1 44 ? 10.297 7.312 13.906 1 96.69 44 GLU B C 1
ATOM 2541 O O . GLU B 1 44 ? 11.43 6.977 13.57 1 96.69 44 GLU B O 1
ATOM 2546 N N . LEU B 1 45 ? 9.422 7.746 13.07 1 96.62 45 LEU B N 1
ATOM 2547 C CA . LEU B 1 45 ? 9.68 7.832 11.633 1 96.62 45 LEU B CA 1
ATOM 2548 C C . LEU B 1 45 ? 10.781 8.844 11.336 1 96.62 45 LEU B C 1
ATOM 2550 O O . LEU B 1 45 ? 11.617 8.617 10.461 1 96.62 45 LEU B O 1
ATOM 2554 N N . LEU B 1 46 ? 10.805 9.922 12.039 1 97.81 46 LEU B N 1
ATOM 2555 C CA . LEU B 1 46 ? 11.727 11.031 11.789 1 97.81 46 LEU B CA 1
ATOM 2556 C C . LEU B 1 46 ? 13.086 10.758 12.422 1 97.81 46 LEU B C 1
ATOM 2558 O O . LEU B 1 46 ? 14.117 11.211 11.922 1 97.81 46 LEU B O 1
ATOM 2562 N N . GLY B 1 47 ? 13.102 10 13.516 1 97.25 47 GLY B N 1
ATOM 2563 C CA . GLY B 1 47 ? 14.328 9.82 14.273 1 97.25 47 GLY B CA 1
ATOM 2564 C C . GLY B 1 47 ? 14.805 11.094 14.945 1 97.25 47 GLY B C 1
ATOM 2565 O O . GLY B 1 47 ? 14.008 11.984 15.242 1 97.25 47 GLY B O 1
ATOM 2566 N N . ASP B 1 48 ? 16.047 11.133 15.273 1 98.06 48 ASP B N 1
ATOM 2567 C CA . ASP B 1 48 ? 16.625 12.312 15.883 1 98.06 48 ASP B CA 1
ATOM 2568 C C . ASP B 1 48 ? 16.734 13.461 14.875 1 98.06 48 ASP B C 1
ATOM 2570 O O . ASP B 1 48 ? 17.406 13.336 13.852 1 98.06 48 ASP B O 1
ATOM 2574 N N . VAL B 1 49 ? 16.141 14.562 15.203 1 98.5 49 VAL B N 1
ATOM 2575 C CA . VAL B 1 49 ? 16.094 15.664 14.258 1 98.5 49 VAL B CA 1
ATOM 2576 C C . VAL B 1 49 ? 16.938 16.828 14.781 1 98.5 49 VAL B C 1
ATOM 2578 O O . VAL B 1 49 ? 16.906 17.922 14.211 1 98.5 49 VAL B O 1
ATOM 2581 N N . SER B 1 50 ? 17.625 16.578 15.891 1 98.44 50 SER B N 1
ATOM 2582 C CA . SER B 1 50 ? 18.406 17.641 16.516 1 98.44 50 SER B CA 1
ATOM 2583 C C . SER B 1 50 ? 19.438 18.203 15.539 1 98.44 50 SER B C 1
ATOM 2585 O O . SER B 1 50 ? 20.25 17.453 15 1 98.44 50 SER B O 1
ATOM 2587 N N . GLY B 1 51 ? 19.312 19.5 15.328 1 98.5 51 GLY B N 1
ATOM 2588 C CA . GLY B 1 51 ? 20.297 20.188 14.508 1 98.5 51 GLY B CA 1
ATOM 2589 C C . GLY B 1 51 ? 20.031 20.031 13.016 1 98.5 51 GLY B C 1
ATOM 2590 O O . GLY B 1 51 ? 20.781 20.578 12.195 1 98.5 51 GLY B O 1
ATOM 2591 N N . LEU B 1 52 ? 19.031 19.375 12.656 1 98.75 52 LEU B N 1
ATOM 2592 C CA . LEU B 1 52 ? 18.781 19.109 11.242 1 98.75 52 LEU B CA 1
ATOM 2593 C C . LEU B 1 52 ? 17.875 20.188 10.648 1 98.75 52 LEU B C 1
ATOM 2595 O O . LEU B 1 52 ? 16.922 20.641 11.297 1 98.75 52 LEU B O 1
ATOM 2599 N N . ARG B 1 53 ? 18.156 20.609 9.43 1 98.88 53 ARG B N 1
ATOM 2600 C CA . ARG B 1 53 ? 17.188 21.391 8.664 1 98.88 53 ARG B CA 1
ATOM 2601 C C . ARG B 1 53 ? 16.016 20.531 8.211 1 98.88 53 ARG B C 1
ATOM 2603 O O . ARG B 1 53 ? 16.203 19.5 7.547 1 98.88 53 ARG B O 1
ATOM 2610 N N . LEU B 1 54 ? 14.844 20.922 8.609 1 98.88 54 LEU B N 1
ATOM 2611 C CA . LEU B 1 54 ? 13.656 20.109 8.398 1 98.88 54 LEU B CA 1
ATOM 2612 C C . LEU B 1 54 ? 12.547 20.922 7.742 1 98.88 54 LEU B C 1
ATOM 2614 O O . LEU B 1 54 ? 12.281 22.062 8.148 1 98.88 54 LEU B O 1
ATOM 2618 N N . LEU B 1 55 ? 11.961 20.406 6.664 1 98.94 55 LEU B N 1
ATOM 2619 C CA . LEU B 1 55 ? 10.828 21 5.965 1 98.94 55 LEU B CA 1
ATOM 2620 C C . LEU B 1 55 ? 9.531 20.281 6.316 1 98.94 55 LEU B C 1
ATOM 2622 O O . LEU B 1 55 ? 9.422 19.062 6.133 1 98.94 55 LEU B O 1
ATOM 2626 N N . HIS B 1 56 ? 8.609 21 6.895 1 98.94 56 HIS B N 1
ATOM 2627 C CA . HIS B 1 56 ? 7.273 20.484 7.18 1 98.94 56 HIS B CA 1
ATOM 2628 C C . HIS B 1 56 ? 6.258 21 6.16 1 98.94 56 HIS B C 1
ATOM 2630 O O . HIS B 1 56 ? 5.793 22.141 6.258 1 98.94 56 HIS B O 1
ATOM 2636 N N . LEU B 1 57 ? 5.895 20.141 5.203 1 98.94 57 LEU B N 1
ATOM 2637 C CA . LEU B 1 57 ? 4.957 20.484 4.141 1 98.94 57 LEU B CA 1
ATOM 2638 C C . LEU B 1 57 ? 3.516 20.391 4.633 1 98.94 57 LEU B C 1
ATOM 2640 O O . LEU B 1 57 ? 3.164 19.438 5.34 1 98.94 57 LEU B O 1
ATOM 2644 N N . GLN B 1 58 ? 2.67 21.422 4.137 1 98.75 58 GLN B N 1
ATOM 2645 C CA . GLN B 1 58 ? 1.284 21.484 4.586 1 98.75 58 GLN B CA 1
ATOM 2646 C C . GLN B 1 58 ? 1.197 21.469 6.109 1 98.75 58 GLN B C 1
ATOM 2648 O O . GLN B 1 58 ? 0.496 20.625 6.684 1 98.75 58 GLN B O 1
ATOM 2653 N N . CYS B 1 59 ? 1.812 22.5 6.727 1 98.62 59 CYS B N 1
ATOM 2654 C CA . CYS B 1 59 ? 2.102 22.5 8.156 1 98.62 59 CYS B CA 1
ATOM 2655 C C . CYS B 1 59 ? 0.904 23 8.953 1 98.62 59 CYS B C 1
ATOM 2657 O O . CYS B 1 59 ? 0.924 22.984 10.188 1 98.62 59 CYS B O 1
ATOM 2659 N N . ASN B 1 60 ? -0.154 23.406 8.266 1 97.75 60 ASN B N 1
ATOM 2660 C CA . ASN B 1 60 ? -1.304 24.016 8.93 1 97.75 60 ASN B CA 1
ATOM 2661 C C . ASN B 1 60 ? -0.88 25.141 9.867 1 97.75 60 ASN B C 1
ATOM 2663 O O . ASN B 1 60 ? -0.136 26.047 9.477 1 97.75 60 ASN B O 1
ATOM 2667 N N . ALA B 1 61 ? -1.415 25.172 11.125 1 96.88 61 ALA B N 1
ATOM 2668 C CA . ALA B 1 61 ? -1.164 26.281 12.023 1 96.88 61 ALA B CA 1
ATOM 2669 C C . ALA B 1 61 ? 0.131 26.094 12.805 1 96.88 61 ALA B C 1
ATOM 2671 O O . ALA B 1 61 ? 0.37 26.766 13.812 1 96.88 61 ALA B O 1
ATOM 2672 N N . GLY B 1 62 ? 0.96 25.109 12.43 1 97.81 62 GLY B N 1
ATOM 2673 C CA . GLY B 1 62 ? 2.371 25.094 12.781 1 97.81 62 GLY B CA 1
ATOM 2674 C C . GLY B 1 62 ? 2.65 24.344 14.07 1 97.81 62 GLY B C 1
ATOM 2675 O O . GLY B 1 62 ? 3.799 24.25 14.508 1 97.81 62 GLY B O 1
ATOM 2676 N N . GLN B 1 63 ? 1.653 23.75 14.766 1 96.5 63 GLN B N 1
ATOM 2677 C CA . GLN B 1 63 ? 1.868 23.109 16.062 1 96.5 63 GLN B CA 1
ATOM 2678 C C . GLN B 1 63 ? 2.877 21.969 15.945 1 96.5 63 GLN B C 1
ATOM 2680 O O . GLN B 1 63 ? 3.795 21.859 16.766 1 96.5 63 GLN B O 1
ATOM 2685 N N . ASP B 1 64 ? 2.705 21.141 14.945 1 97.81 64 ASP B N 1
ATOM 2686 C CA . ASP B 1 64 ? 3.668 20.062 14.766 1 97.81 64 ASP B CA 1
ATOM 2687 C C . ASP B 1 64 ? 5.043 20.609 14.383 1 97.81 64 ASP B C 1
ATOM 2689 O O . ASP B 1 64 ? 6.066 20.062 14.797 1 97.81 64 ASP B O 1
ATOM 2693 N N . THR B 1 65 ? 5.074 21.641 13.57 1 98.75 65 THR B N 1
ATOM 2694 C CA . THR B 1 65 ? 6.344 22.281 13.234 1 98.75 65 THR B CA 1
ATOM 2695 C C . THR B 1 65 ? 7.066 22.734 14.492 1 98.75 65 THR B C 1
ATOM 2697 O O . THR B 1 65 ? 8.258 22.469 14.664 1 98.75 65 THR B O 1
ATOM 2700 N N . LEU B 1 66 ? 6.359 23.406 15.398 1 98.69 66 LEU B N 1
ATOM 2701 C CA . LEU B 1 66 ? 6.961 23.906 16.625 1 98.69 66 LEU B CA 1
ATOM 2702 C C . LEU B 1 66 ? 7.402 22.75 17.531 1 98.69 66 LEU B C 1
ATOM 2704 O O . LEU B 1 66 ? 8.406 22.859 18.234 1 98.69 66 LEU B O 1
ATOM 2708 N N . SER B 1 67 ? 6.641 21.625 17.484 1 98.56 67 SER B N 1
ATOM 2709 C CA . SER B 1 67 ? 7.062 20.438 18.203 1 98.56 67 SER B CA 1
ATOM 2710 C C . SER B 1 67 ? 8.391 19.906 17.656 1 98.56 67 SER B C 1
ATOM 2712 O O . SER B 1 67 ? 9.227 19.406 18.422 1 98.56 67 SER B O 1
ATOM 2714 N N . LEU B 1 68 ? 8.586 20.016 16.375 1 98.69 68 LEU B N 1
ATOM 2715 C CA . LEU B 1 68 ? 9.844 19.609 15.75 1 98.69 68 LEU B CA 1
ATOM 2716 C C . LEU B 1 68 ? 10.977 20.547 16.172 1 98.69 68 LEU B C 1
ATOM 2718 O O . LEU B 1 68 ? 12.094 20.094 16.422 1 98.69 68 LEU B O 1
ATOM 2722 N N . VAL B 1 69 ? 10.719 21.844 16.234 1 98.69 69 VAL B N 1
ATOM 2723 C CA . VAL B 1 69 ? 11.703 22.812 16.703 1 98.69 69 VAL B CA 1
ATOM 2724 C C . VAL B 1 69 ? 12.078 22.5 18.156 1 98.69 69 VAL B C 1
ATOM 2726 O O . VAL B 1 69 ? 13.258 22.516 18.516 1 98.69 69 VAL B O 1
ATOM 2729 N N . ARG B 1 70 ? 11.117 22.172 18.938 1 97.44 70 ARG B N 1
ATOM 2730 C CA . ARG B 1 70 ? 11.367 21.812 20.328 1 97.44 70 ARG B CA 1
ATOM 2731 C C . ARG B 1 70 ? 12.281 20.594 20.406 1 97.44 70 ARG B C 1
ATOM 2733 O O . ARG B 1 70 ? 13.109 20.5 21.328 1 97.44 70 ARG B O 1
ATOM 2740 N N . ALA B 1 71 ? 12.133 19.75 19.5 1 97.5 71 ALA B N 1
ATOM 2741 C CA . ALA B 1 71 ? 12.961 18.547 19.438 1 97.5 71 ALA B CA 1
ATOM 2742 C C . ALA B 1 71 ? 14.352 18.859 18.906 1 97.5 71 ALA B C 1
ATOM 2744 O O . ALA B 1 71 ? 15.211 17.969 18.828 1 97.5 71 ALA B O 1
ATOM 2745 N N . GLY B 1 72 ? 14.578 20.047 18.453 1 98.12 72 GLY B N 1
ATOM 2746 C CA . GLY B 1 72 ? 15.922 20.469 18.094 1 98.12 72 GLY B CA 1
ATOM 2747 C C . GLY B 1 72 ? 16.094 20.75 16.625 1 98.12 72 GLY B C 1
ATOM 2748 O O . GLY B 1 72 ? 17.188 21.094 16.172 1 98.12 72 GLY B O 1
ATOM 2749 N N . ALA B 1 73 ? 15.07 20.703 15.852 1 98.75 73 ALA B N 1
ATOM 2750 C CA . ALA B 1 73 ? 15.172 20.906 14.406 1 98.75 73 ALA B CA 1
ATOM 2751 C C . ALA B 1 73 ? 15.203 22.391 14.055 1 98.75 73 ALA B C 1
ATOM 2753 O O . ALA B 1 73 ? 14.656 23.219 14.789 1 98.75 73 ALA B O 1
ATOM 2754 N N . ASP B 1 74 ? 15.891 22.703 13.023 1 98.88 74 ASP B N 1
ATOM 2755 C CA . ASP B 1 74 ? 15.711 23.969 12.305 1 98.88 74 ASP B CA 1
ATOM 2756 C C . ASP B 1 74 ? 14.617 23.844 11.242 1 98.88 74 ASP B C 1
ATOM 2758 O O . ASP B 1 74 ? 14.898 23.484 10.102 1 98.88 74 ASP B O 1
ATOM 2762 N N . ALA B 1 75 ? 13.359 24.203 11.641 1 98.81 75 ALA B N 1
ATOM 2763 C CA . ALA B 1 75 ? 12.211 23.766 10.859 1 98.81 75 ALA B CA 1
ATOM 2764 C C . ALA B 1 75 ? 11.625 24.922 10.055 1 98.81 75 ALA B C 1
ATOM 2766 O O . ALA B 1 75 ? 11.562 26.047 10.531 1 98.81 75 ALA B O 1
ATOM 2767 N N . THR B 1 76 ? 11.234 24.625 8.836 1 98.94 76 THR B N 1
ATOM 2768 C CA . THR B 1 76 ? 10.414 25.469 7.969 1 98.94 76 THR B CA 1
ATOM 2769 C C . THR B 1 76 ? 9.07 24.812 7.684 1 98.94 76 THR B C 1
ATOM 2771 O O . THR B 1 76 ? 9.023 23.656 7.246 1 98.94 76 THR B O 1
ATOM 2774 N N . GLY B 1 77 ? 8.016 25.5 8 1 98.94 77 GLY B N 1
ATOM 2775 C CA . GLY B 1 77 ? 6.684 25.047 7.645 1 98.94 77 GLY B CA 1
ATOM 2776 C C . GLY B 1 77 ? 6.098 25.797 6.461 1 98.94 77 GLY B C 1
ATOM 2777 O O . GLY B 1 77 ? 6.289 27.016 6.332 1 98.94 77 GLY B O 1
ATOM 2778 N N . VAL B 1 78 ? 5.449 25.094 5.566 1 98.94 78 VAL B N 1
ATOM 2779 C CA . VAL B 1 78 ? 4.797 25.719 4.418 1 98.94 78 VAL B CA 1
ATOM 2780 C C . VAL B 1 78 ? 3.328 25.297 4.367 1 98.94 78 VAL B C 1
ATOM 2782 O O . VAL B 1 78 ? 3.006 24.109 4.512 1 98.94 78 VAL B O 1
ATOM 2785 N N . ASP B 1 79 ? 2.461 26.219 4.227 1 98.88 79 ASP B N 1
ATOM 2786 C CA . ASP B 1 79 ? 1.035 25.953 4.07 1 98.88 79 ASP B CA 1
ATOM 2787 C C . ASP B 1 79 ? 0.37 27 3.186 1 98.88 79 ASP B C 1
ATOM 2789 O O . ASP B 1 79 ? 0.832 28.141 3.115 1 98.88 79 ASP B O 1
ATOM 2793 N N . ILE B 1 80 ? -0.705 26.672 2.652 1 98.75 80 ILE B N 1
ATOM 2794 C CA . ILE B 1 80 ? -1.351 27.531 1.668 1 98.75 80 ILE B CA 1
ATOM 2795 C C . ILE B 1 80 ? -2.215 28.562 2.379 1 98.75 80 ILE B C 1
ATOM 2797 O O . ILE B 1 80 ? -2.529 29.609 1.811 1 98.75 80 ILE B O 1
ATOM 2801 N N . SER B 1 81 ? -2.658 28.328 3.539 1 98.81 81 SER B N 1
ATOM 2802 C CA . SER B 1 81 ? -3.635 29.141 4.262 1 98.81 81 SER B CA 1
ATOM 2803 C C . SER B 1 81 ? -2.988 30.375 4.852 1 98.81 81 SER B C 1
ATOM 2805 O O . SER B 1 81 ? -2.014 30.281 5.602 1 98.81 81 SER B O 1
ATOM 2807 N N . ASP B 1 82 ? -3.572 31.578 4.621 1 98.75 82 ASP B N 1
ATOM 2808 C CA . ASP B 1 82 ? -3.127 32.844 5.203 1 98.75 82 ASP B CA 1
ATOM 2809 C C . ASP B 1 82 ? -3.285 32.812 6.723 1 98.75 82 ASP B C 1
ATOM 2811 O O . ASP B 1 82 ? -2.361 33.188 7.453 1 98.75 82 ASP B O 1
ATOM 2815 N N . GLU B 1 83 ? -4.398 32.375 7.133 1 98.56 83 GLU B N 1
ATOM 2816 C CA . GLU B 1 83 ? -4.738 32.375 8.555 1 98.56 83 GLU B CA 1
ATOM 2817 C C . GLU B 1 83 ? -3.871 31.406 9.328 1 98.56 83 GLU B C 1
ATOM 2819 O O . GLU B 1 83 ? -3.441 31.688 10.453 1 98.56 83 GLU B O 1
ATOM 2824 N N . ALA B 1 84 ? -3.629 30.25 8.734 1 98.56 84 ALA B N 1
ATOM 2825 C CA . ALA B 1 84 ? -2.803 29.234 9.391 1 98.56 84 ALA B CA 1
ATOM 2826 C C . ALA B 1 84 ? -1.377 29.734 9.594 1 98.56 84 ALA B C 1
ATOM 2828 O O . ALA B 1 84 ? -0.83 29.656 10.695 1 98.56 84 ALA B O 1
ATOM 2829 N N . ILE B 1 85 ? -0.838 30.328 8.586 1 98.81 85 ILE B N 1
ATOM 2830 C CA . ILE B 1 85 ? 0.554 30.766 8.641 1 98.81 85 ILE B CA 1
ATOM 2831 C C . ILE B 1 85 ? 0.68 31.984 9.562 1 98.81 85 ILE B C 1
ATOM 2833 O O . ILE B 1 85 ? 1.645 32.094 10.32 1 98.81 85 ILE B O 1
ATOM 2837 N N . ALA B 1 86 ? -0.266 32.906 9.469 1 98.69 86 ALA B N 1
ATOM 2838 C CA . ALA B 1 86 ? -0.26 34.031 10.398 1 98.69 86 ALA B CA 1
ATOM 2839 C C . ALA B 1 86 ? -0.283 33.562 11.844 1 98.69 86 ALA B C 1
ATOM 2841 O O . ALA B 1 86 ? 0.49 34.031 12.68 1 98.69 86 ALA B O 1
ATOM 2842 N N . PHE B 1 87 ? -1.163 32.594 12.117 1 98 87 PHE B N 1
ATOM 2843 C CA . PHE B 1 87 ? -1.255 32.031 13.453 1 98 87 PHE B CA 1
ATOM 2844 C C . PHE B 1 87 ? 0.051 31.344 13.844 1 98 87 PHE B C 1
ATOM 2846 O O . PHE B 1 87 ? 0.538 31.5 14.961 1 98 87 PHE B O 1
ATOM 2853 N N . ALA B 1 88 ? 0.588 30.562 12.961 1 98.69 88 ALA B N 1
ATOM 2854 C CA . ALA B 1 88 ? 1.822 29.828 13.219 1 98.69 88 ALA B CA 1
ATOM 2855 C C . ALA B 1 88 ? 2.959 30.766 13.602 1 98.69 88 ALA B C 1
ATOM 2857 O O . ALA B 1 88 ? 3.707 30.5 14.547 1 98.69 88 ALA B O 1
ATOM 2858 N N . ARG B 1 89 ? 3.109 31.859 12.867 1 98.75 89 ARG B N 1
ATOM 2859 C CA . ARG B 1 89 ? 4.152 32.844 13.141 1 98.75 89 ARG B CA 1
ATOM 2860 C C . ARG B 1 89 ? 3.973 33.469 14.523 1 98.75 89 ARG B C 1
ATOM 2862 O O . ARG B 1 89 ? 4.938 33.594 15.281 1 98.75 89 ARG B O 1
ATOM 2869 N N . GLN B 1 90 ? 2.748 33.812 14.828 1 98.25 90 GLN B N 1
ATOM 2870 C CA . GLN B 1 90 ? 2.459 34.375 16.141 1 98.25 90 GLN B CA 1
ATOM 2871 C C . GLN B 1 90 ? 2.75 33.375 17.25 1 98.25 90 GLN B C 1
ATOM 2873 O O . GLN B 1 90 ? 3.344 33.719 18.266 1 98.25 90 GLN B O 1
ATOM 2878 N N . LEU B 1 91 ? 2.307 32.156 17.062 1 97.88 91 LEU B N 1
ATOM 2879 C CA . LEU B 1 91 ? 2.529 31.094 18.047 1 97.88 91 LEU B CA 1
ATOM 2880 C C . LEU B 1 91 ? 4.02 30.844 18.266 1 97.88 91 LEU B C 1
ATOM 2882 O O . LEU B 1 91 ? 4.469 30.656 19.391 1 97.88 91 LEU B O 1
ATOM 2886 N N . SER B 1 92 ? 4.719 30.781 17.172 1 98.62 92 SER B N 1
ATOM 2887 C CA . SER B 1 92 ? 6.168 30.641 17.234 1 98.62 92 SER B CA 1
ATOM 2888 C C . SER B 1 92 ? 6.789 31.719 18.125 1 98.62 92 SER B C 1
ATOM 2890 O O . SER B 1 92 ? 7.59 31.422 19.016 1 98.62 92 SER B O 1
ATOM 2892 N N . ALA B 1 93 ? 6.445 32.969 17.906 1 98.44 93 ALA B N 1
ATOM 2893 C CA . ALA B 1 93 ? 6.953 34.094 18.672 1 98.44 93 ALA B CA 1
ATOM 2894 C C . ALA B 1 93 ? 6.555 34 20.141 1 98.44 93 ALA B C 1
ATOM 2896 O O . ALA B 1 93 ? 7.398 34.125 21.031 1 98.44 93 ALA B O 1
ATOM 2897 N N . ASP B 1 94 ? 5.312 33.688 20.375 1 98.06 94 ASP B N 1
ATOM 2898 C CA . ASP B 1 94 ? 4.766 33.625 21.734 1 98.06 94 ASP B CA 1
ATOM 2899 C C . ASP B 1 94 ? 5.355 32.469 22.531 1 98.06 94 ASP B C 1
ATOM 2901 O O . ASP B 1 94 ? 5.512 32.562 23.75 1 98.06 94 ASP B O 1
ATOM 2905 N N . ALA B 1 95 ? 5.66 31.406 21.875 1 97.62 95 ALA B N 1
ATOM 2906 C CA . ALA B 1 95 ? 6.168 30.203 22.531 1 97.62 95 ALA B CA 1
ATOM 2907 C C . ALA B 1 95 ? 7.68 30.266 22.719 1 97.62 95 ALA B C 1
ATOM 2909 O O . ALA B 1 95 ? 8.258 29.484 23.484 1 97.62 95 ALA B O 1
ATOM 2910 N N . GLY B 1 96 ? 8.344 31.203 22.016 1 98.06 96 GLY B N 1
ATOM 2911 C CA . GLY B 1 96 ? 9.797 31.297 22.047 1 98.06 96 GLY B CA 1
ATOM 2912 C C . GLY B 1 96 ? 10.477 30.172 21.297 1 98.06 96 GLY B C 1
ATOM 2913 O O . GLY B 1 96 ? 11.523 29.688 21.719 1 98.06 96 GLY B O 1
ATOM 2914 N N . LEU B 1 97 ? 9.844 29.641 20.344 1 98.44 97 LEU B N 1
ATOM 2915 C CA . LEU B 1 97 ? 10.375 28.594 19.469 1 98.44 97 LEU B CA 1
ATOM 2916 C C . LEU B 1 97 ? 10.539 29.109 18.047 1 98.44 97 LEU B C 1
ATOM 2918 O O . LEU B 1 97 ? 9.57 29.141 17.281 1 98.44 97 LEU B O 1
ATOM 2922 N N . PRO B 1 98 ? 11.703 29.5 17.703 1 97.88 98 PRO B N 1
ATOM 2923 C CA . PRO B 1 98 ? 11.898 30.109 16.391 1 97.88 98 PRO B CA 1
ATOM 2924 C C . PRO B 1 98 ? 11.727 29.125 15.242 1 97.88 98 PRO B C 1
ATOM 2926 O O . PRO B 1 98 ? 12.438 28.125 15.18 1 97.88 98 PRO B O 1
ATOM 2929 N N . ALA B 1 99 ? 10.852 29.344 14.375 1 98.56 99 ALA B N 1
ATOM 2930 C CA . ALA B 1 99 ? 10.602 28.578 13.156 1 98.56 99 ALA B CA 1
ATOM 2931 C C . ALA B 1 99 ? 10.297 29.516 11.984 1 98.56 99 ALA B C 1
ATOM 2933 O O . ALA B 1 99 ? 9.883 30.656 12.18 1 98.56 99 ALA B O 1
ATOM 2934 N N . ARG B 1 100 ? 10.617 29.047 10.805 1 98.75 100 ARG B N 1
ATOM 2935 C CA . ARG B 1 100 ? 10.234 29.75 9.594 1 98.75 100 ARG B CA 1
ATOM 2936 C C . ARG B 1 100 ? 8.914 29.234 9.047 1 98.75 100 ARG B C 1
ATOM 2938 O O . ARG B 1 100 ? 8.68 28.016 9.016 1 98.75 100 ARG B O 1
ATOM 2945 N N . PHE B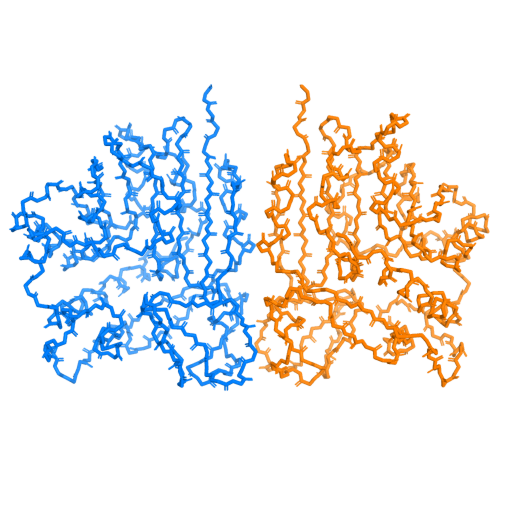 1 101 ? 8.023 30.125 8.727 1 98.88 101 PHE B N 1
ATOM 2946 C CA . PHE B 1 101 ? 6.746 29.734 8.133 1 98.88 101 PHE B CA 1
ATOM 2947 C C . PHE B 1 101 ? 6.516 30.469 6.82 1 98.88 101 PHE B C 1
ATOM 2949 O O . PHE B 1 101 ? 6.629 31.703 6.766 1 98.88 101 PHE B O 1
ATOM 2956 N N . GLU B 1 102 ? 6.219 29.734 5.785 1 98.88 102 GLU B N 1
ATOM 2957 C CA . GLU B 1 102 ? 5.98 30.281 4.449 1 98.88 102 GLU B CA 1
ATOM 2958 C C . GLU B 1 102 ? 4.547 30.016 3.996 1 98.88 102 GLU B C 1
ATOM 2960 O O . GLU B 1 102 ? 4.09 28.875 3.994 1 98.88 102 GLU B O 1
ATOM 2965 N N . ARG B 1 103 ? 3.814 31.109 3.623 1 98.88 103 ARG B N 1
ATOM 2966 C CA . ARG B 1 103 ? 2.488 30.969 3.027 1 98.88 103 ARG B CA 1
ATOM 2967 C C . ARG B 1 103 ? 2.586 30.75 1.521 1 98.88 103 ARG B C 1
ATOM 2969 O O . ARG B 1 103 ? 2.926 31.672 0.775 1 98.88 103 ARG B O 1
ATOM 2976 N N . ALA B 1 104 ? 2.309 29.562 1.034 1 98.81 104 ALA B N 1
ATOM 2977 C CA . ALA B 1 104 ? 2.395 29.25 -0.391 1 98.81 104 ALA B CA 1
ATOM 2978 C C . ALA B 1 104 ? 1.699 27.922 -0.708 1 98.81 104 ALA B C 1
ATOM 2980 O O . ALA B 1 104 ? 1.477 27.109 0.184 1 98.81 104 ALA B O 1
ATOM 2981 N N . ASP B 1 105 ? 1.288 27.781 -1.957 1 98.62 105 ASP B N 1
ATOM 2982 C CA . ASP B 1 105 ? 1.04 26.438 -2.479 1 98.62 105 ASP B CA 1
ATOM 2983 C C . ASP B 1 105 ? 2.336 25.641 -2.572 1 98.62 105 ASP B C 1
ATOM 2985 O O . ASP B 1 105 ? 3.283 26.062 -3.244 1 98.62 105 ASP B O 1
ATOM 2989 N N . VAL B 1 106 ? 2.363 24.516 -1.914 1 98.56 106 VAL B N 1
ATOM 2990 C CA . VAL B 1 106 ? 3.611 23.766 -1.816 1 98.56 106 VAL B CA 1
ATOM 2991 C C . VAL B 1 106 ? 4.086 23.359 -3.211 1 98.56 106 VAL B C 1
ATOM 2993 O O . VAL B 1 106 ? 5.289 23.25 -3.455 1 98.56 106 VAL B O 1
ATOM 2996 N N . LEU B 1 107 ? 3.188 23.156 -4.184 1 98.38 107 LEU B N 1
ATOM 2997 C CA . LEU B 1 107 ? 3.566 22.75 -5.527 1 98.38 107 LEU B CA 1
ATOM 2998 C C . LEU B 1 107 ? 4.273 23.875 -6.266 1 98.38 107 LEU B C 1
ATOM 3000 O O . LEU B 1 107 ? 5.051 23.641 -7.191 1 98.38 107 LEU B O 1
ATOM 3004 N N . ASP B 1 108 ? 4.016 25.125 -5.848 1 98.19 108 ASP B N 1
ATOM 3005 C CA . ASP B 1 108 ? 4.734 26.266 -6.398 1 98.19 108 ASP B CA 1
ATOM 3006 C C . ASP B 1 108 ? 6.004 26.562 -5.602 1 98.19 108 ASP B C 1
ATOM 3008 O O . ASP B 1 108 ? 7.051 26.859 -6.176 1 98.19 108 ASP B O 1
ATOM 3012 N N . TRP B 1 109 ? 5.883 26.406 -4.348 1 98.75 109 TRP B N 1
ATOM 3013 C CA . TRP B 1 109 ? 6.961 26.797 -3.451 1 98.75 109 TRP B CA 1
ATOM 3014 C C . TRP B 1 109 ? 8.172 25.891 -3.613 1 98.75 109 TRP B C 1
ATOM 3016 O O . TRP B 1 109 ? 9.312 26.359 -3.611 1 98.75 109 TRP B O 1
ATOM 3026 N N . MET B 1 110 ? 7.957 24.641 -3.725 1 98.81 110 MET B N 1
ATOM 3027 C CA . MET B 1 110 ? 9.039 23.656 -3.662 1 98.81 110 MET B CA 1
ATOM 3028 C C . MET B 1 110 ? 10 23.844 -4.832 1 98.81 110 MET B C 1
ATOM 3030 O O . MET B 1 110 ? 11.219 23.938 -4.637 1 98.81 110 MET B O 1
ATOM 3034 N N . PRO B 1 111 ? 9.492 23.938 -6.098 1 98.31 111 PRO B N 1
ATOM 3035 C CA . PRO B 1 111 ? 10.453 24.172 -7.18 1 98.31 111 PRO B CA 1
ATOM 3036 C C . PRO B 1 111 ? 11.203 25.484 -7.039 1 98.31 111 PRO B C 1
ATOM 3038 O O . PRO B 1 111 ? 12.391 25.562 -7.383 1 98.31 111 PRO B O 1
ATOM 3041 N N . GLU B 1 112 ? 10.547 26.516 -6.531 1 98.62 112 GLU B N 1
ATOM 3042 C CA . GLU B 1 112 ? 11.203 27.797 -6.332 1 98.62 112 GLU B CA 1
ATOM 3043 C C . GLU B 1 112 ? 12.289 27.703 -5.262 1 98.62 112 GLU B C 1
ATOM 3045 O O . GLU B 1 112 ? 13.383 28.25 -5.43 1 98.62 112 GLU B O 1
ATOM 3050 N N . ALA B 1 113 ? 11.938 27.062 -4.168 1 98.81 113 ALA B N 1
ATOM 3051 C CA . ALA B 1 113 ? 12.906 26.891 -3.092 1 98.81 113 ALA B CA 1
ATOM 3052 C C . ALA B 1 113 ? 14.109 26.078 -3.572 1 98.81 113 ALA B C 1
ATOM 3054 O O . ALA B 1 113 ? 15.25 26.391 -3.232 1 98.81 113 ALA B O 1
ATOM 3055 N N . ALA B 1 114 ? 13.867 25.031 -4.297 1 98.69 114 ALA B N 1
ATOM 3056 C CA . ALA B 1 114 ? 14.953 24.234 -4.852 1 98.69 114 ALA B CA 1
ATOM 3057 C C . ALA B 1 114 ? 15.844 25.062 -5.762 1 98.69 114 ALA B C 1
ATOM 3059 O O . ALA B 1 114 ? 17.078 24.938 -5.73 1 98.69 114 ALA B O 1
ATOM 3060 N N . ALA B 1 115 ? 15.203 25.891 -6.57 1 98.31 115 ALA B N 1
ATOM 3061 C CA . ALA B 1 115 ? 15.938 26.766 -7.488 1 98.31 115 ALA B CA 1
ATOM 3062 C C . ALA B 1 115 ? 16.828 27.75 -6.73 1 98.31 115 ALA B C 1
ATOM 3064 O O . ALA B 1 115 ? 17.891 28.141 -7.215 1 98.31 115 ALA B O 1
ATOM 3065 N N . ARG B 1 116 ? 16.391 28.078 -5.543 1 98.19 116 ARG B N 1
ATOM 3066 C CA . ARG B 1 116 ? 17.172 28.984 -4.703 1 98.19 116 ARG B CA 1
ATOM 3067 C C . ARG B 1 116 ? 18.297 28.234 -3.998 1 98.19 116 ARG B C 1
ATOM 3069 O O . ARG B 1 116 ? 19.094 28.828 -3.264 1 98.19 116 ARG B O 1
ATOM 3076 N N . GLY B 1 117 ? 18.328 26.922 -4.113 1 98.19 117 GLY B N 1
ATOM 3077 C CA . GLY B 1 117 ? 19.406 26.109 -3.561 1 98.19 117 GLY B CA 1
ATOM 3078 C C . GLY B 1 117 ? 19.094 25.562 -2.182 1 98.19 117 GLY B C 1
ATOM 3079 O O . GLY B 1 117 ? 19.969 25.031 -1.505 1 98.19 117 GLY B O 1
ATOM 3080 N N . GLU B 1 118 ? 17.891 25.656 -1.734 1 98.56 118 GLU B N 1
ATOM 3081 C CA . GLU B 1 118 ? 17.531 25.141 -0.419 1 98.56 118 GLU B CA 1
ATOM 3082 C C . GLU B 1 118 ? 17.547 23.609 -0.411 1 98.56 118 GLU B C 1
ATOM 3084 O O . GLU B 1 118 ? 17.172 22.969 -1.398 1 98.56 118 GLU B O 1
ATOM 3089 N N . ARG B 1 119 ? 18.047 23.078 0.699 1 98.62 119 ARG B N 1
ATOM 3090 C CA . ARG B 1 119 ? 18.078 21.641 0.939 1 98.62 119 ARG B CA 1
ATOM 3091 C C . ARG B 1 119 ? 17.734 21.312 2.393 1 98.62 119 ARG B C 1
ATOM 3093 O O . ARG B 1 119 ? 18.062 22.094 3.293 1 98.62 119 ARG B O 1
ATOM 3100 N N . PHE B 1 120 ? 17.156 20.219 2.521 1 98.94 120 PHE B N 1
ATOM 3101 C CA . PHE B 1 120 ? 16.734 19.797 3.85 1 98.94 120 PHE B CA 1
ATOM 3102 C C . PHE B 1 120 ? 17.172 18.359 4.129 1 98.94 120 PHE B C 1
ATOM 3104 O O . PHE B 1 120 ? 17.141 17.516 3.236 1 98.94 120 PHE B O 1
ATOM 3111 N N . ALA B 1 121 ? 17.531 18.094 5.371 1 98.88 121 ALA B N 1
ATOM 3112 C CA . ALA B 1 121 ? 17.875 16.734 5.809 1 98.88 121 ALA B CA 1
ATOM 3113 C C . ALA B 1 121 ? 16.609 15.883 5.973 1 98.88 121 ALA B C 1
ATOM 3115 O O . ALA B 1 121 ? 16.656 14.656 5.812 1 98.88 121 ALA B O 1
ATOM 3116 N N . ARG B 1 122 ? 15.547 16.516 6.309 1 98.88 122 ARG B N 1
ATOM 3117 C CA . ARG B 1 122 ? 14.258 15.859 6.492 1 98.88 122 ARG B CA 1
ATOM 3118 C C . ARG B 1 122 ? 13.141 16.641 5.812 1 98.88 122 ARG B C 1
ATOM 3120 O O . ARG B 1 122 ? 13.117 17.875 5.867 1 98.88 122 ARG B O 1
ATOM 3127 N N . VAL B 1 123 ? 12.289 15.977 5.156 1 98.94 123 VAL B N 1
ATOM 3128 C CA . VAL B 1 123 ? 11.008 16.5 4.711 1 98.94 123 VAL B CA 1
ATOM 3129 C C . VAL B 1 123 ? 9.875 15.68 5.328 1 98.94 123 VAL B C 1
ATOM 3131 O O . VAL B 1 123 ? 9.914 14.453 5.328 1 98.94 123 VAL B O 1
ATOM 3134 N N . PHE B 1 124 ? 8.898 16.359 5.859 1 98.88 124 PHE B N 1
ATOM 3135 C CA . PHE B 1 124 ? 7.871 15.727 6.672 1 98.88 124 PHE B CA 1
ATOM 3136 C C . PHE B 1 124 ? 6.484 16.234 6.305 1 98.88 124 PHE B C 1
ATOM 3138 O O . PHE B 1 124 ? 6.324 17.422 5.977 1 98.88 124 PHE B O 1
ATOM 3145 N N . THR B 1 125 ? 5.5 15.391 6.266 1 98.31 125 THR B N 1
ATOM 3146 C CA . THR B 1 125 ? 4.082 15.719 6.184 1 98.31 125 THR B CA 1
ATOM 3147 C C . THR B 1 125 ? 3.254 14.766 7.043 1 98.31 125 THR B C 1
ATOM 3149 O O . THR B 1 125 ? 3.635 13.609 7.246 1 98.31 125 THR B O 1
ATOM 3152 N N . SER B 1 126 ? 2.105 15.328 7.621 1 96.19 126 SER B N 1
ATOM 3153 C CA . SER B 1 126 ? 1.337 14.398 8.438 1 96.19 126 SER B CA 1
ATOM 3154 C C . SER B 1 126 ? -0.157 14.688 8.359 1 96.19 126 SER B C 1
ATOM 3156 O O . SER B 1 126 ? -0.561 15.852 8.273 1 96.19 126 SER B O 1
ATOM 3158 N N . TYR B 1 127 ? -0.966 13.789 8.312 1 95.31 127 TYR B N 1
ATOM 3159 C CA . TYR B 1 127 ? -2.398 13.602 8.508 1 95.31 127 TYR B CA 1
ATOM 3160 C C . TYR B 1 127 ? -3.199 14.516 7.59 1 95.31 127 TYR B C 1
ATOM 3162 O O . TYR B 1 127 ? -3.119 15.742 7.707 1 95.31 127 TYR B O 1
ATOM 3170 N N . GLY B 1 128 ? -3.992 13.969 6.855 1 96.31 128 GLY B N 1
ATOM 3171 C CA . GLY B 1 128 ? -4.906 14.734 6.02 1 96.31 128 GLY B CA 1
ATOM 3172 C C . GLY B 1 128 ? -4.203 15.766 5.156 1 96.31 128 GLY B C 1
ATOM 3173 O O . GLY B 1 128 ? -4.664 16.906 5.047 1 96.31 128 GLY B O 1
ATOM 3174 N N . ALA B 1 129 ? -3.115 15.445 4.59 1 97.5 129 ALA B N 1
ATOM 3175 C CA . ALA B 1 129 ? -2.303 16.422 3.879 1 97.5 129 ALA B CA 1
ATOM 3176 C C . ALA B 1 129 ? -2.385 16.219 2.369 1 97.5 129 ALA B C 1
ATOM 3178 O O . ALA B 1 129 ? -2.67 17.156 1.62 1 97.5 129 ALA B O 1
ATOM 3179 N N . ILE B 1 130 ? -2.324 14.953 1.891 1 98 130 ILE B N 1
ATOM 3180 C CA . ILE B 1 130 ? -2.109 14.75 0.462 1 98 130 ILE B CA 1
ATOM 3181 C C . ILE B 1 130 ? -3.445 14.812 -0.275 1 98 130 ILE B C 1
ATOM 3183 O O . ILE B 1 130 ? -3.479 14.93 -1.502 1 98 130 ILE B O 1
ATOM 3187 N N . CYS B 1 131 ? -4.582 14.781 0.46 1 97.44 131 CYS B N 1
ATOM 3188 C CA . CYS B 1 131 ? -5.895 14.875 -0.171 1 97.44 131 CYS B CA 1
ATOM 3189 C C . CYS B 1 131 ? -6.109 16.25 -0.782 1 97.44 131 CYS B C 1
ATOM 3191 O O . CYS B 1 131 ? -7.027 16.453 -1.581 1 97.44 131 CYS B O 1
ATOM 3193 N N . TRP B 1 132 ? -5.246 17.219 -0.51 1 97.81 132 TRP B N 1
ATOM 3194 C CA . TRP B 1 132 ? -5.398 18.578 -0.995 1 97.81 132 TRP B CA 1
ATOM 3195 C C . TRP B 1 132 ? -4.547 18.812 -2.238 1 97.81 132 TRP B C 1
ATOM 3197 O O . TRP B 1 132 ? -4.562 19.906 -2.811 1 97.81 132 TRP B O 1
ATOM 3207 N N . LEU B 1 133 ? -3.816 17.844 -2.631 1 97.75 133 LEU B N 1
ATOM 3208 C CA . LEU B 1 133 ? -2.891 17.969 -3.752 1 97.75 133 LEU B CA 1
ATOM 3209 C C . LEU B 1 133 ? -3.529 17.453 -5.043 1 97.75 133 LEU B C 1
ATOM 3211 O O . LEU B 1 133 ? -3.982 16.312 -5.109 1 97.75 133 LEU B O 1
ATOM 3215 N N . SER B 1 134 ? -3.463 18.266 -6.074 1 97.62 134 SER B N 1
ATOM 3216 C CA . SER B 1 134 ? -4.035 17.891 -7.359 1 97.62 134 SER B CA 1
ATOM 3217 C C . SER B 1 134 ? -3.014 17.141 -8.219 1 97.62 134 SER B C 1
ATOM 3219 O O . SER B 1 134 ? -3.35 16.625 -9.289 1 97.62 134 SER B O 1
ATOM 3221 N N . ASP B 1 135 ? -1.783 17.125 -7.75 1 97.88 135 ASP B N 1
ATOM 3222 C CA . ASP B 1 135 ? -0.708 16.469 -8.492 1 97.88 135 ASP B CA 1
ATOM 3223 C C . ASP B 1 135 ? 0.328 15.875 -7.547 1 97.88 135 ASP B C 1
ATOM 3225 O O . ASP B 1 135 ? 1.264 16.562 -7.125 1 97.88 135 ASP B O 1
ATOM 3229 N N . LEU B 1 136 ? 0.183 14.609 -7.344 1 97.75 136 LEU B N 1
ATOM 3230 C CA . LEU B 1 136 ? 1.041 13.906 -6.395 1 97.75 136 LEU B CA 1
ATOM 3231 C C . LEU B 1 136 ? 2.445 13.727 -6.961 1 97.75 136 LEU B C 1
ATOM 3233 O O . LEU B 1 136 ? 3.428 13.75 -6.215 1 97.75 136 LEU B O 1
ATOM 3237 N N . ASN B 1 137 ? 2.557 13.523 -8.25 1 98.44 137 ASN B N 1
ATOM 3238 C CA . ASN B 1 137 ? 3.865 13.367 -8.875 1 98.44 137 ASN B CA 1
ATOM 3239 C C . ASN B 1 137 ? 4.703 14.633 -8.758 1 98.44 137 ASN B C 1
ATOM 3241 O O . ASN B 1 137 ? 5.895 14.57 -8.461 1 98.44 137 ASN B O 1
ATOM 3245 N N . ALA B 1 138 ? 4.09 15.781 -8.984 1 98.62 138 ALA B N 1
ATOM 3246 C CA . ALA B 1 138 ? 4.789 17.047 -8.812 1 98.62 138 ALA B CA 1
ATOM 3247 C C . ALA B 1 138 ? 5.234 17.25 -7.359 1 98.62 138 ALA B C 1
ATOM 3249 O O . ALA B 1 138 ? 6.332 17.734 -7.102 1 98.62 138 ALA B O 1
ATOM 3250 N N . TRP B 1 139 ? 4.348 16.891 -6.465 1 98.75 139 TRP B N 1
ATOM 3251 C CA . TRP B 1 139 ? 4.652 16.953 -5.039 1 98.75 139 TRP B CA 1
ATOM 3252 C C . TRP B 1 139 ? 5.879 16.109 -4.707 1 98.75 139 TRP B C 1
ATOM 3254 O O . TRP B 1 139 ? 6.809 16.594 -4.055 1 98.75 139 TRP B O 1
ATOM 3264 N N . ALA B 1 140 ? 5.949 14.875 -5.188 1 98.88 140 ALA B N 1
ATOM 3265 C CA . ALA B 1 140 ? 7.059 13.961 -4.934 1 98.88 140 ALA B CA 1
ATOM 3266 C C . ALA B 1 140 ? 8.352 14.477 -5.562 1 98.88 140 ALA B C 1
ATOM 3268 O O . ALA B 1 140 ? 9.422 14.398 -4.957 1 98.88 140 ALA B O 1
ATOM 3269 N N . ARG B 1 141 ? 8.266 15.023 -6.77 1 98.81 141 ARG B N 1
ATOM 3270 C CA . ARG B 1 141 ? 9.438 15.602 -7.414 1 98.81 141 ARG B CA 1
ATOM 3271 C C . ARG B 1 141 ? 9.984 16.766 -6.609 1 98.81 141 ARG B C 1
ATOM 3273 O O . ARG B 1 141 ? 11.203 16.938 -6.492 1 98.81 141 ARG B O 1
ATOM 3280 N N . GLY B 1 142 ? 9.047 17.594 -6.121 1 98.88 142 GLY B N 1
ATOM 3281 C CA . GLY B 1 142 ? 9.469 18.688 -5.254 1 98.88 142 GLY B CA 1
ATOM 3282 C C . GLY B 1 142 ? 10.203 18.219 -4.016 1 98.88 142 GLY B C 1
ATOM 3283 O O . GLY B 1 142 ? 11.234 18.781 -3.65 1 98.88 142 GLY B O 1
ATOM 3284 N N . ILE B 1 143 ? 9.703 17.188 -3.355 1 98.94 143 ILE B N 1
ATOM 3285 C CA . ILE B 1 143 ? 10.344 16.609 -2.178 1 98.94 143 ILE B CA 1
ATOM 3286 C C . ILE B 1 143 ? 11.75 16.141 -2.535 1 98.94 143 ILE B C 1
ATOM 3288 O O . ILE B 1 143 ? 12.719 16.469 -1.843 1 98.94 143 ILE B O 1
ATOM 3292 N N . ALA B 1 144 ? 11.836 15.406 -3.592 1 98.88 144 ALA B N 1
ATOM 3293 C CA . ALA B 1 144 ? 13.133 14.875 -4.016 1 98.88 144 ALA B CA 1
ATOM 3294 C C . ALA B 1 144 ? 14.125 16 -4.285 1 98.88 144 ALA B C 1
ATOM 3296 O O . ALA B 1 144 ? 15.297 15.906 -3.916 1 98.88 144 ALA B O 1
ATOM 3297 N N . ALA B 1 145 ? 13.648 17.062 -4.91 1 98.75 145 ALA B N 1
ATOM 3298 C CA . ALA B 1 145 ? 14.508 18.188 -5.281 1 98.75 145 ALA B CA 1
ATOM 3299 C C . ALA B 1 145 ? 14.992 18.938 -4.047 1 98.75 145 ALA B C 1
ATOM 3301 O O . ALA B 1 145 ? 16.047 19.578 -4.074 1 98.75 145 ALA B O 1
ATOM 3302 N N . LEU B 1 146 ? 14.273 18.859 -2.982 1 98.88 146 LEU B N 1
ATOM 3303 C CA . LEU B 1 146 ? 14.578 19.656 -1.799 1 98.88 146 LEU B CA 1
ATOM 3304 C C . LEU B 1 146 ? 15.359 18.844 -0.778 1 98.88 146 LEU B C 1
ATOM 3306 O O . LEU B 1 146 ? 15.93 19.391 0.167 1 98.88 146 LEU B O 1
ATOM 3310 N N . LEU B 1 147 ? 15.336 17.531 -0.943 1 98.88 147 LEU B N 1
ATOM 3311 C CA . LEU B 1 147 ? 16.094 16.688 -0.023 1 98.88 147 LEU B CA 1
ATOM 3312 C C . LEU B 1 147 ? 17.594 16.781 -0.308 1 98.88 147 LEU B C 1
ATOM 3314 O O . LEU B 1 147 ? 18.016 16.719 -1.464 1 98.88 147 LEU B O 1
ATOM 3318 N N . ALA B 1 148 ? 18.406 16.969 0.749 1 98.62 148 ALA B N 1
ATOM 3319 C CA . ALA B 1 148 ? 19.859 16.812 0.627 1 98.62 148 ALA B CA 1
ATOM 3320 C C . ALA B 1 148 ? 20.234 15.367 0.295 1 98.62 148 ALA B C 1
ATOM 3322 O O . ALA B 1 148 ? 19.453 14.445 0.546 1 98.62 148 ALA B O 1
ATOM 3323 N N . PRO B 1 149 ? 21.453 15.227 -0.336 1 97.75 149 PRO B N 1
ATOM 3324 C CA . PRO B 1 149 ? 21.891 13.836 -0.487 1 97.75 149 PRO B CA 1
ATOM 3325 C C . PRO B 1 149 ? 21.859 13.062 0.826 1 97.75 149 PRO B C 1
ATOM 3327 O O . PRO B 1 149 ? 22.375 13.531 1.842 1 97.75 149 PRO B O 1
ATOM 3330 N N . GLY B 1 150 ? 21.203 11.93 0.824 1 98 150 GLY B N 1
ATOM 3331 C CA . GLY B 1 150 ? 21.062 11.141 2.037 1 98 150 GLY B CA 1
ATOM 3332 C C . GLY B 1 150 ? 19.891 11.57 2.895 1 98 150 GLY B C 1
ATOM 3333 O O . GLY B 1 150 ? 19.625 10.961 3.93 1 98 150 GLY B O 1
ATOM 3334 N N . GLY B 1 151 ? 19.219 12.664 2.422 1 98.69 151 GLY B N 1
ATOM 3335 C CA . GLY B 1 151 ? 18.062 13.156 3.164 1 98.69 151 GLY B CA 1
ATOM 3336 C C . GLY B 1 151 ? 16.906 12.188 3.164 1 98.69 151 GLY B C 1
ATOM 3337 O O . GLY B 1 151 ? 16.859 11.258 2.354 1 98.69 151 GLY B O 1
ATOM 3338 N N . ARG B 1 152 ? 15.953 12.359 4.09 1 98.69 152 ARG B N 1
ATOM 3339 C CA . ARG B 1 152 ? 14.859 11.414 4.285 1 98.69 152 ARG B CA 1
ATOM 3340 C C . ARG B 1 152 ? 13.508 12.125 4.273 1 98.69 152 ARG B C 1
ATOM 3342 O O . ARG B 1 152 ? 13.383 13.234 4.781 1 98.69 152 ARG B O 1
ATOM 3349 N N . PHE B 1 153 ? 12.633 11.461 3.625 1 98.88 153 PHE B N 1
ATOM 3350 C CA . PHE B 1 153 ? 11.227 11.859 3.648 1 98.88 153 PHE B CA 1
ATOM 3351 C C . PHE B 1 153 ? 10.43 10.969 4.598 1 98.88 153 PHE B C 1
ATOM 3353 O O . PHE B 1 153 ? 10.68 9.766 4.691 1 98.88 153 PHE B O 1
ATOM 3360 N N . ALA B 1 154 ? 9.43 11.57 5.379 1 98.81 154 ALA B N 1
ATOM 3361 C CA . ALA B 1 154 ? 8.523 10.852 6.266 1 98.81 154 ALA B CA 1
ATOM 3362 C C . ALA B 1 154 ? 7.105 11.398 6.168 1 98.81 154 ALA B C 1
ATOM 3364 O O . ALA B 1 154 ? 6.906 12.617 6.125 1 98.81 154 ALA B O 1
ATOM 3365 N N . MET B 1 155 ? 6.176 10.5 6.148 1 98.81 155 MET B N 1
ATOM 3366 C CA . MET B 1 155 ? 4.77 10.898 6.117 1 98.81 155 MET B CA 1
ATOM 3367 C C . MET B 1 155 ? 3.918 9.945 6.949 1 98.81 155 MET B C 1
ATOM 3369 O O . MET B 1 155 ? 4.109 8.734 6.898 1 98.81 155 MET B O 1
ATOM 3373 N N . VAL B 1 156 ? 3.053 10.422 7.734 1 98.62 156 VAL B N 1
ATOM 3374 C CA . VAL B 1 156 ? 1.931 9.703 8.336 1 98.62 156 VAL B CA 1
ATOM 3375 C C . VAL B 1 156 ? 0.614 10.273 7.809 1 98.62 156 VAL B C 1
ATOM 3377 O O . VAL B 1 156 ? 0.419 11.492 7.797 1 98.62 156 VAL B O 1
ATOM 3380 N N . GLU B 1 157 ? -0.238 9.484 7.363 1 98.38 157 GLU B N 1
ATOM 3381 C CA . GLU B 1 157 ? -1.453 9.898 6.668 1 98.38 157 GLU B CA 1
ATOM 3382 C C . GLU B 1 157 ? -2.605 8.938 6.949 1 98.38 157 GLU B C 1
ATOM 3384 O O . GLU B 1 157 ? -2.383 7.793 7.352 1 98.38 157 GLU B O 1
ATOM 3389 N N . PHE B 1 158 ? -3.803 9.469 6.859 1 98 158 PHE B N 1
ATOM 3390 C CA . PHE B 1 158 ? -4.961 8.586 6.961 1 98 158 PHE B CA 1
ATOM 3391 C C . PHE B 1 158 ? -5.02 7.633 5.77 1 98 158 PHE B C 1
ATOM 3393 O O . PHE B 1 158 ? -4.707 8.016 4.645 1 98 158 PHE B O 1
ATOM 3400 N N . HIS B 1 159 ? -5.391 6.469 6.02 1 98.44 159 HIS B N 1
ATOM 3401 C CA . HIS B 1 159 ? -5.289 5.406 5.023 1 98.44 159 HIS B CA 1
ATOM 3402 C C . HIS B 1 159 ? -6.418 5.5 4 1 98.44 159 HIS B C 1
ATOM 3404 O O . HIS B 1 159 ? -7.59 5.602 4.371 1 98.44 159 HIS B O 1
ATOM 3410 N N . PRO B 1 160 ? -6.137 5.398 2.684 1 97.75 160 PRO B N 1
ATOM 3411 C CA . PRO B 1 160 ? -7.195 5.496 1.674 1 97.75 160 PRO B CA 1
ATOM 3412 C C . PRO B 1 160 ? -8.227 4.375 1.787 1 97.75 160 PRO B C 1
ATOM 3414 O O . PRO B 1 160 ? -9.375 4.547 1.388 1 97.75 160 PRO B O 1
ATOM 3417 N N . PHE B 1 161 ? -7.84 3.227 2.326 1 97.44 161 PHE B N 1
ATOM 3418 C CA . PHE B 1 161 ? -8.805 2.16 2.57 1 97.44 161 PHE B CA 1
ATOM 3419 C C . PHE B 1 161 ? -9.914 2.637 3.498 1 97.44 161 PHE B C 1
ATOM 3421 O O . PHE B 1 161 ? -11.094 2.389 3.24 1 97.44 161 PHE B O 1
ATOM 3428 N N . ALA B 1 162 ? -9.555 3.312 4.543 1 97.19 162 ALA B N 1
ATOM 3429 C CA . ALA B 1 162 ? -10.555 3.848 5.457 1 97.19 162 ALA B CA 1
ATOM 3430 C C . ALA B 1 162 ? -11.391 4.93 4.777 1 97.19 162 ALA B C 1
ATOM 3432 O O . ALA B 1 162 ? -12.609 5 4.98 1 97.19 162 ALA B O 1
ATOM 3433 N N . LEU B 1 163 ? -10.781 5.676 3.961 1 96.75 163 LEU B N 1
ATOM 3434 C CA . LEU B 1 163 ? -11.422 6.836 3.352 1 96.75 163 LEU B CA 1
ATOM 3435 C C . LEU B 1 163 ? -12.344 6.41 2.213 1 96.75 163 LEU B C 1
ATOM 3437 O O . LEU B 1 163 ? -13.047 7.242 1.631 1 96.75 163 LEU B O 1
ATOM 3441 N N . TYR B 1 164 ? -12.336 5.152 1.88 1 97.44 164 TYR B N 1
ATOM 3442 C CA . TYR B 1 164 ? -13.273 4.531 0.949 1 97.44 164 TYR B CA 1
ATOM 3443 C C . TYR B 1 164 ? -14.695 4.555 1.506 1 97.44 164 TYR B C 1
ATOM 3445 O O . TYR B 1 164 ? -15.664 4.621 0.747 1 97.44 164 TYR B O 1
ATOM 3453 N N . PHE B 1 165 ? -14.844 4.625 2.818 1 97.38 165 PHE B N 1
ATOM 3454 C CA . PHE B 1 165 ? -16.125 4.562 3.506 1 97.38 165 PHE B CA 1
ATOM 3455 C C . PHE B 1 165 ? -16.625 5.961 3.846 1 97.38 165 PHE B C 1
ATOM 3457 O O . PHE B 1 165 ? -15.844 6.898 3.965 1 97.38 165 PHE B O 1
ATOM 3464 N N . ASP B 1 166 ? -17.953 6.055 3.986 1 96.44 166 ASP B N 1
ATOM 3465 C CA . ASP B 1 166 ? -18.516 7.262 4.582 1 96.44 166 ASP B CA 1
ATOM 3466 C C . ASP B 1 166 ? -18.484 7.191 6.105 1 96.44 166 ASP B C 1
ATOM 3468 O O . ASP B 1 166 ? -17.938 6.25 6.676 1 96.44 166 ASP B O 1
ATOM 3472 N N . GLU B 1 167 ? -19 8.203 6.781 1 94.56 167 GLU B N 1
ATOM 3473 C CA . GLU B 1 167 ? -18.906 8.297 8.234 1 94.56 167 GLU B CA 1
ATOM 3474 C C . GLU B 1 167 ? -19.656 7.16 8.914 1 94.56 167 GLU B C 1
ATOM 3476 O O . GLU B 1 167 ? -19.484 6.918 10.109 1 94.56 167 GLU B O 1
ATOM 3481 N N . HIS B 1 168 ? -20.516 6.414 8.203 1 96.81 168 HIS B N 1
ATOM 3482 C CA . HIS B 1 168 ? -21.297 5.305 8.734 1 96.81 168 HIS B CA 1
ATOM 3483 C C . HIS B 1 168 ? -20.672 3.965 8.359 1 96.81 168 HIS B C 1
ATOM 3485 O O . HIS B 1 168 ? -21.344 2.924 8.438 1 96.81 168 HIS B O 1
ATOM 3491 N N . TRP B 1 169 ? -19.484 3.951 7.906 1 96.81 169 TRP B N 1
ATOM 3492 C CA . TRP B 1 169 ? -18.703 2.764 7.57 1 96.81 169 TRP B CA 1
ATOM 3493 C C . TRP B 1 169 ? -19.297 2.045 6.367 1 96.81 169 TRP B C 1
ATOM 3495 O O . TRP B 1 169 ? -19.234 0.817 6.27 1 96.81 169 TRP B O 1
ATOM 3505 N N . LYS B 1 170 ? -19.906 2.773 5.402 1 96.12 170 LYS B N 1
ATOM 3506 C CA . LYS B 1 170 ? -20.438 2.209 4.164 1 96.12 170 LYS B CA 1
ATOM 3507 C C . LYS B 1 170 ? -19.578 2.609 2.967 1 96.12 170 LYS B C 1
ATOM 3509 O O . LYS B 1 170 ? -19.141 3.758 2.869 1 96.12 170 LYS B O 1
ATOM 3514 N N . PRO B 1 171 ? -19.312 1.629 2.082 1 96.06 171 PRO B N 1
ATOM 3515 C CA . PRO B 1 171 ? -18.625 2.037 0.851 1 96.06 171 PRO B CA 1
ATOM 3516 C C . PRO B 1 171 ? -19.312 3.223 0.167 1 96.06 171 PRO B C 1
ATOM 3518 O O . PRO B 1 171 ? -20.531 3.217 -0.024 1 96.06 171 PRO B O 1
ATOM 3521 N N . HIS B 1 172 ? -18.484 4.211 -0.127 1 96.12 172 HIS B N 1
ATOM 3522 C CA . HIS B 1 172 ? -19.109 5.426 -0.639 1 96.12 172 HIS B CA 1
ATOM 3523 C C . HIS B 1 172 ? -18.219 6.113 -1.664 1 96.12 172 HIS B C 1
ATOM 3525 O O . HIS B 1 172 ? -18.703 6.559 -2.711 1 96.12 172 HIS B O 1
ATOM 3531 N N . TYR B 1 173 ? -17.031 6.262 -1.385 1 96.56 173 TYR B N 1
ATOM 3532 C CA . TYR B 1 173 ? -16.125 7.012 -2.25 1 96.56 173 TYR B CA 1
ATOM 3533 C C . TYR B 1 173 ? -15.336 6.074 -3.164 1 96.56 173 TYR B C 1
ATOM 3535 O O . TYR B 1 173 ? -14.898 5.004 -2.736 1 96.56 173 TYR B O 1
ATOM 3543 N N . ASP B 1 174 ? -15.164 6.473 -4.43 1 97.25 174 ASP B N 1
ATOM 3544 C CA . ASP B 1 174 ? -14.445 5.699 -5.438 1 97.25 174 ASP B CA 1
ATOM 3545 C C . ASP B 1 174 ? -12.938 5.801 -5.23 1 97.25 174 ASP B C 1
ATOM 3547 O O . ASP B 1 174 ? -12.344 6.863 -5.43 1 97.25 174 ASP B O 1
ATOM 3551 N N . TYR B 1 175 ? -12.281 4.699 -4.879 1 97.75 175 TYR B N 1
ATOM 3552 C CA . TYR B 1 175 ? -10.867 4.625 -4.555 1 97.75 175 TYR B CA 1
ATOM 35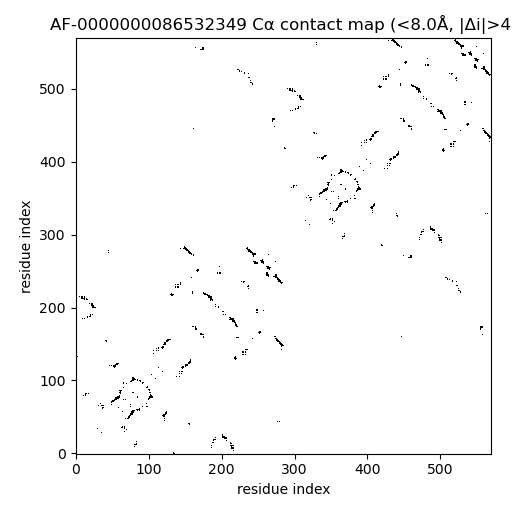53 C C . TYR B 1 175 ? -10.008 5.043 -5.742 1 97.75 175 TYR B C 1
ATOM 3555 O O . TYR B 1 175 ? -8.875 5.492 -5.57 1 97.75 175 TYR B O 1
ATOM 3563 N N . PHE B 1 176 ? -10.531 4.953 -6.91 1 97.38 176 PHE B N 1
ATOM 3564 C CA . PHE B 1 176 ? -9.773 5.211 -8.133 1 97.38 176 PHE B CA 1
ATOM 3565 C C . PHE B 1 176 ? -10.273 6.469 -8.828 1 97.38 176 PHE B C 1
ATOM 3567 O O . PHE B 1 176 ? -10.078 6.641 -10.031 1 97.38 176 PHE B O 1
ATOM 3574 N N . LYS B 1 177 ? -10.938 7.293 -8.031 1 93.25 177 LYS B N 1
ATOM 3575 C CA . LYS B 1 177 ? -11.43 8.547 -8.609 1 93.25 177 LYS B CA 1
ATOM 3576 C C 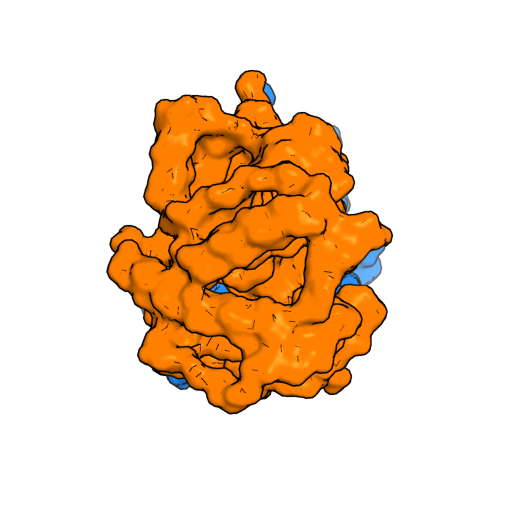. LYS B 1 177 ? -10.273 9.453 -9.008 1 93.25 177 LYS B C 1
ATOM 3578 O O . LYS B 1 177 ? -9.391 9.734 -8.203 1 93.25 177 LYS B O 1
ATOM 3583 N N . GLY B 1 178 ? -10.219 9.867 -10.18 1 85.88 178 GLY B N 1
ATOM 3584 C CA . GLY B 1 178 ? -9.172 10.75 -10.672 1 85.88 178 GLY B CA 1
ATOM 3585 C C . GLY B 1 178 ? -9.445 12.211 -10.406 1 85.88 178 GLY B C 1
ATOM 3586 O O . GLY B 1 178 ? -8.523 12.984 -10.133 1 85.88 178 GLY B O 1
ATOM 3587 N N . ASP B 1 179 ? -10.672 12.586 -10.336 1 92.38 179 ASP B N 1
ATOM 3588 C CA . ASP B 1 179 ? -11.047 13.984 -10.148 1 92.38 179 ASP B CA 1
ATOM 3589 C C . ASP B 1 179 ? -11.344 14.273 -8.68 1 92.38 179 ASP B C 1
ATOM 3591 O O . ASP B 1 179 ? -11.578 13.359 -7.891 1 92.38 179 ASP B O 1
ATOM 3595 N N . ALA B 1 180 ? -11.336 15.594 -8.336 1 96.44 180 ALA B N 1
ATOM 3596 C CA . ALA B 1 180 ? -11.586 16.031 -6.961 1 96.44 180 ALA B CA 1
ATOM 3597 C C . ALA B 1 180 ? -13.031 15.773 -6.559 1 96.44 180 ALA B C 1
ATOM 3599 O O . ALA B 1 180 ? -13.93 15.797 -7.398 1 96.44 180 ALA B O 1
ATOM 3600 N N . THR B 1 181 ? -13.242 15.477 -5.344 1 96.38 181 THR B N 1
ATOM 3601 C CA . THR B 1 181 ? -14.57 15.438 -4.734 1 96.38 181 THR B CA 1
ATOM 3602 C C . THR B 1 181 ? -14.898 16.766 -4.062 1 96.38 181 THR B C 1
ATOM 3604 O O . THR B 1 181 ? -14.117 17.266 -3.25 1 96.38 181 THR B O 1
ATOM 3607 N N . GLU B 1 182 ? -15.977 17.297 -4.402 1 96.75 182 GLU B N 1
ATOM 3608 C CA . GLU B 1 182 ? -16.406 18.562 -3.811 1 96.75 182 GLU B CA 1
ATOM 3609 C C . GLU B 1 182 ? -17.156 18.328 -2.498 1 96.75 182 GLU B C 1
ATOM 3611 O O . GLU B 1 182 ? -17.984 17.422 -2.4 1 96.75 182 GLU B O 1
ATOM 3616 N N . GLU B 1 183 ? -16.812 19.016 -1.529 1 96.31 183 GLU B N 1
ATOM 3617 C CA . GLU B 1 183 ? -17.578 19.172 -0.299 1 96.31 183 GLU B CA 1
ATOM 3618 C C . GLU B 1 183 ? -18.172 20.578 -0.193 1 96.31 183 GLU B C 1
ATOM 3620 O O . GLU B 1 183 ? -17.469 21.516 0.21 1 96.31 183 GLU B O 1
ATOM 3625 N N . PRO B 1 184 ? -19.438 20.703 -0.459 1 97 184 PRO B N 1
ATOM 3626 C CA . PRO B 1 184 ? -20.047 22.031 -0.524 1 97 184 PRO B CA 1
ATOM 3627 C C . PRO B 1 184 ? -19.969 22.781 0.804 1 97 184 PRO B C 1
ATOM 3629 O O . PRO B 1 184 ? -19.875 24 0.819 1 97 184 PRO B O 1
ATOM 3632 N N . ALA B 1 185 ? -19.953 22.047 1.907 1 96.06 185 ALA B N 1
ATOM 3633 C CA . ALA B 1 185 ? -19.922 22.672 3.227 1 96.06 185 ALA B CA 1
ATOM 3634 C C . ALA B 1 185 ? -18.5 23.078 3.604 1 96.06 185 ALA B C 1
ATOM 3636 O O . ALA B 1 185 ? -18.266 23.688 4.652 1 96.06 185 ALA B O 1
ATOM 3637 N N . GLY B 1 186 ? -17.516 22.703 2.76 1 97.44 186 GLY B N 1
ATOM 3638 C CA . GLY B 1 186 ? -16.125 23.078 2.992 1 97.44 186 GLY B CA 1
ATOM 3639 C C . GLY B 1 186 ? -15.477 22.297 4.125 1 97.44 186 GLY B C 1
ATOM 3640 O O . GLY B 1 186 ? -16.031 21.297 4.586 1 97.44 186 GLY B O 1
ATOM 3641 N N . VAL B 1 187 ? -14.227 22.703 4.445 1 96.56 187 VAL B N 1
ATOM 3642 C CA . VAL B 1 187 ? -13.547 22.125 5.605 1 96.56 187 VAL B CA 1
ATOM 3643 C C . VAL B 1 187 ? -14.367 22.391 6.867 1 96.56 187 VAL B C 1
ATOM 3645 O O . VAL B 1 187 ? -14.711 23.547 7.16 1 96.56 187 VAL B O 1
ATOM 3648 N N . GLY B 1 188 ? -14.688 21.344 7.555 1 92.75 188 GLY B N 1
ATOM 3649 C CA . GLY B 1 188 ? -15.508 21.469 8.75 1 92.75 188 GLY B CA 1
ATOM 3650 C C . GLY B 1 188 ? -14.695 21.734 10 1 92.75 188 GLY B C 1
ATOM 3651 O O . GLY B 1 188 ? -13.461 21.828 9.945 1 92.75 188 GLY B O 1
ATOM 3652 N N . ASP B 1 189 ? -15.391 21.891 11.109 1 89.75 189 ASP B N 1
ATOM 3653 C CA . ASP B 1 189 ? -14.766 22.078 12.414 1 89.75 189 ASP B CA 1
ATOM 3654 C C . ASP B 1 189 ? -14.602 20.734 13.133 1 89.75 189 ASP B C 1
ATOM 3656 O O . ASP B 1 189 ? -15.219 20.5 14.172 1 89.75 189 ASP B O 1
ATOM 3660 N N . TYR B 1 190 ? -13.648 19.969 12.648 1 82.69 190 TYR B N 1
ATOM 3661 C CA . TYR B 1 190 ? -13.453 18.641 13.195 1 82.69 190 TYR B CA 1
ATOM 3662 C C . TYR B 1 190 ? -12.758 18.703 14.555 1 82.69 190 TYR B C 1
ATOM 3664 O O . TYR B 1 190 ? -12.734 17.719 15.289 1 82.69 190 TYR B O 1
ATOM 3672 N N . VAL B 1 191 ? -12.156 19.797 14.883 1 81.38 191 VAL B N 1
ATOM 3673 C CA . VAL B 1 191 ? -11.523 19.953 16.188 1 81.38 191 VAL B CA 1
ATOM 3674 C C . VAL B 1 191 ? -12.602 19.969 17.281 1 81.38 191 VAL B C 1
ATOM 3676 O O . VAL B 1 191 ? -12.469 19.297 18.297 1 81.38 191 VAL B O 1
ATOM 3679 N N . ALA B 1 192 ? -13.625 20.719 17.016 1 78.31 192 ALA B N 1
ATOM 3680 C CA . ALA B 1 192 ? -14.75 20.719 17.938 1 78.31 192 ALA B CA 1
ATOM 3681 C C . ALA B 1 192 ? -15.367 19.328 18.078 1 78.31 192 ALA B C 1
ATOM 3683 O O . ALA B 1 192 ? -15.703 18.906 19.188 1 78.31 192 ALA B O 1
ATOM 3684 N N . ALA B 1 193 ? -15.383 18.656 16.969 1 75.75 193 ALA B N 1
ATOM 3685 C CA . ALA B 1 193 ? -16.047 17.359 16.922 1 75.75 193 ALA B CA 1
ATOM 3686 C C . ALA B 1 193 ? -15.195 16.281 17.594 1 75.75 193 ALA B C 1
ATOM 3688 O O . ALA B 1 193 ? -15.727 15.297 18.109 1 75.75 193 ALA B O 1
ATOM 3689 N N . SER B 1 194 ? -13.906 16.453 17.594 1 73.31 194 SER B N 1
ATOM 3690 C CA . SER B 1 194 ? -12.992 15.438 18.094 1 73.31 194 SER B CA 1
ATOM 3691 C C . SER B 1 194 ? -12.859 15.508 19.609 1 73.31 194 SER B C 1
ATOM 3693 O O . SER B 1 194 ? -12.414 14.555 20.25 1 73.31 194 SER B O 1
ATOM 3695 N N . GLY B 1 195 ? -13.281 16.562 20.234 1 64.44 195 GLY B N 1
ATOM 3696 C CA . GLY B 1 195 ? -13.156 16.734 21.688 1 64.44 195 GLY B CA 1
ATOM 3697 C C . GLY B 1 195 ? -11.727 16.625 22.172 1 64.44 195 GLY B C 1
ATOM 3698 O O . GLY B 1 195 ? -10.836 17.297 21.656 1 64.44 195 GLY B O 1
ATOM 3699 N N . THR B 1 196 ? -11.445 15.711 23.062 1 57.31 196 THR B N 1
ATOM 3700 C CA . THR B 1 196 ? -10.141 15.586 23.703 1 57.31 196 THR B CA 1
ATOM 3701 C C . THR B 1 196 ? -9.188 14.773 22.828 1 57.31 196 THR B C 1
ATOM 3703 O O . THR B 1 196 ? -8.008 14.625 23.172 1 57.31 196 THR B O 1
ATOM 3706 N N . GLY B 1 197 ? -9.625 14.312 21.734 1 56.53 197 GLY B N 1
ATOM 3707 C CA . GLY B 1 197 ? -8.812 13.469 20.859 1 56.53 197 GLY B CA 1
ATOM 3708 C C . GLY B 1 197 ? -7.578 14.172 20.344 1 56.53 197 GLY B C 1
ATOM 3709 O O . GLY B 1 197 ? -6.555 13.531 20.094 1 56.53 197 GLY B O 1
ATOM 3710 N N . LEU B 1 198 ? -7.691 15.414 20.266 1 65.69 198 LEU B N 1
ATOM 3711 C CA . LEU B 1 198 ? -6.559 16.172 19.734 1 65.69 198 LEU B CA 1
ATOM 3712 C C . LEU B 1 198 ? -5.781 16.844 20.859 1 65.69 198 LEU B C 1
ATOM 3714 O O . LEU B 1 198 ? -4.832 17.594 20.594 1 65.69 198 LEU B O 1
ATOM 3718 N N . GLY B 1 199 ? -6.141 16.547 22.031 1 61.12 199 GLY B N 1
ATOM 3719 C CA . GLY B 1 199 ? -5.367 17.047 23.156 1 61.12 199 GLY B CA 1
ATOM 3720 C C . GLY B 1 199 ? -6.219 17.734 24.203 1 61.12 199 GLY B C 1
ATOM 3721 O O . GLY B 1 199 ? -7.336 18.172 23.922 1 61.12 199 GLY B O 1
ATOM 3722 N N . ALA B 1 200 ? -5.789 17.625 25.422 1 56.84 200 ALA B N 1
ATOM 3723 C CA . ALA B 1 200 ? -6.48 18.141 26.609 1 56.84 200 ALA B CA 1
ATOM 3724 C C . ALA B 1 200 ? -6.793 19.625 26.453 1 56.84 200 ALA B C 1
ATOM 3726 O O . ALA B 1 200 ? -7.738 20.125 27.078 1 56.84 200 ALA B O 1
ATOM 3727 N N . GLN B 1 201 ? -6.113 20.25 25.578 1 59.34 201 GLN B N 1
ATOM 3728 C CA . GLN B 1 201 ? -6.285 21.703 25.516 1 59.34 201 GLN B CA 1
ATOM 3729 C C . GLN B 1 201 ? -7.262 22.094 24.422 1 59.34 201 GLN B C 1
ATOM 3731 O O . GLN B 1 201 ? -7.43 23.281 24.125 1 59.34 201 GLN B O 1
ATOM 3736 N N . HIS B 1 202 ? -7.957 21.125 23.953 1 65.25 202 HIS B N 1
ATOM 3737 C CA . HIS B 1 202 ? -8.875 21.469 22.859 1 65.25 202 HIS B CA 1
ATOM 3738 C C . HIS B 1 202 ? -10.32 21.484 23.359 1 65.25 202 HIS B C 1
ATOM 3740 O O . HIS B 1 202 ? -11.234 21.141 22.609 1 65.25 202 HIS B O 1
ATOM 3746 N N . ASP B 1 203 ? -10.461 21.906 24.594 1 67.19 203 ASP B N 1
ATOM 3747 C CA . ASP B 1 203 ? -11.789 21.781 25.203 1 67.19 203 ASP B CA 1
ATOM 3748 C C . ASP B 1 203 ? -12.422 23.156 25.406 1 67.19 203 ASP B C 1
ATOM 3750 O O . ASP B 1 203 ? -13.469 23.281 26.047 1 67.19 203 ASP B O 1
ATOM 3754 N N . HIS B 1 204 ? -11.883 24.125 24.797 1 78.06 204 HIS B N 1
ATOM 3755 C CA . HIS B 1 204 ? -12.547 25.438 24.844 1 78.06 204 HIS B CA 1
ATOM 3756 C C . HIS B 1 204 ? -13.719 25.484 23.859 1 78.06 204 HIS B C 1
ATOM 3758 O O . HIS B 1 204 ? -13.633 24.953 22.75 1 78.06 204 HIS B O 1
ATOM 3764 N N . PRO B 1 205 ? -14.781 26.078 24.344 1 77.69 205 PRO B N 1
ATOM 3765 C CA . PRO B 1 205 ? -15.953 26.047 23.453 1 77.69 205 PRO B CA 1
ATOM 3766 C C . PRO B 1 205 ? -15.688 26.688 22.094 1 77.69 205 PRO B C 1
ATOM 3768 O O . PRO B 1 205 ? -16.172 26.188 21.078 1 77.69 205 PRO B O 1
ATOM 3771 N N . GLY B 1 206 ? -14.875 27.688 22.016 1 86.06 206 GLY B N 1
ATOM 3772 C CA . GLY B 1 206 ? -14.508 28.359 20.781 1 86.06 206 GLY B CA 1
ATOM 3773 C C . GLY B 1 206 ? -15.703 28.75 19.953 1 86.06 206 GLY B C 1
ATOM 3774 O O . GLY B 1 206 ? -16.734 29.172 20.484 1 86.06 206 GLY B O 1
ATOM 3775 N N . VAL B 1 207 ? -15.578 28.812 18.656 1 88.88 207 VAL B N 1
ATOM 3776 C CA . VAL B 1 207 ? -16.641 29.125 17.703 1 88.88 207 VAL B CA 1
ATOM 3777 C C . VAL B 1 207 ? -17.766 28.094 17.828 1 88.88 207 VAL B C 1
ATOM 3779 O O . VAL B 1 207 ? -17.516 26.891 17.875 1 88.88 207 VAL B O 1
ATOM 3782 N N . VAL B 1 208 ? -18.922 28.594 17.906 1 89.19 208 VAL B N 1
ATOM 3783 C CA . VAL B 1 208 ? -20.109 27.734 17.984 1 89.19 208 VAL B CA 1
ATOM 3784 C C . VAL B 1 208 ? -20.906 27.844 16.672 1 89.19 208 VAL B C 1
ATOM 3786 O O . VAL B 1 208 ? -20.984 28.922 16.078 1 89.19 208 VAL B O 1
ATOM 3789 N N . ASP B 1 209 ? -21.547 26.75 16.188 1 89.94 209 ASP B N 1
ATOM 3790 C CA . ASP B 1 209 ? -22.344 26.688 14.977 1 89.94 209 ASP B CA 1
ATOM 3791 C C . ASP B 1 209 ? -21.531 27.094 13.75 1 89.94 209 ASP B C 1
ATOM 3793 O O . ASP B 1 209 ? -21.953 27.969 12.977 1 89.94 209 ASP B O 1
ATOM 3797 N N . PHE B 1 210 ? -20.359 26.578 13.703 1 93.5 210 PHE B N 1
ATOM 3798 C CA . PHE B 1 210 ? -19.422 26.891 12.633 1 93.5 210 PHE B CA 1
ATOM 3799 C C . PHE B 1 210 ? -20.016 26.547 11.273 1 93.5 210 PHE B C 1
ATOM 3801 O O . PHE B 1 210 ? -20.594 25.469 11.102 1 93.5 210 PHE B O 1
ATOM 3808 N N . ALA B 1 211 ? -19.938 27.531 10.352 1 94.88 211 ALA B N 1
ATOM 3809 C CA . ALA B 1 211 ? -20.297 27.328 8.953 1 94.88 211 ALA B CA 1
ATOM 3810 C C . ALA B 1 211 ? -19.219 27.875 8.023 1 94.88 211 ALA B C 1
ATOM 3812 O O . ALA B 1 211 ? -18.703 28.984 8.234 1 94.88 211 ALA B O 1
ATOM 3813 N N . ASN B 1 212 ? -18.812 27.078 7.082 1 97.31 212 ASN B N 1
ATOM 3814 C CA . ASN B 1 212 ? -17.812 27.484 6.094 1 97.31 212 ASN B CA 1
ATOM 3815 C C . ASN B 1 212 ? -18.469 27.938 4.789 1 97.31 212 ASN B C 1
ATOM 3817 O O . ASN B 1 212 ? -19.156 27.156 4.129 1 97.31 212 ASN B O 1
ATOM 3821 N N . PRO B 1 213 ? -18.312 29.156 4.441 1 97.31 213 PRO B N 1
ATOM 3822 C CA . PRO B 1 213 ? -18.969 29.625 3.217 1 97.31 213 PRO B CA 1
ATOM 3823 C C . PRO B 1 213 ? -18.25 29.172 1.95 1 97.31 213 PRO B C 1
ATOM 3825 O O . PRO B 1 213 ? -18.734 29.406 0.84 1 97.31 213 PRO B O 1
ATOM 3828 N N . HIS B 1 214 ? -17.094 28.594 2.012 1 98 214 HIS B N 1
ATOM 3829 C CA . HIS B 1 214 ? -16.312 28.156 0.866 1 98 214 HIS B CA 1
ATOM 3830 C C . HIS B 1 214 ? -16.297 26.625 0.76 1 98 214 HIS B C 1
ATOM 3832 O O . HIS B 1 214 ? -16 25.938 1.736 1 98 214 HIS B O 1
ATOM 3838 N N . PRO B 1 215 ? -16.578 26.109 -0.453 1 97.88 215 PRO B N 1
ATOM 3839 C CA . PRO B 1 215 ? -16.453 24.656 -0.643 1 97.88 215 PRO B CA 1
ATOM 3840 C C . PRO B 1 215 ? -15.008 24.172 -0.589 1 97.88 215 PRO B C 1
ATOM 3842 O O . PRO B 1 215 ? -14.086 24.984 -0.595 1 97.88 215 PRO B O 1
ATOM 3845 N N . SER B 1 216 ? -14.852 22.953 -0.38 1 98.06 216 SER B N 1
ATOM 3846 C CA . SER B 1 216 ? -13.531 22.344 -0.472 1 98.06 216 SER B CA 1
ATOM 3847 C C . SER B 1 216 ? -13.508 21.219 -1.503 1 98.06 216 SER B C 1
ATOM 3849 O O . SER B 1 216 ? -14.562 20.719 -1.898 1 98.06 216 SER B O 1
ATOM 3851 N N . TYR B 1 217 ? -12.359 20.922 -1.991 1 97.94 217 TYR B N 1
ATOM 3852 C CA . TYR B 1 217 ? -12.117 19.906 -3.01 1 97.94 217 TYR B CA 1
ATOM 3853 C C . TYR B 1 217 ? -10.977 18.969 -2.598 1 97.94 217 TYR B C 1
ATOM 3855 O O . TYR B 1 217 ? -9.852 19.438 -2.367 1 97.94 217 TYR B O 1
ATOM 3863 N N . GLU B 1 218 ? -11.312 17.703 -2.477 1 97.31 218 GLU B N 1
ATOM 3864 C CA . GLU B 1 218 ? -10.32 16.719 -2.033 1 97.31 218 GLU B CA 1
ATOM 3865 C C . GLU B 1 218 ? -10.039 15.688 -3.113 1 97.31 218 GLU B C 1
ATOM 3867 O O . GLU B 1 218 ? -10.93 15.344 -3.898 1 97.31 218 GLU B O 1
ATOM 3872 N N . PHE B 1 219 ? -8.852 15.242 -3.178 1 96.94 219 PHE B N 1
ATOM 3873 C CA . PHE B 1 219 ? -8.422 14.164 -4.066 1 96.94 219 PHE B CA 1
ATOM 3874 C C . PHE B 1 219 ? -8.18 12.883 -3.281 1 96.94 219 PHE B C 1
ATOM 3876 O O . PHE B 1 219 ? -7.855 12.922 -2.094 1 96.94 219 PHE B O 1
ATOM 3883 N N . MET B 1 220 ? -8.414 11.812 -3.953 1 95.81 220 MET B N 1
ATOM 3884 C CA . MET B 1 220 ? -8.156 10.492 -3.387 1 95.81 220 MET B CA 1
ATOM 3885 C C . MET B 1 220 ? -6.914 9.867 -4.012 1 95.81 220 MET B C 1
ATOM 3887 O O . MET B 1 220 ? -6.824 9.75 -5.234 1 95.81 220 MET B O 1
ATOM 3891 N N . TRP B 1 221 ? -5.973 9.523 -3.186 1 97.75 221 TRP B N 1
ATOM 3892 C CA . TRP B 1 221 ? -4.75 8.883 -3.652 1 97.75 221 TRP B CA 1
ATOM 3893 C C . TRP B 1 221 ? -4.578 7.512 -3.012 1 97.75 221 TRP B C 1
ATOM 3895 O O . TRP B 1 221 ? -4.527 7.395 -1.785 1 97.75 221 TRP B O 1
ATOM 3905 N N . GLY B 1 222 ? -4.496 6.457 -3.865 1 98 222 GLY B N 1
ATOM 3906 C CA . GLY B 1 222 ? -4.23 5.117 -3.363 1 98 222 GLY B CA 1
ATOM 3907 C C . GLY B 1 222 ? -2.795 4.922 -2.916 1 98 222 GLY B C 1
ATOM 3908 O O . GLY B 1 222 ? -1.924 5.734 -3.232 1 98 222 GLY B O 1
ATOM 3909 N N . ILE B 1 223 ? -2.578 3.838 -2.189 1 98.5 223 ILE B N 1
ATOM 3910 C CA . ILE B 1 223 ? -1.247 3.516 -1.687 1 98.5 223 ILE B CA 1
ATOM 3911 C C . ILE B 1 223 ? -0.271 3.391 -2.854 1 98.5 223 ILE B C 1
ATOM 3913 O O . ILE B 1 223 ? 0.857 3.881 -2.783 1 98.5 223 ILE B O 1
ATOM 3917 N N . GLY B 1 224 ? -0.704 2.688 -3.893 1 98.75 224 GLY B N 1
ATOM 3918 C CA . GLY B 1 224 ? 0.143 2.529 -5.062 1 98.75 224 GLY B CA 1
ATOM 3919 C C . GLY B 1 224 ? 0.55 3.85 -5.688 1 98.75 224 GLY B C 1
ATOM 3920 O O . GLY B 1 224 ? 1.69 4.008 -6.133 1 98.75 224 GLY B O 1
ATOM 3921 N N . GLU B 1 225 ? -0.349 4.809 -5.75 1 98.56 225 GLU B N 1
ATOM 3922 C CA . GLU B 1 225 ? -0.045 6.125 -6.305 1 98.56 225 GLU B CA 1
ATOM 3923 C C . GLU B 1 225 ? 1.013 6.844 -5.473 1 98.56 225 GLU B C 1
ATOM 3925 O O . GLU B 1 225 ? 1.918 7.477 -6.02 1 98.56 225 GLU B O 1
ATOM 3930 N N . VAL B 1 226 ? 0.871 6.754 -4.176 1 98.75 226 VAL B N 1
ATOM 3931 C CA . VAL B 1 226 ? 1.831 7.398 -3.289 1 98.75 226 VAL B CA 1
ATOM 3932 C C . VAL B 1 226 ? 3.213 6.773 -3.48 1 98.75 226 VAL B C 1
ATOM 3934 O O . VAL B 1 226 ? 4.199 7.488 -3.689 1 98.75 226 VAL B O 1
ATOM 3937 N N . VAL B 1 227 ? 3.291 5.469 -3.432 1 98.94 227 VAL B N 1
ATOM 3938 C CA . VAL B 1 227 ? 4.555 4.758 -3.582 1 98.94 227 VAL B CA 1
ATOM 3939 C C . VAL B 1 227 ? 5.18 5.09 -4.934 1 98.94 227 VAL B C 1
ATOM 3941 O O . VAL B 1 227 ? 6.359 5.445 -5.012 1 98.94 227 VAL B O 1
ATOM 3944 N N . ASN B 1 228 ? 4.402 4.996 -5.984 1 98.88 228 ASN B N 1
ATOM 3945 C CA . ASN B 1 228 ? 4.922 5.203 -7.332 1 98.88 228 ASN B CA 1
ATOM 3946 C C . ASN B 1 228 ? 5.367 6.645 -7.551 1 98.88 228 ASN B C 1
ATOM 3948 O O . ASN B 1 228 ? 6.328 6.898 -8.281 1 98.88 228 ASN B O 1
ATOM 3952 N N . ALA B 1 229 ? 4.652 7.594 -6.957 1 98.88 229 ALA B N 1
ATOM 3953 C CA . ALA B 1 229 ? 5.082 8.984 -7.059 1 98.88 229 ALA B CA 1
ATOM 3954 C C . ALA B 1 229 ? 6.473 9.18 -6.461 1 98.88 229 ALA B C 1
ATOM 3956 O O . ALA B 1 229 ? 7.328 9.828 -7.062 1 98.88 229 ALA B O 1
ATOM 3957 N N . LEU B 1 230 ? 6.699 8.641 -5.273 1 98.94 230 LEU B N 1
ATOM 3958 C CA . LEU B 1 230 ? 7.988 8.773 -4.602 1 98.94 230 LEU B CA 1
ATOM 3959 C C . LEU B 1 230 ? 9.086 8.07 -5.391 1 98.94 230 LEU B C 1
ATOM 3961 O O . LEU B 1 230 ? 10.156 8.633 -5.609 1 98.94 230 LEU B O 1
ATOM 3965 N N . VAL B 1 231 ? 8.812 6.848 -5.855 1 98.88 231 VAL B N 1
ATOM 3966 C CA . VAL B 1 231 ? 9.789 6.055 -6.598 1 98.88 231 VAL B CA 1
ATOM 3967 C C . VAL B 1 231 ? 10.133 6.754 -7.91 1 98.88 231 VAL B C 1
ATOM 3969 O O . VAL B 1 231 ? 11.305 6.867 -8.273 1 98.88 231 VAL B O 1
ATOM 3972 N N . SER B 1 232 ? 9.109 7.23 -8.594 1 98.75 232 SER B N 1
ATOM 3973 C CA . SER B 1 232 ? 9.312 7.891 -9.875 1 98.75 232 SER B CA 1
ATOM 3974 C C . SER B 1 232 ? 10.133 9.172 -9.719 1 98.75 232 SER B C 1
ATOM 3976 O O . SER B 1 232 ? 10.812 9.602 -10.648 1 98.75 232 SER B O 1
ATOM 3978 N N . ALA B 1 233 ? 10.055 9.758 -8.562 1 98.81 233 ALA B N 1
ATOM 3979 C CA . ALA B 1 233 ? 10.82 10.969 -8.273 1 98.81 233 ALA B CA 1
ATOM 3980 C C . ALA B 1 233 ? 12.266 10.633 -7.922 1 98.81 233 ALA B C 1
ATOM 3982 O O . ALA B 1 233 ? 13.078 11.531 -7.688 1 98.81 233 ALA B O 1
ATOM 3983 N N . GLY B 1 234 ? 12.586 9.375 -7.824 1 98.44 234 GLY B N 1
ATOM 3984 C CA . GLY B 1 234 ? 13.953 8.945 -7.574 1 98.44 234 GLY B CA 1
ATOM 3985 C C . GLY B 1 234 ? 14.219 8.625 -6.113 1 98.44 234 GLY B C 1
ATOM 3986 O O . GLY B 1 234 ? 15.375 8.469 -5.711 1 98.44 234 GLY B O 1
ATOM 3987 N N . LEU B 1 235 ? 13.234 8.516 -5.312 1 98.88 235 LEU B N 1
ATOM 3988 C CA . LEU B 1 235 ? 13.406 8.18 -3.902 1 98.88 235 LEU B CA 1
ATOM 3989 C C . LEU B 1 235 ? 13.32 6.672 -3.686 1 98.88 235 LEU B C 1
ATOM 3991 O O . LEU B 1 235 ? 12.641 5.973 -4.438 1 98.88 235 LEU B O 1
ATOM 3995 N N . VAL B 1 236 ? 13.969 6.172 -2.668 1 98.75 236 VAL B N 1
ATOM 3996 C CA . VAL B 1 236 ? 13.961 4.758 -2.309 1 98.75 236 VAL B CA 1
ATOM 3997 C C . VAL B 1 236 ? 13.078 4.539 -1.082 1 98.75 236 VAL B C 1
ATOM 3999 O O . VAL B 1 236 ? 13.297 5.156 -0.037 1 98.75 236 VAL B O 1
ATOM 4002 N N . ILE B 1 237 ? 12.148 3.682 -1.213 1 98.88 237 ILE B N 1
ATOM 4003 C CA . ILE B 1 237 ? 11.242 3.406 -0.104 1 98.88 237 ILE B CA 1
ATOM 4004 C C . ILE B 1 237 ? 11.984 2.66 1.001 1 98.88 237 ILE B C 1
ATOM 4006 O O . ILE B 1 237 ? 12.641 1.647 0.743 1 98.88 237 ILE B O 1
ATOM 4010 N N . ASP B 1 238 ? 11.859 3.164 2.225 1 98.69 238 ASP B N 1
ATOM 4011 C CA . ASP B 1 238 ? 12.492 2.535 3.375 1 98.69 238 ASP B CA 1
ATOM 4012 C C . ASP B 1 238 ? 11.5 1.681 4.156 1 98.69 238 ASP B C 1
ATOM 4014 O O . ASP B 1 238 ? 11.867 0.656 4.734 1 98.69 238 ASP B O 1
ATOM 4018 N N . ARG B 1 239 ? 10.266 2.215 4.168 1 98.38 239 ARG B N 1
ATOM 4019 C CA . ARG B 1 239 ? 9.266 1.564 5.008 1 98.38 239 ARG B CA 1
ATOM 4020 C C . ARG B 1 239 ? 7.855 2.016 4.629 1 98.38 239 ARG B C 1
ATOM 4022 O O . ARG B 1 239 ? 7.652 3.162 4.227 1 98.38 239 ARG B O 1
ATOM 4029 N N . LEU B 1 240 ? 6.906 1.145 4.738 1 98.81 240 LEU B N 1
ATOM 4030 C CA . LEU B 1 240 ? 5.477 1.407 4.668 1 98.81 240 LEU B CA 1
ATOM 4031 C C . LEU B 1 240 ? 4.734 0.67 5.777 1 98.81 240 LEU B C 1
ATOM 4033 O O . LEU B 1 240 ? 4.637 -0.559 5.758 1 98.81 240 LEU B O 1
ATOM 4037 N N . THR B 1 241 ? 4.203 1.415 6.723 1 98.69 241 THR B N 1
ATOM 4038 C CA . THR B 1 241 ? 3.545 0.806 7.875 1 98.69 241 THR B CA 1
ATOM 4039 C C . THR B 1 241 ? 2.061 1.16 7.898 1 98.69 241 THR B C 1
ATOM 4041 O O . THR B 1 241 ? 1.692 2.326 7.746 1 98.69 241 THR B O 1
ATOM 4044 N N . GLU B 1 242 ? 1.215 0.203 8.07 1 98.75 242 GLU B N 1
ATOM 4045 C CA . GLU B 1 242 ? -0.224 0.398 8.227 1 98.75 242 GLU B CA 1
ATOM 4046 C C . GLU B 1 242 ? -0.66 0.196 9.672 1 98.75 242 GLU B C 1
ATOM 4048 O O . GLU B 1 242 ? -0.153 -0.693 10.359 1 98.75 242 GLU B O 1
ATOM 4053 N N . TYR B 1 243 ? -1.555 1.05 10.141 1 98.62 243 TYR B N 1
ATOM 4054 C CA . TYR B 1 243 ? -1.966 1.016 11.539 1 98.62 243 TYR B CA 1
ATOM 4055 C C . TYR B 1 243 ? -3.467 0.784 11.664 1 98.62 243 TYR B C 1
ATOM 4057 O O . TYR B 1 243 ? -4.254 1.344 10.891 1 98.62 243 TYR B O 1
ATOM 4065 N N . PRO B 1 244 ? -3.881 -0.005 12.664 1 98.25 244 PRO B N 1
ATOM 4066 C CA . PRO B 1 244 ? -5.309 -0.262 12.867 1 98.25 244 PRO B CA 1
ATOM 4067 C C . PRO B 1 244 ? -5.984 0.819 13.711 1 98.25 244 PRO B C 1
ATOM 4069 O O . PRO B 1 244 ? -7.023 0.567 14.328 1 98.25 244 PRO B O 1
ATOM 4072 N N . TYR B 1 245 ? -5.348 1.961 13.82 1 98.06 245 TYR B N 1
ATOM 4073 C CA . TYR B 1 245 ? -5.883 3.092 14.57 1 98.06 245 TYR B CA 1
ATOM 4074 C C . TYR B 1 245 ? -5.531 4.41 13.891 1 98.06 245 TYR B C 1
ATOM 4076 O O . TYR B 1 245 ? -4.645 4.457 13.031 1 98.06 245 TYR B O 1
ATOM 4084 N N . ALA B 1 246 ? -6.266 5.398 14.203 1 96.44 246 ALA B N 1
ATOM 4085 C CA . ALA B 1 246 ? -5.984 6.77 13.789 1 96.44 246 ALA B CA 1
ATOM 4086 C C . ALA B 1 246 ? -5.582 7.633 14.977 1 96.44 246 ALA B C 1
ATOM 4088 O O . ALA B 1 246 ? -6.23 7.594 16.031 1 96.44 246 ALA B O 1
ATOM 4089 N N . ASN B 1 247 ? -4.555 8.352 14.812 1 95.69 247 ASN B N 1
ATOM 4090 C CA . ASN B 1 247 ? -4.117 9.258 15.867 1 95.69 247 ASN B CA 1
ATOM 4091 C C . ASN B 1 247 ? -5.016 10.484 15.953 1 95.69 247 ASN B C 1
ATOM 4093 O O . ASN B 1 247 ? -5.043 11.305 15.039 1 95.69 247 ASN B O 1
ATOM 4097 N N . GLY B 1 248 ? -5.828 10.602 16.969 1 90.06 248 GLY B N 1
ATOM 4098 C CA . GLY B 1 248 ? -6.527 11.82 17.328 1 90.06 248 GLY B CA 1
ATOM 4099 C C . GLY B 1 248 ? -7.758 12.078 16.484 1 90.06 248 GLY B C 1
ATOM 4100 O O . GLY B 1 248 ? -8.469 13.062 16.688 1 90.06 248 GLY B O 1
ATOM 4101 N N . TRP B 1 249 ? -8.039 11.25 15.555 1 90 249 TRP B N 1
ATOM 4102 C CA . TRP B 1 249 ? -9.117 11.547 14.609 1 90 249 TRP B CA 1
ATOM 4103 C C . TRP B 1 249 ? -10.258 10.547 14.758 1 90 249 TRP B C 1
ATOM 4105 O O . TRP B 1 249 ? -10.055 9.336 14.578 1 90 249 TRP B O 1
ATOM 4115 N N . LYS B 1 250 ? -11.445 11.086 15.039 1 90.31 250 LYS B N 1
ATOM 4116 C CA . LYS B 1 250 ? -12.68 10.305 15.07 1 90.31 250 LYS B CA 1
ATOM 4117 C C . LYS B 1 250 ? -13.555 10.609 13.859 1 90.31 250 LYS B C 1
ATOM 4119 O O . LYS B 1 250 ? -14.562 11.305 13.969 1 90.31 250 LYS B O 1
ATOM 4124 N N . GLY B 1 251 ? -13.242 10 12.812 1 90.12 251 GLY B N 1
ATOM 4125 C CA . GLY B 1 251 ? -13.906 10.344 11.562 1 90.12 251 GLY B CA 1
ATOM 4126 C C . GLY B 1 251 ? -15.125 9.484 11.273 1 90.12 251 GLY B C 1
ATOM 4127 O O . GLY B 1 251 ? -15.883 9.773 10.344 1 90.12 251 GLY B O 1
ATOM 4128 N N . PHE B 1 252 ? -15.375 8.406 12.078 1 94.75 252 PHE B N 1
ATOM 4129 C CA . PHE B 1 252 ? -16.438 7.449 11.773 1 94.75 252 PHE B CA 1
ATOM 4130 C C . PHE B 1 252 ? -17.297 7.184 13.008 1 94.75 252 PHE B C 1
ATOM 4132 O O . PHE B 1 252 ? -16.844 7.363 14.133 1 94.75 252 PHE B O 1
ATOM 4139 N N . ASP B 1 253 ? -18.453 6.773 12.719 1 95.44 253 ASP B N 1
ATOM 4140 C CA . ASP B 1 253 ? -19.422 6.508 13.781 1 95.44 253 ASP B CA 1
ATOM 4141 C C . ASP B 1 253 ? -18.938 5.383 14.695 1 95.44 253 ASP B C 1
ATOM 4143 O O . ASP B 1 253 ? -18.516 4.332 14.211 1 95.44 253 ASP B O 1
ATOM 4147 N N . GLY B 1 254 ? -19.078 5.691 16.016 1 94.88 254 GLY B N 1
ATOM 4148 C CA . GLY B 1 254 ? -18.906 4.629 16.984 1 94.88 254 GLY B CA 1
ATOM 4149 C C . GLY B 1 254 ? -17.453 4.312 17.281 1 94.88 254 GLY B C 1
ATOM 4150 O O . GLY B 1 254 ? -17.156 3.324 17.953 1 94.88 254 GLY B O 1
ATOM 4151 N N . MET B 1 255 ? -16.562 5.09 16.828 1 95.5 255 MET B N 1
ATOM 4152 C CA . MET B 1 255 ? -15.156 4.844 17.109 1 95.5 255 MET B CA 1
ATOM 4153 C C . MET B 1 255 ? -14.883 4.941 18.609 1 95.5 255 MET B C 1
ATOM 4155 O O . MET B 1 255 ? -15.531 5.715 19.312 1 95.5 255 MET B O 1
ATOM 4159 N N . ARG B 1 256 ? -13.938 4.176 19.031 1 95.25 256 ARG B N 1
ATOM 4160 C CA . ARG B 1 256 ? -13.477 4.156 20.422 1 95.25 256 ARG B CA 1
ATOM 4161 C C . ARG B 1 256 ? -12.078 4.754 20.547 1 95.25 256 ARG B C 1
ATOM 4163 O O . ARG B 1 256 ? -11.32 4.77 19.578 1 95.25 256 ARG B O 1
ATOM 4170 N N . GLU B 1 257 ? -11.844 5.215 21.719 1 94.06 257 GLU B N 1
ATOM 4171 C CA . GLU B 1 257 ? -10.523 5.773 22.016 1 94.06 257 GLU B CA 1
ATOM 4172 C C . GLU B 1 257 ? -9.719 4.848 22.922 1 94.06 257 GLU B C 1
ATOM 4174 O O . GLU B 1 257 ? -10.219 4.406 23.969 1 94.06 257 GLU B O 1
ATOM 4179 N N . LEU B 1 258 ? -8.516 4.543 22.484 1 94.31 258 LEU B N 1
ATOM 4180 C CA . LEU B 1 258 ? -7.559 3.809 23.312 1 94.31 258 LEU B CA 1
ATOM 4181 C C . LEU B 1 258 ? -6.512 4.75 23.891 1 94.31 258 LEU B C 1
ATOM 4183 O O . LEU B 1 258 ? -6.547 5.957 23.641 1 94.31 258 LEU B O 1
ATOM 4187 N N . ASP B 1 259 ? -5.652 4.168 24.719 1 93.88 259 ASP B N 1
ATOM 4188 C CA . ASP B 1 259 ? -4.551 4.945 25.281 1 93.88 259 ASP B CA 1
ATOM 4189 C C . ASP B 1 259 ? -3.713 5.586 24.172 1 93.88 259 ASP B C 1
ATOM 4191 O O . ASP B 1 259 ? -3.467 4.965 23.141 1 93.88 259 ASP B O 1
ATOM 4195 N N . GLY B 1 260 ? -3.34 6.848 24.469 1 93.31 260 GLY B N 1
ATOM 4196 C CA . GLY B 1 260 ? -2.506 7.562 23.516 1 93.31 260 GLY B CA 1
ATOM 4197 C C . GLY B 1 260 ? -3.305 8.258 22.422 1 93.31 260 GLY B C 1
ATOM 4198 O O . GLY B 1 260 ? -2.785 8.523 21.344 1 93.31 260 GLY B O 1
ATOM 4199 N N . ARG B 1 261 ? -4.586 8.43 22.719 1 92.88 261 ARG B N 1
ATOM 4200 C CA . ARG B 1 261 ? -5.469 9.125 21.781 1 92.88 261 ARG B CA 1
ATOM 4201 C C . ARG B 1 261 ? -5.531 8.398 20.438 1 92.88 261 ARG B C 1
ATOM 4203 O O . ARG B 1 261 ? -5.496 9.039 19.391 1 92.88 261 ARG B O 1
ATOM 4210 N N . ARG B 1 262 ? -5.496 7.109 20.531 1 95.88 262 ARG B N 1
ATOM 4211 C CA . ARG B 1 262 ? -5.641 6.266 19.359 1 95.88 262 ARG B CA 1
ATOM 4212 C C . ARG B 1 262 ? -7.094 5.863 19.141 1 95.88 262 ARG B C 1
ATOM 4214 O O . ARG B 1 262 ? -7.707 5.25 20.016 1 95.88 262 ARG B O 1
ATOM 4221 N N . MET B 1 263 ? -7.605 6.262 18 1 96.06 263 MET B N 1
ATOM 4222 C CA . MET B 1 263 ? -9 5.965 17.688 1 96.06 263 MET B CA 1
ATOM 4223 C C . MET B 1 263 ? -9.117 4.68 16.875 1 96.06 263 MET B C 1
ATOM 4225 O O . MET B 1 263 ? -8.43 4.516 15.875 1 96.06 263 MET B O 1
ATOM 4229 N N . VAL B 1 264 ? -9.984 3.789 17.328 1 97.44 264 VAL B N 1
ATOM 4230 C CA . VAL B 1 264 ? -10.148 2.488 16.688 1 97.44 264 VAL B CA 1
ATOM 4231 C C . VAL B 1 264 ? -11.617 2.279 16.312 1 97.44 264 VAL B C 1
ATOM 4233 O O . VAL B 1 264 ? -12.5 2.992 16.812 1 97.44 264 VAL B O 1
ATOM 4236 N N . PRO B 1 265 ? -11.891 1.346 15.375 1 97.12 265 PRO B N 1
ATOM 4237 C CA . PRO B 1 265 ? -13.273 1.065 15.008 1 97.12 265 PRO B CA 1
ATOM 4238 C C . PRO B 1 265 ? -14.125 0.611 16.203 1 97.12 265 PRO B C 1
ATOM 4240 O O . PRO B 1 265 ? -13.586 0.344 17.281 1 97.12 265 PRO B O 1
ATOM 4243 N N . PRO B 1 266 ? -15.484 0.632 15.977 1 97 266 PRO B N 1
ATOM 4244 C CA . PRO B 1 266 ? -16.359 0.132 17.047 1 97 266 PRO B CA 1
ATOM 4245 C C . PRO B 1 266 ? -16.062 -1.32 17.406 1 97 266 PRO B C 1
ATOM 4247 O O . PRO B 1 266 ? -15.469 -2.057 16.625 1 97 266 PRO B O 1
ATOM 4250 N N . ASP B 1 267 ? -16.469 -1.641 18.562 1 95.19 267 ASP B N 1
ATOM 4251 C CA . ASP B 1 267 ? -16.312 -3.021 19.016 1 95.19 267 ASP B CA 1
ATOM 4252 C C . ASP B 1 267 ? -16.984 -3.99 18.047 1 95.19 267 ASP B C 1
ATOM 4254 O O . ASP B 1 267 ? -18.078 -3.723 17.547 1 95.19 267 ASP B O 1
ATOM 4258 N N . GLY B 1 268 ? -16.297 -5.062 17.797 1 94.5 268 GLY B N 1
ATOM 4259 C CA . GLY B 1 268 ? -16.875 -6.098 16.953 1 94.5 268 GLY B CA 1
ATOM 4260 C C . GLY B 1 268 ? -16.516 -5.938 15.492 1 94.5 268 GLY B C 1
ATOM 4261 O O . GLY B 1 268 ? -16.641 -6.883 14.711 1 94.5 268 GLY B O 1
ATOM 4262 N N . MET B 1 269 ? -16.234 -4.762 15.109 1 96.19 269 MET B N 1
ATOM 4263 C CA . MET B 1 269 ? -15.805 -4.562 13.727 1 96.19 269 MET B CA 1
ATOM 4264 C C . MET B 1 269 ? -14.375 -5.051 13.523 1 96.19 269 MET B C 1
ATOM 4266 O O . MET B 1 269 ? -13.484 -4.707 14.305 1 96.19 269 MET B O 1
ATOM 4270 N N . PRO B 1 270 ? -14.164 -5.914 12.461 1 97.25 270 PRO B N 1
ATOM 4271 C CA . PRO B 1 270 ? -12.773 -6.32 12.219 1 97.25 270 PRO B CA 1
ATOM 4272 C C . PRO B 1 270 ? -11.859 -5.137 11.914 1 97.25 270 PRO B C 1
ATOM 4274 O O . PRO B 1 270 ? -12.305 -4.129 11.359 1 97.25 270 PRO B O 1
ATOM 4277 N N . ARG B 1 271 ? -10.625 -5.336 12.344 1 97.88 271 ARG B N 1
ATOM 4278 C CA . ARG B 1 271 ? -9.688 -4.23 12.172 1 97.88 271 ARG B CA 1
ATOM 4279 C C . ARG B 1 271 ? -9.367 -4.012 10.695 1 97.88 271 ARG B C 1
ATOM 4281 O O . ARG B 1 271 ? -9.242 -4.973 9.93 1 97.88 271 ARG B O 1
ATOM 4288 N N . LEU B 1 272 ? -9.195 -2.781 10.273 1 98.25 272 LEU B N 1
ATOM 4289 C CA . LEU B 1 272 ? -8.703 -2.322 8.977 1 98.25 272 LEU B CA 1
ATOM 4290 C C . LEU B 1 272 ? -7.711 -1.176 9.148 1 98.25 272 LEU B C 1
ATOM 4292 O O . LEU B 1 272 ? -7.68 -0.529 10.203 1 98.25 272 LEU B O 1
ATOM 4296 N N . PRO B 1 273 ? -6.852 -0.959 8.148 1 98.62 273 PRO B N 1
ATOM 4297 C CA . PRO B 1 273 ? -5.926 0.163 8.32 1 98.62 273 PRO B CA 1
ATOM 4298 C C . PRO B 1 273 ? -6.629 1.517 8.32 1 98.62 273 PRO B C 1
ATOM 4300 O O . PRO B 1 273 ? -7.391 1.819 7.395 1 98.62 273 PRO B O 1
ATOM 4303 N N . LEU B 1 274 ? -6.332 2.293 9.344 1 98.5 274 LEU B N 1
ATOM 4304 C CA . LEU B 1 274 ? -6.914 3.625 9.461 1 98.5 274 LEU B CA 1
ATOM 4305 C C . LEU B 1 274 ? -5.883 4.699 9.141 1 98.5 274 LEU B C 1
ATOM 4307 O O . LEU B 1 274 ? -6.238 5.812 8.758 1 98.5 274 LEU B O 1
ATOM 4311 N N . MET B 1 275 ? -4.652 4.387 9.305 1 98.25 275 MET B N 1
ATOM 4312 C CA . MET B 1 275 ? -3.527 5.266 9.008 1 98.25 275 MET B CA 1
ATOM 4313 C C . MET B 1 275 ? -2.359 4.477 8.43 1 98.25 275 MET B C 1
ATOM 4315 O O . MET B 1 275 ? -2.309 3.252 8.555 1 98.25 275 MET B O 1
ATOM 4319 N N . PHE B 1 276 ? -1.565 5.137 7.699 1 98.75 276 PHE B N 1
ATOM 4320 C CA . PHE B 1 276 ? -0.322 4.523 7.25 1 98.75 276 PHE B CA 1
ATOM 4321 C C . PHE B 1 276 ? 0.823 5.531 7.293 1 98.75 276 PHE B C 1
ATOM 4323 O O . PHE B 1 276 ? 0.593 6.742 7.289 1 98.75 276 PHE B O 1
ATOM 4330 N N . ALA B 1 277 ? 2.02 5.051 7.457 1 98.81 277 ALA B N 1
ATOM 4331 C CA . ALA B 1 277 ? 3.252 5.832 7.395 1 98.81 277 ALA B CA 1
ATOM 4332 C C . ALA B 1 277 ? 4.16 5.332 6.273 1 98.81 277 ALA B C 1
ATOM 4334 O O . ALA B 1 277 ? 4.215 4.133 6 1 98.81 277 ALA B O 1
ATOM 4335 N N . ILE B 1 278 ? 4.82 6.199 5.652 1 98.75 278 ILE B N 1
ATOM 4336 C CA . ILE B 1 278 ? 5.801 5.836 4.637 1 98.75 278 ILE B CA 1
ATOM 4337 C C . ILE B 1 278 ? 7.066 6.668 4.82 1 98.75 278 ILE B C 1
ATOM 4339 O O . ILE B 1 278 ? 6.996 7.855 5.152 1 98.75 278 ILE B O 1
ATOM 4343 N N . ALA B 1 279 ? 8.211 6.086 4.766 1 98.75 279 ALA B N 1
ATOM 4344 C CA . ALA B 1 279 ? 9.523 6.727 4.777 1 98.75 279 ALA B CA 1
ATOM 4345 C C . ALA B 1 279 ? 10.305 6.391 3.514 1 98.75 279 ALA B C 1
ATOM 4347 O O . ALA B 1 279 ? 10.219 5.273 2.998 1 98.75 279 ALA B O 1
ATOM 4348 N N . ALA B 1 280 ? 11.008 7.277 3.037 1 98.81 280 ALA B N 1
ATOM 4349 C CA . ALA B 1 280 ? 11.867 7.129 1.864 1 98.81 280 ALA B CA 1
ATOM 4350 C C . ALA B 1 280 ? 13.109 8.008 1.981 1 98.81 280 ALA B C 1
ATOM 4352 O O . ALA B 1 280 ? 13.164 8.914 2.811 1 98.81 280 ALA B O 1
ATOM 4353 N N . HIS B 1 281 ? 14.109 7.715 1.192 1 98.75 281 HIS B N 1
ATOM 4354 C CA . HIS B 1 281 ? 15.312 8.539 1.243 1 98.75 281 HIS B CA 1
ATOM 4355 C C . HIS B 1 281 ? 15.836 8.828 -0.157 1 98.75 281 HIS B C 1
ATOM 4357 O O . HIS B 1 281 ? 15.508 8.117 -1.109 1 98.75 281 HIS B O 1
ATOM 4363 N N . ARG B 1 282 ? 16.5 9.875 -0.276 1 98.38 282 ARG B N 1
ATOM 4364 C CA . ARG B 1 282 ? 17.344 10.164 -1.433 1 98.38 282 ARG B CA 1
ATOM 4365 C C . ARG B 1 282 ? 18.719 9.523 -1.282 1 98.38 282 ARG B C 1
ATOM 4367 O O . ARG B 1 282 ? 19.344 9.617 -0.221 1 98.38 282 ARG B O 1
ATOM 4374 N N . GLU B 1 283 ? 19.156 8.859 -2.361 1 94.62 283 GLU B N 1
ATOM 4375 C CA . GLU B 1 283 ? 20.453 8.211 -2.287 1 94.62 283 GLU B CA 1
ATOM 4376 C C . GLU B 1 283 ? 21.562 9.211 -1.957 1 94.62 283 GLU B C 1
ATOM 4378 O O . GLU B 1 283 ? 21.5 10.367 -2.381 1 94.62 283 GLU B O 1
ATOM 4383 N N . ALA B 1 284 ? 22.469 8.695 -1.273 1 89.75 284 ALA B N 1
ATOM 4384 C CA . ALA B 1 284 ? 23.625 9.516 -0.927 1 89.75 284 ALA B CA 1
ATOM 4385 C C . ALA B 1 284 ? 24.484 9.812 -2.158 1 89.75 284 ALA B C 1
ATOM 4387 O O . ALA B 1 284 ? 24.547 9 -3.086 1 89.75 284 ALA B O 1
ATOM 4388 N N . ALA B 1 285 ? 24.906 10.969 -2.4 1 69.94 285 ALA B N 1
ATOM 4389 C CA . ALA B 1 285 ? 25.781 11.297 -3.521 1 69.94 285 ALA B CA 1
ATOM 4390 C C . ALA B 1 285 ? 26.938 10.312 -3.621 1 69.94 285 ALA B C 1
ATOM 4392 O O . ALA B 1 285 ? 27.391 9.766 -2.611 1 69.94 285 ALA B O 1
#